Protein AF-A0A1Q4Z976-F1 (afdb_monomer_lite)

Structure (mmCIF, N/CA/C/O backbone):
data_AF-A0A1Q4Z976-F1
#
_entry.id   AF-A0A1Q4Z976-F1
#
loop_
_atom_site.group_PDB
_atom_site.id
_atom_site.type_symbol
_atom_site.label_atom_id
_atom_site.label_alt_id
_atom_site.label_comp_id
_atom_site.label_asym_id
_atom_site.label_entity_id
_atom_site.label_seq_id
_atom_site.pdbx_PDB_ins_code
_atom_site.Cartn_x
_atom_site.Cartn_y
_atom_site.Cartn_z
_atom_site.occupancy
_atom_site.B_iso_or_equiv
_atom_site.auth_seq_id
_atom_site.auth_comp_id
_atom_site.auth_asym_id
_atom_site.auth_atom_id
_atom_site.pdbx_PDB_model_num
ATOM 1 N N . MET A 1 1 ? -12.058 -6.658 12.120 1.00 87.38 1 MET A N 1
ATOM 2 C CA . MET A 1 1 ? -13.073 -7.045 13.124 1.00 87.38 1 MET A CA 1
ATOM 3 C C . MET A 1 1 ? -14.444 -7.074 12.450 1.00 87.38 1 MET A C 1
ATOM 5 O O . MET A 1 1 ? -14.849 -6.051 11.908 1.00 87.38 1 MET A O 1
ATOM 9 N N . LEU A 1 2 ? -15.094 -8.243 12.411 1.00 93.19 2 LEU A N 1
ATOM 10 C CA . LEU A 1 2 ? -16.314 -8.538 11.633 1.00 93.19 2 LEU A CA 1
ATOM 11 C C . LEU A 1 2 ? -17.518 -8.773 12.561 1.00 93.19 2 LEU A C 1
ATOM 13 O O . LEU A 1 2 ? -18.062 -9.871 12.604 1.00 93.19 2 LEU A O 1
ATOM 17 N N . LEU A 1 3 ? -17.854 -7.784 13.391 1.00 92.06 3 LEU A N 1
ATOM 18 C CA . LEU A 1 3 ? -19.020 -7.881 14.274 1.00 92.06 3 LEU A CA 1
ATOM 19 C C . LEU A 1 3 ? -20.307 -7.901 13.435 1.00 92.06 3 LEU A C 1
ATOM 21 O O . LEU A 1 3 ? -20.361 -7.262 12.380 1.00 92.06 3 LEU A O 1
ATOM 25 N N . ASP A 1 4 ? -21.331 -8.616 13.905 1.00 87.56 4 ASP A N 1
ATOM 26 C CA . ASP A 1 4 ? -22.667 -8.575 13.300 1.00 87.56 4 ASP A CA 1
ATOM 27 C C . ASP A 1 4 ? -23.144 -7.116 13.226 1.00 87.56 4 ASP A C 1
ATOM 29 O O . ASP A 1 4 ? -23.013 -6.379 14.199 1.00 87.56 4 ASP A O 1
ATOM 33 N N . GLY A 1 5 ? -23.675 -6.690 12.078 1.00 86.94 5 GLY A N 1
ATOM 34 C CA . GLY A 1 5 ? -24.149 -5.314 11.876 1.00 86.94 5 GLY A CA 1
ATOM 35 C C . GLY A 1 5 ? -23.058 -4.281 11.562 1.00 86.94 5 GLY A C 1
ATOM 36 O O . GLY A 1 5 ? -23.382 -3.199 11.082 1.00 86.94 5 GLY A O 1
ATOM 37 N N . ALA A 1 6 ? -21.768 -4.606 11.726 1.00 93.50 6 ALA A N 1
ATOM 38 C CA . ALA A 1 6 ? -20.693 -3.657 11.441 1.00 93.50 6 ALA A CA 1
ATOM 39 C C . ALA A 1 6 ? -20.633 -3.276 9.953 1.00 93.50 6 ALA A C 1
ATOM 41 O O . ALA A 1 6 ? -20.623 -4.135 9.058 1.00 93.50 6 ALA A O 1
ATOM 42 N N . ARG A 1 7 ? -20.505 -1.973 9.690 1.00 94.12 7 ARG A N 1
ATOM 43 C CA . ARG A 1 7 ? -20.502 -1.396 8.340 1.00 94.12 7 ARG A CA 1
ATOM 44 C C . ARG A 1 7 ? -19.127 -0.878 7.923 1.00 94.12 7 ARG A C 1
ATOM 46 O O . ARG A 1 7 ? -18.224 -0.669 8.743 1.00 94.12 7 ARG A O 1
ATOM 53 N N . MET A 1 8 ? -18.950 -0.722 6.616 1.00 96.00 8 MET A N 1
ATOM 54 C CA . MET A 1 8 ? -17.833 0.025 6.050 1.00 96.00 8 MET A CA 1
ATOM 55 C C . MET A 1 8 ? -17.995 1.513 6.370 1.00 96.00 8 MET A C 1
ATOM 57 O O . MET A 1 8 ? -19.082 2.049 6.244 1.00 96.00 8 MET A O 1
ATOM 61 N N . GLN A 1 9 ? -16.908 2.194 6.727 1.00 91.88 9 GLN A N 1
ATOM 62 C CA . GLN A 1 9 ? -16.902 3.649 6.977 1.00 91.88 9 GLN A CA 1
ATOM 63 C C . GLN A 1 9 ? -16.542 4.445 5.714 1.00 91.88 9 GLN A C 1
ATOM 65 O O . GLN A 1 9 ? -16.044 5.564 5.762 1.00 91.88 9 GLN A O 1
ATOM 70 N N . ILE A 1 10 ? -16.697 3.812 4.555 1.00 93.81 10 ILE A N 1
ATOM 71 C CA . ILE A 1 10 ? -16.271 4.329 3.266 1.00 93.81 10 ILE A CA 1
ATOM 72 C C . ILE A 1 10 ? -17.274 3.884 2.205 1.00 93.81 10 ILE A C 1
ATOM 74 O O . ILE A 1 10 ? -17.791 2.765 2.266 1.00 93.81 10 ILE A O 1
ATOM 78 N N . SER A 1 11 ? -17.549 4.767 1.245 1.00 95.88 11 SER A N 1
ATOM 79 C CA . SER A 1 11 ? -18.407 4.452 0.103 1.00 95.88 11 SER A CA 1
ATOM 80 C C . SER A 1 11 ? -17.861 3.255 -0.675 1.00 95.88 11 SER A C 1
ATOM 82 O O . SER A 1 11 ? -16.657 3.189 -0.932 1.00 95.88 11 SER A O 1
ATOM 84 N N . PHE A 1 12 ? -18.741 2.358 -1.127 1.00 96.62 12 PHE A N 1
ATOM 85 C CA . PHE A 1 12 ? -18.367 1.236 -1.993 1.00 96.62 12 PHE A CA 1
ATOM 86 C C . PHE A 1 12 ? -17.707 1.680 -3.309 1.00 96.62 12 PHE A C 1
ATOM 88 O O . PHE A 1 12 ? -17.027 0.883 -3.941 1.00 96.62 12 PHE A O 1
ATOM 95 N N . LEU A 1 13 ? -17.877 2.941 -3.730 1.00 96.12 13 LEU A N 1
ATOM 96 C CA . LEU A 1 13 ? -17.193 3.489 -4.907 1.00 96.12 13 LEU A CA 1
ATOM 97 C C . LEU A 1 13 ? -15.684 3.662 -4.682 1.00 96.12 13 LEU A C 1
ATOM 99 O O . LEU A 1 13 ? -14.921 3.651 -5.644 1.00 96.12 13 LEU A O 1
ATOM 103 N N . LYS A 1 14 ? -15.242 3.778 -3.423 1.00 96.12 14 LYS A N 1
ATOM 104 C CA . LYS A 1 14 ? -13.827 3.736 -3.024 1.00 96.12 14 LYS A CA 1
ATOM 105 C C . LYS A 1 14 ? -13.382 2.281 -2.788 1.00 96.12 14 LYS A C 1
ATOM 107 O O . LYS A 1 14 ? -12.773 1.960 -1.768 1.00 96.12 14 LYS A O 1
ATOM 112 N N . ASP A 1 15 ? -13.753 1.392 -3.709 1.00 97.50 15 ASP A N 1
ATOM 113 C CA . ASP A 1 15 ? -13.276 0.010 -3.733 1.00 97.50 15 ASP A CA 1
ATOM 114 C C . ASP A 1 15 ? -11.810 -0.069 -4.219 1.00 97.50 15 ASP A C 1
ATOM 116 O O . ASP A 1 15 ? -11.064 0.910 -4.207 1.00 97.50 15 ASP A O 1
ATOM 120 N N . LEU A 1 16 ? -11.367 -1.254 -4.642 1.00 97.69 16 LEU A N 1
ATOM 121 C CA . LEU A 1 16 ? -9.976 -1.487 -5.040 1.00 97.69 16 LEU A CA 1
ATOM 122 C C . LEU A 1 16 ? -9.595 -0.848 -6.384 1.00 97.69 16 LEU A C 1
ATOM 124 O O . LEU A 1 16 ? -8.412 -0.835 -6.722 1.00 97.69 16 LEU A O 1
ATOM 128 N N . VAL A 1 17 ? -10.555 -0.377 -7.190 1.00 97.56 17 VAL A N 1
ATOM 129 C CA . VAL A 1 17 ? -10.281 -0.021 -8.588 1.00 97.56 17 VAL A CA 1
ATOM 130 C C . VAL A 1 17 ? -11.184 1.049 -9.198 1.00 97.56 17 VAL A C 1
ATOM 132 O O . VAL A 1 17 ? -10.708 1.772 -10.069 1.00 97.56 17 VAL A O 1
ATOM 135 N N . THR A 1 18 ? -12.438 1.189 -8.768 1.00 97.38 18 THR A N 1
ATOM 136 C CA . THR A 1 18 ? -13.479 1.976 -9.446 1.00 97.38 18 THR A CA 1
ATOM 137 C C . THR A 1 18 ? -13.062 3.423 -9.684 1.00 97.38 18 THR A C 1
ATOM 139 O O . THR A 1 18 ? -13.185 3.902 -10.807 1.00 97.38 18 THR A O 1
ATOM 142 N N . LEU A 1 19 ? -12.487 4.107 -8.689 1.00 95.12 19 LEU A N 1
ATOM 143 C CA . LEU A 1 19 ? -12.044 5.498 -8.863 1.00 95.12 19 LEU A CA 1
ATOM 144 C C . LEU A 1 19 ? -10.867 5.675 -9.839 1.00 95.12 19 LEU A C 1
ATOM 146 O O . LEU A 1 19 ? -10.640 6.782 -10.316 1.00 95.12 19 LEU A O 1
ATOM 150 N N . ARG A 1 20 ? -10.132 4.604 -10.156 1.00 94.94 20 ARG A N 1
ATOM 151 C CA . ARG A 1 20 ? -9.082 4.606 -11.185 1.00 94.94 20 ARG A CA 1
ATOM 152 C C . ARG A 1 20 ? -9.612 4.136 -12.539 1.00 94.94 20 ARG A C 1
ATOM 154 O O . ARG A 1 20 ? -9.254 4.694 -13.568 1.00 94.94 20 ARG A O 1
ATOM 161 N N . ASN A 1 21 ? -10.409 3.072 -12.547 1.00 96.00 21 ASN A N 1
ATOM 162 C CA . ASN A 1 21 ? -10.978 2.473 -13.747 1.00 96.00 21 ASN A CA 1
ATOM 163 C C . ASN A 1 21 ? -12.372 1.893 -13.436 1.00 96.00 21 ASN A C 1
ATOM 165 O O . ASN A 1 21 ? -12.466 0.737 -13.007 1.00 96.00 21 ASN A O 1
ATOM 169 N N . PRO A 1 22 ? -13.454 2.653 -13.695 1.00 95.88 22 PRO A N 1
ATOM 170 C CA . PRO A 1 22 ? -14.826 2.192 -13.481 1.00 95.88 22 PRO A CA 1
ATOM 171 C C . PRO A 1 22 ? -15.220 0.982 -14.341 1.00 95.88 22 PRO A C 1
ATOM 173 O O . PRO A 1 22 ? -16.133 0.247 -13.980 1.00 95.88 22 PRO A O 1
ATOM 176 N N . GLY A 1 23 ? -14.537 0.761 -15.471 1.00 96.38 23 GLY A N 1
ATOM 177 C CA . GLY A 1 23 ? -14.757 -0.387 -16.356 1.00 96.38 23 GLY A CA 1
ATOM 178 C C . GLY A 1 23 ? -14.019 -1.657 -15.926 1.00 96.38 23 GLY A C 1
ATOM 179 O O . GLY A 1 23 ? -14.068 -2.662 -16.631 1.00 96.38 23 GLY A O 1
ATOM 180 N N . SER A 1 24 ? -13.303 -1.627 -14.799 1.00 97.56 24 SER A N 1
ATOM 181 C CA . SER A 1 24 ? -12.548 -2.778 -14.315 1.00 97.56 24 SER A CA 1
ATOM 182 C C . SER A 1 24 ? -13.469 -3.944 -13.928 1.00 97.56 24 SER A C 1
ATOM 184 O O . SER A 1 24 ? -14.457 -3.733 -13.210 1.00 97.56 24 SER A O 1
ATOM 186 N N . PRO A 1 25 ? -13.108 -5.193 -14.290 1.00 97.62 25 PRO A N 1
ATOM 187 C CA . PRO A 1 25 ? -13.850 -6.375 -13.862 1.00 97.62 25 PRO A CA 1
ATOM 188 C C . PRO A 1 25 ? -13.752 -6.615 -12.351 1.00 97.62 25 PRO A C 1
ATOM 190 O O . PRO A 1 25 ? -14.515 -7.410 -11.825 1.00 97.62 25 PRO A O 1
ATOM 193 N N . TYR A 1 26 ? -12.852 -5.927 -11.642 1.00 98.19 26 TYR A N 1
ATOM 194 C CA . TYR A 1 26 ? -12.641 -6.089 -10.201 1.00 98.19 26 TYR A CA 1
ATOM 195 C C . TYR A 1 26 ? -13.384 -5.058 -9.342 1.00 98.19 26 TYR A C 1
ATOM 197 O O . TYR A 1 26 ? -13.070 -4.932 -8.165 1.00 98.19 26 TYR A O 1
ATOM 205 N N . SER A 1 27 ? -14.320 -4.289 -9.903 1.00 98.38 27 SER A N 1
ATOM 206 C CA . SER A 1 27 ? -15.119 -3.327 -9.127 1.00 98.38 27 SER A CA 1
ATOM 207 C C . SER A 1 27 ? -16.124 -4.020 -8.197 1.00 98.38 27 SER A C 1
ATOM 209 O O . SER A 1 27 ? -16.569 -5.144 -8.450 1.00 98.38 27 SER A O 1
ATOM 211 N N . PHE A 1 28 ? -16.554 -3.326 -7.142 1.00 98.50 28 PHE A N 1
ATOM 212 C CA . PHE A 1 28 ? -17.597 -3.804 -6.231 1.00 98.50 28 PHE A CA 1
ATOM 213 C C . PHE A 1 28 ? -18.924 -4.047 -6.967 1.00 98.50 28 PHE A C 1
ATOM 215 O O . PHE A 1 28 ? -19.628 -5.017 -6.691 1.00 98.50 28 PHE A O 1
ATOM 222 N N . LEU A 1 29 ? -19.244 -3.221 -7.968 1.00 98.00 29 LEU A N 1
ATOM 223 C CA . LEU A 1 29 ? -20.429 -3.411 -8.809 1.00 98.00 29 LEU A CA 1
ATOM 224 C C . LEU A 1 29 ? -20.320 -4.661 -9.697 1.00 98.00 29 LEU A C 1
ATOM 226 O O . LEU A 1 29 ? -21.299 -5.402 -9.825 1.00 98.00 29 LEU A O 1
ATOM 230 N N . ALA A 1 30 ? -19.142 -4.933 -10.270 1.00 98.44 30 ALA A N 1
ATOM 231 C CA . ALA A 1 30 ? -18.898 -6.168 -11.018 1.00 98.44 30 ALA A CA 1
ATOM 232 C C . ALA A 1 30 ? -19.041 -7.404 -10.116 1.00 98.44 30 ALA A C 1
ATOM 234 O O . ALA A 1 30 ? -19.693 -8.376 -10.501 1.00 98.44 30 ALA A O 1
ATOM 235 N N . TYR A 1 31 ? -18.532 -7.335 -8.885 1.00 98.69 31 TYR A N 1
ATOM 236 C CA . TYR A 1 31 ? -18.734 -8.363 -7.864 1.00 98.69 31 TYR A CA 1
ATOM 237 C C . TYR A 1 31 ? -20.216 -8.599 -7.544 1.00 98.69 31 TYR A C 1
ATOM 239 O O . TYR A 1 31 ? -20.681 -9.740 -7.582 1.00 98.69 31 TYR A O 1
ATOM 247 N N . LEU A 1 32 ? -20.987 -7.540 -7.276 1.00 98.50 32 LEU A N 1
ATOM 248 C CA . LEU A 1 32 ? -22.420 -7.662 -6.995 1.00 98.50 32 LEU A CA 1
ATOM 249 C C . LEU A 1 32 ? -23.167 -8.308 -8.164 1.00 98.50 32 LEU A C 1
ATOM 251 O O . LEU A 1 32 ? -24.032 -9.164 -7.952 1.00 98.50 32 LEU A O 1
ATOM 255 N N . LYS A 1 33 ? -22.812 -7.938 -9.401 1.00 98.38 33 LYS A N 1
ATOM 256 C CA . LYS A 1 33 ? -23.368 -8.554 -10.608 1.00 98.38 33 LYS A CA 1
ATOM 257 C C . LYS A 1 33 ? -23.008 -10.037 -10.692 1.00 98.38 33 LYS A C 1
ATOM 259 O O . LYS A 1 33 ? -23.901 -10.849 -10.919 1.00 98.38 33 LYS A O 1
ATOM 264 N N . ALA A 1 34 ? -21.745 -10.392 -10.460 1.00 98.38 34 ALA A N 1
ATOM 265 C CA . ALA A 1 34 ? -21.263 -11.773 -10.481 1.00 98.38 34 ALA A CA 1
ATOM 266 C C . ALA A 1 34 ? -21.926 -12.652 -9.405 1.00 98.38 34 ALA A C 1
ATOM 268 O O . ALA A 1 34 ? -22.151 -13.838 -9.628 1.00 98.38 34 ALA A O 1
ATOM 269 N N . LYS A 1 35 ? -22.283 -12.074 -8.252 1.00 98.44 35 LYS A N 1
ATOM 270 C CA . LYS A 1 35 ? -23.005 -12.760 -7.168 1.00 98.44 35 LYS A CA 1
ATOM 271 C C . LYS A 1 35 ? -24.529 -12.761 -7.338 1.00 98.44 35 LYS A C 1
ATOM 273 O O . LYS A 1 35 ? -25.210 -13.309 -6.478 1.00 98.44 35 LYS A O 1
ATOM 278 N N . GLY A 1 36 ? -25.066 -12.138 -8.390 1.00 98.38 36 GLY A N 1
ATOM 279 C CA . GLY A 1 36 ? -26.511 -12.034 -8.618 1.00 98.38 36 GLY A CA 1
ATOM 280 C C . GLY A 1 36 ? -27.253 -11.123 -7.632 1.00 98.38 36 GLY A C 1
ATOM 281 O O . GLY A 1 36 ? -28.468 -11.216 -7.539 1.00 98.38 36 GLY A O 1
ATOM 282 N N . ARG A 1 37 ? -26.544 -10.242 -6.909 1.00 98.44 37 ARG A N 1
ATOM 283 C CA . ARG A 1 37 ? -27.100 -9.396 -5.831 1.00 98.44 37 ARG A CA 1
ATOM 284 C C . ARG A 1 37 ? -27.184 -7.908 -6.173 1.00 98.44 37 ARG A C 1
ATOM 286 O O . ARG A 1 37 ? -27.543 -7.104 -5.324 1.00 98.44 37 ARG A O 1
ATOM 293 N N . LEU A 1 38 ? -26.852 -7.514 -7.404 1.00 98.19 38 LEU A N 1
ATOM 294 C CA . LEU A 1 38 ? -26.793 -6.097 -7.790 1.00 98.19 38 LEU A CA 1
ATOM 295 C C . LEU A 1 38 ? -28.134 -5.365 -7.622 1.00 98.19 38 LEU A C 1
ATOM 297 O O . LEU A 1 38 ? -28.157 -4.266 -7.076 1.00 98.19 38 LEU A O 1
ATOM 301 N N . GLU A 1 39 ? -29.238 -5.961 -8.075 1.00 97.94 39 GLU A N 1
ATOM 302 C CA . GLU A 1 39 ? -30.568 -5.342 -7.968 1.00 97.94 39 GLU A CA 1
ATOM 303 C C . GLU A 1 39 ? -31.040 -5.262 -6.511 1.00 97.94 39 GLU A C 1
ATOM 305 O O . GLU A 1 39 ? -31.586 -4.246 -6.083 1.00 97.94 39 GLU A O 1
ATOM 310 N N . GLU A 1 40 ? -30.767 -6.302 -5.722 1.00 97.94 40 GLU A N 1
ATOM 311 C CA . GLU A 1 40 ? -31.076 -6.335 -4.290 1.00 97.94 40 GLU A CA 1
ATOM 312 C C . GLU A 1 40 ? -30.275 -5.280 -3.521 1.00 97.94 40 GLU A C 1
ATOM 314 O O . GLU A 1 40 ? -30.846 -4.531 -2.731 1.00 97.94 40 GLU A O 1
ATOM 319 N N . PHE A 1 41 ? -28.976 -5.154 -3.803 1.00 97.69 41 PHE A N 1
ATOM 320 C CA . PHE A 1 41 ? -28.123 -4.130 -3.205 1.00 97.69 41 PHE A CA 1
ATOM 321 C C . PHE A 1 41 ? -28.576 -2.716 -3.592 1.00 97.69 41 PHE A C 1
ATOM 323 O O . PHE A 1 41 ? -28.632 -1.830 -2.742 1.00 97.69 41 PHE A O 1
ATOM 330 N N . ALA A 1 42 ? -28.971 -2.495 -4.851 1.00 96.94 42 ALA A N 1
ATOM 331 C CA . ALA A 1 42 ? -29.507 -1.206 -5.292 1.00 96.94 42 ALA A CA 1
ATOM 332 C C . ALA A 1 42 ? -30.775 -0.803 -4.513 1.00 96.94 42 ALA A C 1
ATOM 334 O O . ALA A 1 42 ? -30.981 0.380 -4.229 1.00 96.94 42 ALA A O 1
ATOM 335 N N . ASN A 1 43 ? -31.594 -1.780 -4.110 1.00 97.81 43 ASN A N 1
ATOM 336 C CA . ASN A 1 43 ? -32.780 -1.538 -3.289 1.00 97.81 43 ASN A CA 1
ATOM 337 C C . ASN A 1 43 ? -32.458 -1.157 -1.837 1.00 97.81 43 ASN A C 1
ATOM 339 O O . ASN A 1 43 ? -33.302 -0.517 -1.208 1.00 97.81 43 ASN A O 1
ATOM 343 N N . LEU A 1 44 ? -31.264 -1.479 -1.319 1.00 96.38 44 LEU A N 1
ATOM 344 C CA . LEU A 1 44 ? -30.839 -1.036 0.015 1.00 96.38 44 LEU A CA 1
ATOM 345 C C . LEU A 1 44 ? -30.702 0.490 0.089 1.00 96.38 44 LEU A C 1
ATOM 347 O O . LEU A 1 44 ? -30.978 1.068 1.133 1.00 96.38 44 LEU A O 1
ATOM 351 N N . ARG A 1 45 ? -30.351 1.151 -1.028 1.00 95.00 45 ARG A N 1
ATOM 352 C CA . ARG A 1 45 ? -30.090 2.606 -1.107 1.00 95.00 45 ARG A CA 1
ATOM 353 C C . ARG A 1 45 ? -28.975 3.062 -0.160 1.00 95.00 45 ARG A C 1
ATOM 355 O O . ARG A 1 45 ? -29.038 4.142 0.422 1.00 95.00 45 ARG A O 1
ATOM 362 N N . GLU A 1 46 ? -27.941 2.239 -0.032 1.00 91.31 46 GLU A N 1
ATOM 363 C CA . GLU A 1 46 ? -26.835 2.449 0.897 1.00 91.31 46 GLU A CA 1
ATOM 364 C C . GLU A 1 46 ? -25.505 2.570 0.153 1.00 91.31 46 GLU A C 1
ATOM 366 O O . GLU A 1 46 ? -25.235 1.848 -0.806 1.00 91.31 46 GLU A O 1
ATOM 371 N N . PHE A 1 47 ? -24.638 3.464 0.630 1.00 95.12 47 PHE A N 1
ATOM 372 C CA . PHE A 1 47 ? -23.269 3.595 0.120 1.00 95.12 47 PHE A CA 1
ATOM 373 C C . PHE A 1 47 ? -22.249 2.777 0.921 1.00 95.12 47 PHE A C 1
ATOM 375 O O . PHE A 1 47 ? -21.134 2.561 0.452 1.00 95.12 47 PHE A O 1
ATOM 382 N N . TYR A 1 48 ? -22.631 2.306 2.107 1.00 95.81 48 TYR A N 1
ATOM 383 C CA . TYR A 1 48 ? -21.742 1.724 3.108 1.00 95.81 48 TYR A CA 1
ATOM 384 C C . TYR A 1 48 ? -22.085 0.244 3.324 1.00 95.81 48 TYR A C 1
ATOM 386 O O . TYR A 1 48 ? -22.877 -0.081 4.215 1.00 95.81 48 TYR A O 1
ATOM 394 N N . PRO A 1 49 ? -21.551 -0.685 2.513 1.00 96.94 49 PRO A N 1
ATOM 395 C CA . PRO A 1 49 ? -21.876 -2.102 2.642 1.00 96.94 49 PRO A CA 1
ATOM 396 C C . PRO A 1 49 ? -21.484 -2.642 4.023 1.00 96.94 49 PRO A C 1
ATOM 398 O O . PRO A 1 49 ? -20.672 -2.053 4.745 1.00 96.94 49 PRO A O 1
ATOM 401 N N . SER A 1 50 ? -22.047 -3.789 4.403 1.00 97.06 50 SER A N 1
ATOM 402 C CA . SER A 1 50 ? -21.591 -4.482 5.613 1.00 97.06 50 SER A CA 1
ATOM 403 C C . SER A 1 50 ? -20.119 -4.891 5.473 1.00 97.06 50 SER A C 1
ATOM 405 O O . SER A 1 50 ? -19.645 -5.200 4.375 1.00 97.06 50 SER A O 1
ATOM 407 N N . ARG A 1 51 ? -19.376 -4.955 6.585 1.00 97.19 51 ARG A N 1
ATOM 408 C CA . ARG A 1 51 ? -17.983 -5.443 6.549 1.00 97.19 51 ARG A CA 1
ATOM 409 C C . ARG A 1 51 ? -17.894 -6.897 6.095 1.00 97.19 51 ARG A C 1
ATOM 411 O O . ARG A 1 51 ? -16.896 -7.276 5.491 1.00 97.19 51 ARG A O 1
ATOM 418 N N . ILE A 1 52 ? -18.927 -7.696 6.365 1.00 97.00 52 ILE A N 1
ATOM 419 C CA . ILE A 1 52 ? -19.033 -9.085 5.900 1.00 97.00 52 ILE A CA 1
ATOM 420 C C . ILE A 1 52 ? -19.102 -9.122 4.368 1.00 97.00 52 ILE A C 1
ATOM 422 O O . ILE A 1 52 ? -18.348 -9.858 3.735 1.00 97.00 52 ILE A O 1
ATOM 426 N N . GLU A 1 53 ? -19.956 -8.298 3.760 1.00 97.88 53 GLU A N 1
ATOM 427 C CA . GLU A 1 53 ? -20.086 -8.239 2.303 1.00 97.88 53 GLU A CA 1
ATOM 428 C C . GLU A 1 53 ? -18.833 -7.681 1.630 1.00 97.88 53 GLU A C 1
ATOM 430 O O . GLU A 1 53 ? -18.401 -8.218 0.609 1.00 97.88 53 GLU A O 1
ATOM 435 N N . PHE A 1 54 ? -18.225 -6.641 2.208 1.00 98.25 54 PHE A N 1
ATOM 436 C CA . PHE A 1 54 ? -16.990 -6.083 1.667 1.00 98.25 54 PHE A CA 1
ATOM 437 C C . PHE A 1 54 ? -15.814 -7.061 1.814 1.00 98.25 54 PHE A C 1
ATOM 439 O O . PHE A 1 54 ? -14.987 -7.165 0.914 1.00 98.25 54 PHE A O 1
ATOM 446 N N . GLN A 1 55 ? -15.753 -7.846 2.895 1.00 97.94 55 GLN A N 1
ATOM 447 C CA . GLN A 1 55 ? -14.783 -8.937 3.019 1.00 97.94 55 GLN A CA 1
ATOM 448 C C . GLN A 1 55 ? -15.005 -10.016 1.947 1.00 97.94 55 GLN A C 1
ATOM 450 O O . GLN A 1 55 ? -14.027 -10.501 1.379 1.00 97.94 55 GLN A O 1
ATOM 455 N N . ASP A 1 56 ? -16.253 -10.402 1.654 1.00 98.56 56 ASP A N 1
ATOM 456 C CA . ASP A 1 56 ? -16.531 -11.361 0.575 1.00 98.56 56 ASP A CA 1
ATOM 457 C C . ASP A 1 56 ? -16.157 -10.797 -0.802 1.00 98.56 56 ASP A C 1
ATOM 459 O O . ASP A 1 56 ? -15.592 -11.521 -1.617 1.00 98.56 56 ASP A O 1
ATOM 463 N N . TYR A 1 57 ? -16.347 -9.493 -1.024 1.00 98.69 57 TYR A N 1
ATOM 464 C CA . TYR A 1 57 ? -15.818 -8.792 -2.196 1.00 98.69 57 TYR A CA 1
ATOM 465 C C . TYR A 1 57 ? -14.288 -8.893 -2.288 1.00 98.69 57 TYR A C 1
ATOM 467 O O . TYR A 1 57 ? -13.767 -9.318 -3.319 1.00 98.69 57 TYR A O 1
ATOM 475 N N . LEU A 1 58 ? -13.558 -8.576 -1.213 1.00 98.25 58 LEU A N 1
ATOM 476 C CA . LEU A 1 58 ? -12.094 -8.683 -1.194 1.00 98.25 58 LEU A CA 1
ATOM 477 C C . LEU A 1 58 ? -11.626 -10.125 -1.437 1.00 98.25 58 LEU A C 1
ATOM 479 O O . LEU A 1 58 ? -10.675 -10.340 -2.184 1.00 98.25 58 LEU A O 1
ATOM 483 N N . ARG A 1 59 ? -12.314 -11.115 -0.853 1.00 98.06 59 ARG A N 1
ATOM 484 C CA . ARG A 1 59 ? -12.050 -12.542 -1.090 1.00 98.06 59 ARG A CA 1
ATOM 485 C C . ARG A 1 59 ? -12.303 -12.917 -2.548 1.00 98.06 59 ARG A C 1
ATOM 487 O O . ARG A 1 59 ? -11.494 -13.622 -3.138 1.00 98.06 59 ARG A O 1
ATOM 494 N N . TRP A 1 60 ? -13.401 -12.441 -3.130 1.00 98.56 60 TRP A N 1
ATOM 495 C CA . TRP A 1 60 ? -13.736 -12.685 -4.528 1.00 98.56 60 TRP A CA 1
ATOM 496 C C . TRP A 1 60 ? -12.680 -12.099 -5.471 1.00 98.56 60 TRP A C 1
ATOM 498 O O . TRP A 1 60 ? -12.231 -12.802 -6.371 1.00 98.56 60 TRP A O 1
ATOM 508 N N . VAL A 1 61 ? -12.210 -10.869 -5.234 1.00 98.25 61 VAL A N 1
ATOM 509 C CA . VAL A 1 61 ? -11.102 -10.290 -6.014 1.00 98.25 61 VAL A CA 1
ATOM 510 C C . VAL A 1 61 ? -9.824 -11.109 -5.823 1.00 98.25 61 VAL A C 1
ATOM 512 O O . VAL A 1 61 ? -9.228 -11.519 -6.814 1.00 98.25 61 VAL A O 1
ATOM 515 N N . ALA A 1 62 ? -9.439 -11.416 -4.579 1.00 97.19 62 ALA A N 1
ATOM 516 C CA . ALA A 1 62 ? -8.244 -12.209 -4.277 1.00 97.19 62 ALA A CA 1
ATOM 517 C C . ALA A 1 62 ? -8.254 -13.594 -4.952 1.00 97.19 62 ALA A C 1
ATOM 519 O O . ALA A 1 62 ? -7.206 -14.048 -5.404 1.00 97.19 62 ALA A O 1
ATOM 520 N N . GLY A 1 63 ? -9.432 -14.210 -5.104 1.00 97.06 63 GLY A N 1
ATOM 521 C CA . GLY A 1 63 ? -9.632 -15.477 -5.815 1.00 97.06 63 GLY A CA 1
ATOM 522 C C . GLY A 1 63 ? -9.075 -15.495 -7.246 1.00 97.06 63 GLY A C 1
ATOM 523 O O . GLY A 1 63 ? -8.586 -16.517 -7.716 1.00 97.06 63 GLY A O 1
ATOM 524 N N . HIS A 1 64 ? -9.067 -14.350 -7.936 1.00 96.81 64 HIS A N 1
ATOM 525 C CA . HIS A 1 64 ? -8.528 -14.238 -9.299 1.00 96.81 64 HIS A CA 1
ATOM 526 C C . HIS A 1 64 ? -6.991 -14.301 -9.341 1.00 96.81 64 HIS A C 1
ATOM 528 O O . HIS A 1 64 ? -6.408 -14.548 -10.396 1.00 96.81 64 HIS A O 1
ATOM 534 N N . PHE A 1 65 ? -6.333 -14.109 -8.195 1.00 96.44 65 PHE A N 1
ATOM 535 C CA . PHE A 1 65 ? -4.879 -14.045 -8.051 1.00 96.44 65 PHE A CA 1
ATOM 536 C C . PHE A 1 65 ? -4.321 -15.176 -7.176 1.00 96.44 65 PHE A C 1
ATOM 538 O O . PHE A 1 65 ? -3.156 -15.127 -6.795 1.00 96.44 65 PHE A O 1
ATOM 545 N N . GLU A 1 66 ? -5.110 -16.214 -6.871 1.00 94.62 66 GLU A N 1
ATOM 546 C CA . GLU A 1 66 ? -4.669 -17.337 -6.023 1.00 94.62 66 GLU A CA 1
ATOM 547 C C . GLU A 1 66 ? -3.397 -18.014 -6.549 1.00 94.62 66 GLU A C 1
ATOM 549 O O . GLU A 1 66 ? -2.512 -18.351 -5.772 1.00 94.62 66 GLU A O 1
ATOM 554 N N . HIS A 1 67 ? -3.248 -18.126 -7.871 1.00 94.88 67 HIS A N 1
ATOM 555 C CA . HIS A 1 67 ? -2.052 -18.680 -8.516 1.00 94.88 67 HIS A CA 1
ATOM 556 C C . HIS A 1 67 ? -0.787 -17.809 -8.358 1.00 94.88 67 HIS A C 1
ATOM 558 O O . HIS A 1 67 ? 0.307 -18.263 -8.679 1.00 94.88 67 HIS A O 1
ATOM 564 N N . GLN A 1 68 ? -0.928 -16.569 -7.881 1.00 94.31 68 GLN A N 1
ATOM 565 C CA . GLN A 1 68 ? 0.163 -15.617 -7.638 1.00 94.31 68 GLN A CA 1
ATOM 566 C C . GLN A 1 68 ? 0.400 -15.370 -6.139 1.00 94.31 68 GLN A C 1
ATOM 568 O O . GLN A 1 68 ? 1.318 -14.635 -5.778 1.00 94.31 68 GLN A O 1
ATOM 573 N N . ALA A 1 69 ? -0.417 -15.960 -5.261 1.00 93.12 69 ALA A N 1
ATOM 574 C CA . ALA A 1 69 ? -0.375 -15.734 -3.822 1.00 93.12 69 ALA A CA 1
ATOM 575 C C . ALA A 1 69 ? 0.012 -17.012 -3.069 1.00 93.12 69 ALA A C 1
ATOM 577 O O . ALA A 1 69 ? -0.566 -18.077 -3.270 1.00 93.12 69 ALA A O 1
ATOM 578 N N . VAL A 1 70 ? 0.954 -16.891 -2.132 1.00 92.75 70 VAL A N 1
ATOM 579 C CA . VAL A 1 70 ? 1.330 -17.983 -1.224 1.00 92.75 70 VAL A CA 1
ATOM 580 C C . VAL A 1 70 ? 0.775 -17.679 0.164 1.00 92.75 70 VAL A C 1
ATOM 582 O O . VAL A 1 70 ? 1.331 -16.880 0.917 1.00 92.75 70 VAL A O 1
ATOM 585 N N . PHE A 1 71 ? -0.354 -18.303 0.501 1.00 93.69 71 PHE A N 1
ATOM 586 C CA . PHE A 1 71 ? -0.958 -18.193 1.830 1.00 93.69 71 PHE A CA 1
ATOM 587 C C . PHE A 1 71 ? -0.258 -19.094 2.849 1.00 93.69 71 PHE A C 1
ATOM 589 O O . PHE A 1 71 ? 0.405 -20.067 2.501 1.00 93.69 71 PHE A O 1
ATOM 596 N N . GLY A 1 72 ? -0.414 -18.768 4.136 1.00 94.50 72 GLY A N 1
ATOM 597 C CA . GLY A 1 72 ? 0.234 -19.519 5.211 1.00 94.50 72 GLY A CA 1
ATOM 598 C C . GLY A 1 72 ? 1.758 -19.381 5.219 1.00 94.50 72 GLY A C 1
ATOM 599 O O . GLY A 1 72 ? 2.419 -20.185 5.859 1.00 94.50 72 GLY A O 1
ATOM 600 N N . ALA A 1 73 ? 2.319 -18.384 4.531 1.00 96.19 73 ALA A N 1
ATOM 601 C CA . ALA A 1 73 ? 3.743 -18.078 4.537 1.00 96.19 73 ALA A CA 1
ATOM 602 C C . ALA A 1 73 ? 3.993 -16.774 5.307 1.00 96.19 73 ALA A C 1
ATOM 604 O O . ALA A 1 73 ? 3.531 -15.704 4.908 1.00 96.19 73 ALA A O 1
ATOM 605 N N . ARG A 1 74 ? 4.725 -16.850 6.421 1.00 96.38 74 ARG A N 1
ATOM 606 C CA . ARG A 1 74 ? 5.122 -15.684 7.217 1.00 96.38 74 ARG A CA 1
ATOM 607 C C . ARG A 1 74 ? 6.524 -15.253 6.810 1.00 96.38 74 ARG A C 1
ATOM 609 O O . ARG A 1 74 ? 7.481 -15.982 7.053 1.00 96.38 74 ARG A O 1
ATOM 616 N N . VAL A 1 75 ? 6.662 -14.070 6.214 1.00 97.38 75 VAL A N 1
ATOM 617 C CA . VAL A 1 75 ? 7.987 -13.512 5.900 1.00 97.38 75 VAL A CA 1
ATOM 618 C C . VAL A 1 75 ? 8.768 -13.326 7.200 1.00 97.38 75 VAL A C 1
ATOM 620 O O . VAL A 1 75 ? 8.266 -12.739 8.155 1.00 97.38 75 VAL A O 1
ATOM 623 N N . ALA A 1 76 ? 9.978 -13.875 7.240 1.00 96.94 76 ALA A N 1
ATOM 624 C CA . ALA A 1 76 ? 10.856 -13.864 8.402 1.00 96.94 76 ALA A CA 1
ATOM 625 C C . ALA A 1 76 ? 12.041 -12.912 8.220 1.00 96.94 76 ALA A C 1
ATOM 627 O O . ALA A 1 76 ? 12.503 -12.336 9.200 1.00 96.94 76 ALA A O 1
ATOM 628 N N . SER A 1 77 ? 12.545 -12.749 6.993 1.00 98.25 77 SER A N 1
ATOM 629 C CA . SER A 1 77 ? 13.620 -11.797 6.704 1.00 98.25 77 SER A CA 1
ATOM 630 C C . SER A 1 77 ? 13.624 -11.340 5.249 1.00 98.25 77 SER A C 1
ATOM 632 O O . SER A 1 77 ? 13.268 -12.103 4.347 1.00 98.25 77 SER A O 1
ATOM 634 N N . VAL A 1 78 ? 14.089 -10.112 5.035 1.00 98.56 78 VAL A N 1
ATOM 635 C CA . VAL A 1 78 ? 14.410 -9.523 3.734 1.00 98.56 78 VAL A CA 1
ATOM 636 C C . VAL A 1 78 ? 15.844 -9.008 3.809 1.00 98.56 78 VAL A C 1
ATOM 638 O O . VAL A 1 78 ? 16.144 -8.159 4.649 1.00 98.56 78 VAL A O 1
ATOM 641 N N . SER A 1 79 ? 16.717 -9.511 2.937 1.00 98.25 79 SER A N 1
ATOM 642 C CA . SER A 1 79 ? 18.143 -9.160 2.925 1.00 98.25 79 SER A CA 1
ATOM 643 C C . SER A 1 79 ? 18.585 -8.779 1.506 1.00 98.25 79 SER A C 1
ATOM 645 O O . SER A 1 79 ? 18.209 -9.478 0.565 1.00 98.25 79 SER A O 1
ATOM 647 N N . PRO A 1 80 ? 19.340 -7.681 1.314 1.00 97.81 80 PRO A N 1
ATOM 648 C CA . PRO A 1 80 ? 19.852 -7.289 -0.000 1.00 97.81 80 PRO A CA 1
ATOM 649 C C . PRO A 1 80 ? 20.954 -8.241 -0.488 1.00 97.81 80 PRO A C 1
ATOM 651 O O . PRO A 1 80 ? 21.833 -8.629 0.282 1.00 97.81 80 PRO A O 1
ATOM 654 N N . ASP A 1 81 ? 20.945 -8.570 -1.780 1.00 95.06 81 ASP A N 1
ATOM 655 C CA . ASP A 1 81 ? 21.951 -9.439 -2.400 1.00 95.06 81 ASP A CA 1
ATOM 656 C C . ASP A 1 81 ? 23.030 -8.609 -3.095 1.00 95.06 81 ASP A C 1
ATOM 658 O O . ASP A 1 81 ? 22.858 -8.153 -4.230 1.00 95.06 81 ASP A O 1
ATOM 662 N N . PHE A 1 82 ? 24.158 -8.408 -2.416 1.00 90.56 82 PHE A N 1
ATOM 663 C CA . PHE A 1 82 ? 25.286 -7.657 -2.962 1.00 90.56 82 PHE A CA 1
ATOM 664 C C . PHE A 1 82 ? 26.101 -8.488 -3.959 1.00 90.56 82 PHE A C 1
ATOM 666 O O . PHE A 1 82 ? 26.620 -9.557 -3.633 1.00 90.56 82 PHE A O 1
ATOM 673 N N . GLY A 1 83 ? 26.238 -7.964 -5.178 1.00 85.19 83 GLY A N 1
ATOM 674 C CA . GLY A 1 83 ? 27.135 -8.504 -6.193 1.00 85.19 83 GLY A CA 1
ATOM 675 C C . GLY A 1 83 ? 28.614 -8.254 -5.880 1.00 85.19 83 GLY A C 1
ATOM 676 O O . GLY A 1 83 ? 28.972 -7.536 -4.948 1.00 85.19 83 GLY A O 1
ATOM 677 N N . ILE A 1 84 ? 29.496 -8.815 -6.714 1.00 84.88 84 ILE A N 1
ATOM 678 C CA . ILE A 1 84 ? 30.959 -8.629 -6.607 1.00 84.88 84 ILE A CA 1
ATOM 679 C C . ILE A 1 84 ? 31.354 -7.150 -6.770 1.00 84.88 84 ILE A C 1
ATOM 681 O O . ILE A 1 84 ? 32.357 -6.707 -6.218 1.00 84.88 84 ILE A O 1
ATOM 685 N N . ASP A 1 85 ? 30.553 -6.380 -7.505 1.00 82.31 85 ASP A N 1
ATOM 686 C CA . ASP A 1 85 ? 30.711 -4.938 -7.705 1.00 82.31 85 ASP A CA 1
ATOM 687 C C . ASP A 1 85 ? 30.202 -4.091 -6.526 1.00 82.31 85 ASP A C 1
ATOM 689 O O . ASP A 1 85 ? 30.225 -2.864 -6.599 1.00 82.31 85 ASP A O 1
ATOM 693 N N . GLY A 1 86 ? 29.739 -4.730 -5.447 1.00 89.44 86 GLY A N 1
ATOM 694 C CA . GLY A 1 86 ? 29.193 -4.061 -4.270 1.00 89.44 86 GLY A CA 1
ATOM 695 C C . GLY A 1 86 ? 27.788 -3.498 -4.472 1.00 89.44 86 GLY A C 1
ATOM 696 O O . GLY A 1 86 ? 27.311 -2.786 -3.598 1.00 89.44 86 GLY A O 1
ATOM 697 N N . MET A 1 87 ? 27.114 -3.810 -5.583 1.00 90.50 87 MET A N 1
ATOM 698 C CA . MET A 1 87 ? 25.763 -3.325 -5.874 1.00 90.50 87 MET A CA 1
ATOM 699 C C . MET A 1 87 ? 24.719 -4.396 -5.547 1.00 90.50 87 MET A C 1
ATOM 701 O O . MET A 1 87 ? 24.806 -5.528 -6.030 1.00 90.50 87 MET A O 1
ATOM 705 N N . ALA A 1 88 ? 23.691 -4.030 -4.784 1.00 93.12 88 ALA A N 1
ATOM 706 C CA . ALA A 1 88 ? 22.529 -4.865 -4.514 1.00 93.12 88 ALA A CA 1
ATOM 707 C C . ALA A 1 88 ? 21.405 -4.593 -5.523 1.00 93.12 88 ALA A C 1
ATOM 709 O O . ALA A 1 88 ? 20.824 -3.502 -5.572 1.00 93.12 88 ALA A O 1
ATOM 710 N N . ARG A 1 89 ? 21.109 -5.604 -6.349 1.00 92.44 89 ARG A N 1
ATOM 711 C CA . ARG A 1 89 ? 20.101 -5.559 -7.434 1.00 92.44 89 ARG A CA 1
ATOM 712 C C . ARG A 1 89 ? 18.881 -6.444 -7.174 1.00 92.44 89 ARG A C 1
ATOM 714 O O . ARG A 1 89 ? 17.910 -6.388 -7.929 1.00 92.44 89 ARG A O 1
ATOM 721 N N . SER A 1 90 ? 18.924 -7.243 -6.116 1.00 96.25 90 SER A N 1
ATOM 722 C CA . SER A 1 90 ? 17.817 -8.068 -5.645 1.00 96.25 90 SER A CA 1
ATOM 723 C C . SER A 1 90 ? 17.819 -8.174 -4.125 1.00 96.25 90 SER A C 1
ATOM 725 O O . SER A 1 90 ? 18.751 -7.729 -3.450 1.00 96.25 90 SER A O 1
ATOM 727 N N . PHE A 1 91 ? 16.737 -8.747 -3.613 1.00 98.25 91 PHE A N 1
ATOM 728 C CA . PHE A 1 91 ? 16.578 -9.186 -2.244 1.00 98.25 91 PHE A CA 1
ATOM 729 C C . PHE A 1 91 ? 16.331 -10.688 -2.195 1.00 98.25 91 PHE A C 1
ATOM 731 O O . PHE A 1 91 ? 15.485 -11.217 -2.928 1.00 98.25 91 PHE A O 1
ATOM 738 N N . THR A 1 92 ? 16.953 -11.318 -1.208 1.00 98.44 92 THR A N 1
ATOM 739 C CA . THR A 1 92 ? 16.564 -12.616 -0.685 1.00 98.44 92 THR A CA 1
ATOM 740 C C . THR A 1 92 ? 15.440 -12.417 0.332 1.00 98.44 92 THR A C 1
ATOM 742 O O . THR A 1 92 ? 15.637 -11.806 1.385 1.00 98.44 92 THR A O 1
ATOM 745 N N . VAL A 1 93 ? 14.256 -12.963 0.047 1.00 98.38 93 VAL A N 1
ATOM 746 C CA . VAL A 1 93 ? 13.103 -12.968 0.960 1.00 98.38 93 VAL A CA 1
ATOM 747 C C . VAL A 1 93 ? 12.910 -14.376 1.505 1.00 98.38 93 VAL A C 1
ATOM 749 O O . VAL A 1 93 ? 12.617 -15.302 0.751 1.00 98.38 93 VAL A O 1
ATOM 752 N N . ARG A 1 94 ? 13.051 -14.548 2.820 1.00 98.06 94 ARG A N 1
ATOM 753 C CA . ARG A 1 94 ? 12.857 -15.839 3.490 1.00 98.06 94 ARG A CA 1
ATOM 754 C C . ARG A 1 94 ? 11.513 -15.858 4.204 1.00 98.06 94 ARG A C 1
ATOM 756 O O . ARG A 1 94 ? 11.237 -14.970 5.008 1.00 98.06 94 ARG A O 1
ATOM 763 N N . ALA A 1 95 ? 10.699 -16.877 3.951 1.00 97.69 95 ALA A N 1
ATOM 764 C CA . ALA A 1 95 ? 9.380 -17.041 4.556 1.00 97.69 95 ALA A CA 1
ATOM 765 C C . ALA A 1 95 ? 9.224 -18.421 5.201 1.00 97.69 95 ALA A C 1
ATOM 767 O O . ALA A 1 95 ? 9.682 -19.416 4.652 1.00 97.69 95 ALA A O 1
ATOM 768 N N . GLU A 1 96 ? 8.584 -18.471 6.364 1.00 97.75 96 GLU A N 1
ATOM 769 C CA . GLU A 1 96 ? 8.254 -19.691 7.105 1.00 97.75 96 GLU A CA 1
ATOM 770 C C . GLU A 1 96 ? 6.850 -20.176 6.723 1.00 97.75 96 GLU A C 1
ATOM 772 O O . GLU A 1 96 ? 5.885 -19.411 6.809 1.00 97.75 96 GLU A O 1
ATOM 777 N N . LEU A 1 97 ? 6.720 -21.439 6.317 1.00 96.50 97 LEU A N 1
ATOM 778 C CA . LEU A 1 97 ? 5.437 -22.063 6.001 1.00 96.50 97 LEU A CA 1
ATOM 779 C C . LEU A 1 97 ? 4.748 -22.542 7.280 1.00 96.50 97 LEU A C 1
ATOM 781 O O . LEU A 1 97 ? 5.236 -23.434 7.965 1.00 96.50 97 LEU A O 1
ATOM 785 N N . ALA A 1 98 ? 3.563 -22.016 7.569 1.00 94.12 98 ALA A N 1
ATOM 786 C CA . ALA A 1 98 ? 2.805 -22.307 8.783 1.00 94.12 98 ALA A CA 1
ATOM 787 C C . ALA A 1 98 ? 2.433 -23.792 8.942 1.00 94.12 98 ALA A C 1
ATOM 789 O O . ALA A 1 98 ? 2.248 -24.253 10.064 1.00 94.12 98 ALA A O 1
ATOM 790 N N . HIS A 1 99 ? 2.312 -24.548 7.844 1.00 92.50 99 HIS A N 1
ATOM 791 C CA . HIS A 1 99 ? 1.922 -25.960 7.898 1.00 92.50 99 HIS A CA 1
ATOM 792 C C . HIS A 1 99 ? 3.076 -26.914 8.251 1.00 92.50 99 HIS A C 1
ATOM 794 O O . HIS A 1 99 ? 2.815 -27.999 8.761 1.00 92.50 99 HIS A O 1
ATOM 800 N N . SER A 1 100 ? 4.332 -26.560 7.947 1.00 93.75 100 SER A N 1
ATOM 801 C CA . SER A 1 100 ? 5.505 -27.431 8.155 1.00 93.75 100 SER A CA 1
ATOM 802 C C . SER A 1 100 ? 6.565 -26.825 9.073 1.00 93.75 100 SER A C 1
ATOM 804 O O . SER A 1 100 ? 7.397 -27.560 9.594 1.00 93.75 100 SER A O 1
ATOM 806 N N . GLY A 1 101 ? 6.554 -25.504 9.272 1.00 93.88 101 GLY A N 1
ATOM 807 C CA . GLY A 1 101 ? 7.643 -24.757 9.904 1.00 93.88 101 GLY A CA 1
ATOM 808 C C . GLY A 1 101 ? 8.891 -24.630 9.021 1.00 93.88 101 GLY A C 1
ATOM 809 O O . GLY A 1 101 ? 9.912 -24.115 9.470 1.00 93.88 101 GLY A O 1
ATOM 810 N N . GLU A 1 102 ? 8.844 -25.110 7.773 1.00 95.69 102 GLU A N 1
ATOM 811 C CA . GLU A 1 102 ? 9.973 -25.026 6.847 1.00 95.69 102 GLU A CA 1
ATOM 812 C C . GLU A 1 102 ? 10.119 -23.621 6.267 1.00 95.69 102 GLU A C 1
ATOM 814 O O . GLU A 1 102 ? 9.145 -22.883 6.101 1.00 95.69 102 GLU A O 1
ATOM 819 N N . TYR A 1 103 ? 11.353 -23.269 5.910 1.00 96.31 103 TYR A N 1
ATOM 820 C CA . TYR A 1 103 ? 11.652 -22.007 5.253 1.00 96.31 103 TYR A CA 1
ATOM 821 C C . TYR A 1 103 ? 11.741 -22.172 3.739 1.00 96.31 103 TYR A C 1
ATOM 823 O O . TYR A 1 103 ? 12.421 -23.065 3.237 1.00 96.31 103 TYR A O 1
ATOM 831 N N . VAL A 1 104 ? 11.118 -21.240 3.023 1.00 96.31 104 VAL A N 1
ATOM 832 C CA . VAL A 1 104 ? 11.248 -21.063 1.575 1.00 96.31 104 VAL A CA 1
ATOM 833 C C . VAL A 1 104 ? 11.926 -19.730 1.298 1.00 96.31 104 VAL A C 1
ATOM 835 O O . VAL A 1 104 ? 11.748 -18.762 2.044 1.00 96.31 104 VAL A O 1
ATOM 838 N N . THR A 1 105 ? 12.684 -19.678 0.210 1.00 97.12 105 THR A N 1
ATOM 839 C CA . THR A 1 105 ? 13.425 -18.488 -0.200 1.00 97.12 105 THR A CA 1
ATOM 840 C C . THR A 1 105 ? 12.957 -18.021 -1.567 1.00 97.12 105 THR A C 1
ATOM 842 O O . THR A 1 105 ? 12.868 -18.816 -2.501 1.00 97.12 105 THR A O 1
ATOM 845 N N . TYR A 1 106 ? 12.719 -16.719 -1.687 1.00 96.50 106 TYR A N 1
ATOM 846 C CA . TYR A 1 106 ? 12.374 -16.038 -2.926 1.00 96.50 106 TYR A CA 1
ATOM 847 C C . TYR A 1 106 ? 13.438 -15.000 -3.270 1.00 96.50 106 TYR A C 1
ATOM 849 O O . TYR A 1 106 ? 14.079 -14.434 -2.386 1.00 96.50 106 TYR A O 1
ATOM 857 N N . GLN A 1 107 ? 13.597 -14.750 -4.565 1.00 97.00 107 GLN A N 1
ATOM 858 C CA . GLN A 1 107 ? 14.458 -13.707 -5.108 1.00 97.00 107 GLN A CA 1
ATOM 859 C C . GLN A 1 107 ? 13.583 -12.640 -5.753 1.00 97.00 107 GLN A C 1
ATOM 861 O O . GLN A 1 107 ? 12.727 -12.965 -6.577 1.00 97.00 107 GLN A O 1
ATOM 866 N N . ALA A 1 108 ? 13.786 -11.377 -5.388 1.00 96.00 108 ALA A N 1
ATOM 867 C CA . ALA A 1 108 ? 12.979 -10.281 -5.907 1.00 96.00 108 ALA A CA 1
ATOM 868 C C . ALA A 1 108 ? 13.822 -9.030 -6.163 1.00 96.00 108 ALA A C 1
ATOM 870 O O . ALA A 1 108 ? 14.560 -8.584 -5.294 1.00 96.00 108 ALA A O 1
ATOM 871 N N . ARG A 1 109 ? 13.679 -8.409 -7.341 1.00 96.00 109 ARG A N 1
ATOM 872 C CA . ARG A 1 109 ? 14.288 -7.088 -7.611 1.00 96.00 109 ARG A CA 1
ATOM 873 C C . ARG A 1 109 ? 13.612 -5.966 -6.827 1.00 96.00 109 ARG A C 1
ATOM 875 O O . ARG A 1 109 ? 14.231 -4.942 -6.558 1.00 96.00 109 ARG A O 1
ATOM 882 N N . ASN A 1 110 ? 12.337 -6.157 -6.495 1.00 97.44 110 ASN A N 1
ATOM 883 C CA . ASN A 1 110 ? 11.526 -5.191 -5.774 1.00 97.44 110 ASN A CA 1
ATOM 884 C C . ASN A 1 110 ? 10.713 -5.896 -4.686 1.00 97.44 110 ASN A C 1
ATOM 886 O O . ASN A 1 110 ? 10.152 -6.963 -4.932 1.00 97.44 110 ASN A O 1
ATOM 890 N N . VAL A 1 111 ? 10.618 -5.283 -3.510 1.00 98.06 111 VAL A N 1
ATOM 891 C CA . VAL A 1 111 ? 9.808 -5.749 -2.379 1.00 98.06 111 VAL A CA 1
ATOM 892 C C . VAL A 1 111 ? 8.794 -4.667 -2.027 1.00 98.06 111 VAL A C 1
ATOM 894 O O . VAL A 1 111 ? 9.165 -3.533 -1.740 1.00 98.06 111 VAL A O 1
ATOM 897 N N . VAL A 1 112 ? 7.506 -5.012 -2.021 1.00 98.00 112 VAL A N 1
ATOM 898 C CA . VAL A 1 112 ? 6.438 -4.135 -1.520 1.00 98.00 112 VAL A CA 1
ATOM 899 C C . VAL A 1 112 ? 6.022 -4.631 -0.140 1.00 98.00 112 VAL A C 1
ATOM 901 O O . VAL A 1 112 ? 5.523 -5.746 -0.003 1.00 98.00 112 VAL A O 1
ATOM 904 N N . TYR A 1 113 ? 6.227 -3.812 0.888 1.00 97.31 113 TYR A N 1
ATOM 905 C CA . TYR A 1 113 ? 5.882 -4.138 2.267 1.00 97.31 113 TYR A CA 1
ATOM 906 C C . TYR A 1 113 ? 4.551 -3.485 2.661 1.00 97.31 113 TYR A C 1
ATOM 908 O O . TYR A 1 113 ? 4.437 -2.260 2.736 1.00 97.31 113 TYR A O 1
ATOM 916 N N . ALA A 1 114 ? 3.540 -4.326 2.899 1.00 96.44 114 ALA A N 1
ATOM 917 C CA . ALA A 1 114 ? 2.164 -3.933 3.206 1.00 96.44 114 ALA A CA 1
ATOM 918 C C . ALA A 1 114 ? 1.591 -4.756 4.387 1.00 96.44 114 ALA A C 1
ATOM 920 O O . ALA A 1 114 ? 0.637 -5.513 4.207 1.00 96.44 114 ALA A O 1
ATOM 921 N N . PRO A 1 115 ? 2.169 -4.663 5.601 1.00 93.62 115 PRO A N 1
ATOM 922 C CA . PRO A 1 115 ? 1.846 -5.562 6.720 1.00 93.62 115 PRO A CA 1
ATOM 923 C C . PRO A 1 115 ? 0.492 -5.274 7.391 1.00 93.62 115 PRO A C 1
ATOM 925 O O . PRO A 1 115 ? 0.061 -6.023 8.266 1.00 93.62 115 PRO A O 1
ATOM 928 N N . GLY A 1 116 ? -0.162 -4.162 7.047 1.00 92.75 116 GLY A N 1
ATOM 929 C CA . GLY A 1 116 ? -1.253 -3.618 7.848 1.00 92.75 116 GLY A CA 1
ATOM 930 C C . GLY A 1 116 ? -0.722 -2.980 9.133 1.00 92.75 116 GLY A C 1
ATOM 931 O O . GLY A 1 116 ? 0.255 -2.238 9.097 1.00 92.75 116 GLY A O 1
ATOM 932 N N . GLY A 1 117 ? -1.385 -3.224 10.264 1.00 92.19 117 GLY A N 1
ATOM 933 C CA . GLY A 1 117 ? -0.975 -2.687 11.562 1.00 92.19 117 GLY A CA 1
ATOM 934 C C . GLY A 1 117 ? -0.841 -3.775 12.620 1.00 92.19 117 GLY A C 1
ATOM 935 O O . GLY A 1 117 ? -1.599 -4.745 12.626 1.00 92.19 117 GLY A O 1
ATOM 936 N N . THR A 1 118 ? 0.090 -3.591 13.550 1.00 92.38 118 THR A N 1
ATOM 937 C CA . THR A 1 118 ? 0.272 -4.465 14.711 1.00 92.38 118 THR A CA 1
ATOM 938 C C . THR A 1 118 ? -0.533 -3.933 15.903 1.00 92.38 118 THR A C 1
ATOM 940 O O . THR A 1 118 ? -0.571 -2.722 16.121 1.00 92.38 118 THR A O 1
ATOM 943 N N . PRO A 1 119 ? -1.227 -4.788 16.677 1.00 93.25 119 PRO A N 1
ATOM 944 C CA . PRO A 1 119 ? -1.977 -4.368 17.863 1.00 93.25 119 PRO A CA 1
ATOM 945 C C . PRO A 1 119 ? -1.172 -3.479 18.820 1.00 93.25 119 PRO A C 1
ATOM 947 O O . PRO A 1 119 ? -0.097 -3.875 19.272 1.00 93.25 119 PRO A O 1
ATOM 950 N N . ASN A 1 120 ? -1.709 -2.309 19.181 1.00 91.38 120 ASN A N 1
ATOM 951 C CA . ASN A 1 120 ? -1.086 -1.433 20.173 1.00 91.38 120 ASN A CA 1
ATOM 952 C C . ASN A 1 120 ? -1.330 -1.977 21.583 1.00 91.38 120 ASN A C 1
ATOM 954 O O . ASN A 1 120 ? -2.423 -1.840 22.139 1.00 91.38 120 ASN A O 1
ATOM 958 N N . ARG A 1 121 ? -0.306 -2.603 22.164 1.00 84.50 121 ARG A N 1
ATOM 959 C CA . ARG A 1 121 ? -0.346 -3.125 23.533 1.00 84.50 121 ARG A CA 1
ATOM 960 C C . ARG A 1 121 ? 0.159 -2.061 24.509 1.00 84.50 121 ARG A C 1
ATOM 962 O O . ARG A 1 121 ? 1.187 -1.433 24.286 1.00 84.50 121 ARG A O 1
ATOM 969 N N . VAL A 1 122 ? -0.559 -1.881 25.615 1.00 84.12 122 VAL A N 1
ATOM 970 C CA . VAL A 1 122 ? -0.217 -0.896 26.652 1.00 84.12 122 VAL A CA 1
ATOM 971 C C . VAL A 1 122 ? 0.866 -1.469 27.568 1.00 84.12 122 VAL A C 1
ATOM 973 O O . VAL A 1 122 ? 0.729 -2.585 28.071 1.00 84.12 122 VAL A O 1
ATOM 976 N N . ALA A 1 123 ? 1.942 -0.714 27.793 1.00 82.44 123 ALA A N 1
ATOM 977 C CA . ALA A 1 123 ? 2.980 -1.089 28.753 1.00 82.44 123 ALA A CA 1
ATOM 978 C C . ALA A 1 123 ? 2.385 -1.245 30.166 1.00 82.44 123 ALA A C 1
ATOM 980 O O . ALA A 1 123 ? 1.535 -0.456 30.565 1.00 82.44 123 ALA A O 1
ATOM 981 N N . GLY A 1 124 ? 2.822 -2.258 30.921 1.00 77.12 124 GLY A N 1
ATOM 982 C CA . GLY A 1 124 ? 2.284 -2.538 32.263 1.00 77.12 124 GLY A CA 1
ATOM 983 C C . GLY A 1 124 ? 0.969 -3.330 32.285 1.00 77.12 124 GLY A C 1
ATOM 984 O O . GLY A 1 124 ? 0.382 -3.511 33.346 1.00 77.12 124 GLY A O 1
ATOM 985 N N . VAL A 1 125 ? 0.501 -3.825 31.137 1.00 82.81 125 VAL A N 1
ATOM 986 C CA . VAL A 1 125 ? -0.626 -4.763 31.046 1.00 82.81 125 VAL A CA 1
ATOM 987 C C . VAL A 1 125 ? -0.087 -6.155 30.767 1.00 82.81 125 VAL A C 1
ATOM 989 O O . VAL A 1 125 ? 0.601 -6.338 29.764 1.00 82.81 125 VAL A O 1
ATOM 992 N N . ALA A 1 126 ? -0.409 -7.138 31.612 1.00 68.50 126 ALA A N 1
ATOM 993 C CA . ALA A 1 126 ? 0.006 -8.526 31.413 1.00 68.50 126 ALA A CA 1
ATOM 994 C C . ALA A 1 126 ? -0.625 -9.097 30.121 1.00 68.50 126 ALA A C 1
ATOM 996 O O . ALA A 1 126 ? -1.809 -9.432 30.105 1.00 68.50 126 ALA A O 1
ATOM 997 N N . PRO A 1 127 ? 0.130 -9.259 29.015 1.00 62.06 127 PRO A N 1
ATOM 998 C CA . PRO A 1 127 ? -0.459 -9.531 27.703 1.00 62.06 127 PRO A CA 1
ATOM 999 C C . PRO A 1 127 ? -0.884 -10.997 27.512 1.00 62.06 127 PRO A C 1
ATOM 1001 O O . PRO A 1 127 ? -1.328 -11.358 26.424 1.00 62.06 127 PRO A O 1
ATOM 1004 N N . ARG A 1 128 ? -0.699 -11.846 28.532 1.00 70.50 128 ARG A N 1
ATOM 1005 C CA . ARG A 1 128 ? -0.840 -13.308 28.451 1.00 70.50 128 ARG A CA 1
ATOM 1006 C C . ARG A 1 128 ? -2.084 -13.868 29.142 1.00 70.50 128 ARG A C 1
ATOM 1008 O O . ARG A 1 128 ? -2.321 -15.061 29.010 1.00 70.50 128 ARG A O 1
ATOM 1015 N N . ASP A 1 129 ? -2.855 -13.055 29.864 1.00 87.62 129 ASP A N 1
ATOM 1016 C CA . ASP A 1 129 ? -4.094 -13.542 30.478 1.00 87.62 129 ASP A CA 1
ATOM 1017 C C . ASP A 1 129 ? -5.216 -13.654 29.431 1.00 87.62 129 ASP A C 1
ATOM 1019 O O . ASP A 1 129 ? -5.376 -12.793 28.558 1.00 87.62 129 ASP A O 1
ATOM 1023 N N . GLU A 1 130 ? -6.005 -14.727 29.507 1.00 89.12 130 GLU A N 1
ATOM 1024 C CA . GLU A 1 130 ? -7.085 -15.009 28.558 1.00 89.12 130 GLU A CA 1
ATOM 1025 C C . GLU A 1 130 ? -8.212 -13.969 28.591 1.00 89.12 130 GLU A C 1
ATOM 1027 O O . GLU A 1 130 ? -8.918 -13.804 27.592 1.00 89.12 130 GLU A O 1
ATOM 1032 N N . ARG A 1 131 ? -8.341 -13.242 29.705 1.00 93.12 131 ARG A N 1
ATOM 1033 C CA . ARG A 1 131 ? -9.351 -12.208 29.958 1.00 93.12 131 ARG A CA 1
ATOM 1034 C C . ARG A 1 131 ? -8.901 -10.807 29.526 1.00 93.12 131 ARG A C 1
ATOM 1036 O O . ARG A 1 131 ? -9.717 -9.886 29.528 1.00 93.12 131 ARG A O 1
ATOM 1043 N N . VAL A 1 132 ? -7.632 -10.637 29.135 1.00 94.12 132 VAL A N 1
ATOM 1044 C CA . VAL A 1 132 ? -7.099 -9.401 28.536 1.00 94.12 132 VAL A CA 1
ATOM 1045 C C . VAL A 1 132 ? -7.005 -9.574 27.020 1.00 94.12 132 VAL A C 1
ATOM 1047 O O . VAL A 1 132 ? -6.183 -10.338 26.509 1.00 94.12 132 VAL A O 1
ATOM 1050 N N . ILE A 1 133 ? -7.859 -8.865 26.280 1.00 94.44 133 ILE A N 1
ATOM 1051 C CA . ILE A 1 133 ? -8.094 -9.124 24.854 1.00 94.44 133 ILE A CA 1
ATOM 1052 C C . ILE A 1 133 ? -7.942 -7.831 24.052 1.00 94.44 133 ILE A C 1
ATOM 1054 O O . ILE A 1 133 ? -8.618 -6.844 24.317 1.00 94.44 133 ILE A O 1
ATOM 1058 N N . HIS A 1 134 ? -7.078 -7.817 23.037 1.00 95.38 134 HIS A N 1
ATOM 1059 C CA . HIS A 1 134 ? -7.047 -6.713 22.072 1.00 95.38 134 HIS A CA 1
ATOM 1060 C C . HIS A 1 134 ? -8.137 -6.902 21.009 1.00 95.38 134 HIS A C 1
ATOM 1062 O O . HIS A 1 134 ? -8.470 -8.032 20.653 1.00 95.38 134 HIS A O 1
ATOM 1068 N N . THR A 1 135 ? -8.662 -5.815 20.440 1.00 95.75 135 THR A N 1
ATOM 1069 C CA . THR A 1 135 ? -9.761 -5.875 19.449 1.00 95.75 135 THR A CA 1
ATOM 1070 C C . THR A 1 135 ? -9.460 -6.725 18.218 1.00 95.75 135 THR A C 1
ATOM 1072 O O . THR A 1 135 ? -10.366 -7.316 17.633 1.00 95.75 135 THR A O 1
ATOM 1075 N N . ALA A 1 136 ? -8.181 -6.834 17.858 1.00 93.75 136 ALA A N 1
ATOM 1076 C CA . ALA A 1 136 ? -7.682 -7.699 16.788 1.00 93.75 136 ALA A CA 1
ATOM 1077 C C . ALA A 1 136 ? -8.072 -9.180 16.967 1.00 93.75 136 ALA A C 1
ATOM 1079 O O . ALA A 1 136 ? -8.291 -9.871 15.979 1.00 93.75 136 ALA A O 1
ATOM 1080 N N . GLU A 1 137 ? -8.208 -9.642 18.211 1.00 93.31 137 GLU A N 1
ATOM 1081 C CA . GLU A 1 137 ? -8.482 -11.041 18.574 1.00 93.31 137 GLU A CA 1
ATOM 1082 C C . GLU A 1 137 ? -9.883 -11.206 19.204 1.00 93.31 137 GLU A C 1
ATOM 1084 O O . GLU A 1 137 ? -10.236 -12.281 19.692 1.00 93.31 137 GLU A O 1
ATOM 1089 N N . PHE A 1 138 ? -10.697 -10.141 19.225 1.00 95.44 138 PHE A N 1
ATOM 1090 C CA . PHE A 1 138 ? -11.915 -10.065 20.039 1.00 95.44 138 PHE A CA 1
ATOM 1091 C C . PHE A 1 138 ? -12.925 -11.174 19.736 1.00 95.44 138 PHE A C 1
ATOM 1093 O O . PHE A 1 138 ? -13.310 -11.912 20.637 1.00 95.44 138 PHE A O 1
ATOM 1100 N N . LEU A 1 139 ? -13.328 -11.323 18.472 1.00 93.44 139 LEU A N 1
ATOM 1101 C CA . LEU A 1 139 ? -14.334 -12.316 18.070 1.00 93.44 139 LEU A CA 1
ATOM 1102 C C . LEU A 1 139 ? -13.874 -13.759 18.296 1.00 93.44 139 LEU A C 1
ATOM 1104 O O . LEU A 1 139 ? -14.702 -14.637 18.524 1.00 93.44 139 LEU A O 1
ATOM 1108 N N . GLU A 1 140 ? -12.566 -14.003 18.235 1.00 92.19 140 GLU A N 1
ATOM 1109 C CA . GLU A 1 140 ? -12.007 -15.335 18.427 1.00 92.19 140 GLU A CA 1
ATOM 1110 C C . GLU A 1 140 ? -11.897 -15.702 19.909 1.00 92.19 140 GLU A C 1
ATOM 1112 O O . GLU A 1 140 ? -12.176 -16.844 20.278 1.00 92.19 140 GLU A O 1
ATOM 1117 N N . ARG A 1 141 ? -11.471 -14.752 20.750 1.00 94.00 141 ARG A N 1
ATOM 1118 C CA . ARG A 1 141 ? -11.137 -15.006 22.156 1.00 94.00 141 ARG A CA 1
ATOM 1119 C C . ARG A 1 141 ? -12.272 -14.664 23.113 1.00 94.00 141 ARG A C 1
ATOM 1121 O O . ARG A 1 141 ? -12.581 -15.473 23.977 1.00 94.00 141 ARG A O 1
ATOM 1128 N N . PHE A 1 142 ? -12.930 -13.516 22.956 1.00 95.62 142 PHE A N 1
ATOM 1129 C CA . PHE A 1 142 ? -13.866 -12.996 23.961 1.00 95.62 142 PHE A CA 1
ATOM 1130 C C . PHE A 1 142 ? -15.042 -13.946 24.245 1.00 95.62 142 PHE A C 1
ATOM 1132 O O . PHE A 1 142 ? -15.260 -14.266 25.412 1.00 95.62 142 PHE A O 1
ATOM 1139 N N . PRO A 1 143 ? -15.751 -14.500 23.237 1.00 94.25 143 PRO A N 1
ATOM 1140 C CA . PRO A 1 143 ? -16.834 -15.449 23.501 1.00 94.25 143 PRO A CA 1
ATOM 1141 C C . PRO A 1 143 ? -16.363 -16.774 24.118 1.00 94.25 143 PRO A C 1
ATOM 1143 O O . PRO A 1 143 ? -17.161 -17.456 24.753 1.00 94.25 143 PRO A O 1
ATOM 1146 N N . LYS A 1 144 ? -15.090 -17.154 23.921 1.00 94.88 144 LYS A N 1
ATOM 1147 C CA . LYS A 1 144 ? -14.498 -18.359 24.524 1.00 94.88 144 LYS A CA 1
ATOM 1148 C C . LYS A 1 144 ? -14.117 -18.117 25.983 1.00 94.88 144 LYS A C 1
ATOM 1150 O O . LYS A 1 144 ? -14.383 -18.976 26.814 1.00 94.88 144 LYS A O 1
ATOM 1155 N N . SER A 1 145 ? -13.542 -16.950 26.286 1.00 94.00 145 SER A N 1
ATOM 1156 C CA . SER A 1 145 ? -13.188 -16.546 27.653 1.00 94.00 145 SER A CA 1
ATOM 1157 C C . SER A 1 145 ? -14.427 -16.290 28.519 1.00 94.00 145 SER A C 1
ATOM 1159 O O . SER A 1 145 ? -14.395 -16.529 29.721 1.00 94.00 145 SER A O 1
ATOM 1161 N N . PHE A 1 146 ? -15.531 -15.837 27.911 1.00 95.75 146 PHE A N 1
ATOM 1162 C CA . PHE A 1 146 ? -16.787 -15.516 28.599 1.00 95.75 146 PHE A CA 1
ATOM 1163 C C . PHE A 1 146 ? -17.982 -16.219 27.928 1.00 95.75 146 PHE A C 1
ATOM 1165 O O . PHE A 1 146 ? -18.781 -15.567 27.248 1.00 95.75 146 PHE A O 1
ATOM 1172 N N . PRO A 1 147 ? -18.115 -17.552 28.068 1.00 96.12 147 PRO A N 1
ATOM 1173 C CA . PRO A 1 147 ? -19.131 -18.323 27.349 1.00 96.12 147 PRO A CA 1
ATOM 1174 C C . PRO A 1 147 ? -20.547 -18.134 27.910 1.00 96.12 147 PRO A C 1
ATOM 1176 O O . PRO A 1 147 ? -21.521 -18.208 27.157 1.00 96.12 147 PRO A O 1
ATOM 1179 N N . ASP A 1 148 ? -20.677 -17.870 29.214 1.00 96.75 148 ASP A N 1
ATOM 1180 C CA . ASP A 1 148 ? -21.968 -17.609 29.849 1.00 96.75 148 ASP A CA 1
ATOM 1181 C C . ASP A 1 148 ? -22.408 -16.160 29.616 1.00 96.75 148 ASP A C 1
ATOM 1183 O O . ASP A 1 148 ? -21.986 -15.224 30.294 1.00 96.75 148 ASP A O 1
ATOM 1187 N N . ARG A 1 149 ? -23.297 -15.986 28.639 1.00 96.00 149 ARG A N 1
ATOM 1188 C CA . ARG A 1 149 ? -23.884 -14.686 28.289 1.00 96.00 149 ARG A CA 1
ATOM 1189 C C . ARG A 1 149 ? -24.899 -14.173 29.308 1.00 96.00 149 ARG A C 1
ATOM 1191 O O . ARG A 1 149 ? -25.273 -13.005 29.252 1.00 96.00 149 ARG A O 1
ATOM 1198 N N . SER A 1 150 ? -25.369 -15.038 30.205 1.00 96.12 150 SER A N 1
ATOM 1199 C CA . SER A 1 150 ? -26.345 -14.695 31.237 1.00 96.12 150 SER A CA 1
ATOM 1200 C C . SER A 1 150 ? -25.709 -14.287 32.565 1.00 96.12 150 SER A C 1
ATOM 1202 O O . SER A 1 150 ? -26.431 -13.881 33.468 1.00 96.12 150 SER A O 1
ATOM 1204 N N . ALA A 1 151 ? -24.382 -14.346 32.688 1.00 95.44 151 ALA A N 1
ATOM 1205 C CA . ALA A 1 151 ? -23.678 -13.941 33.897 1.00 95.44 151 ALA A CA 1
ATOM 1206 C C . ALA A 1 151 ? -23.657 -12.406 34.096 1.00 95.44 151 ALA A C 1
ATOM 1208 O O . ALA A 1 151 ? -23.529 -11.624 33.145 1.00 95.44 151 ALA A O 1
ATOM 1209 N N . ASP A 1 152 ? -23.749 -11.968 35.357 1.00 95.19 152 ASP A N 1
ATOM 1210 C CA . ASP A 1 152 ? -23.527 -10.572 35.778 1.00 95.19 152 ASP A CA 1
ATOM 1211 C C . ASP A 1 152 ? -22.019 -10.307 35.876 1.00 95.19 152 ASP A C 1
ATOM 1213 O O . ASP A 1 152 ? -21.420 -10.389 36.947 1.00 95.19 152 ASP A O 1
ATOM 1217 N N . LEU A 1 153 ? -21.403 -10.079 34.714 1.00 96.75 153 LEU A N 1
ATOM 1218 C CA . LEU A 1 153 ? -19.979 -9.790 34.564 1.00 96.75 153 LEU A CA 1
ATOM 1219 C C . LEU A 1 153 ? -19.723 -8.285 34.435 1.00 96.75 153 LEU A C 1
ATOM 1221 O O . LEU A 1 153 ? -20.566 -7.504 33.986 1.00 96.75 153 LEU A O 1
ATOM 1225 N N . SER A 1 154 ? -18.510 -7.883 34.776 1.00 97.12 154 SER A N 1
ATOM 1226 C CA . SER A 1 154 ? -18.011 -6.519 34.697 1.00 97.12 154 SER A CA 1
ATOM 1227 C C . SER A 1 154 ? -16.808 -6.442 33.759 1.00 97.12 154 SER A C 1
ATOM 1229 O O . SER A 1 154 ? -15.798 -7.120 33.933 1.00 97.12 154 SER A O 1
ATOM 1231 N N . PHE A 1 155 ? -16.899 -5.598 32.737 1.00 98.12 155 PHE A N 1
ATOM 1232 C CA . PHE A 1 155 ? -15.858 -5.448 31.724 1.00 98.12 155 PHE A CA 1
ATOM 1233 C C . PHE A 1 155 ? -15.307 -4.027 31.704 1.00 98.12 155 PHE A C 1
ATOM 1235 O O . PHE A 1 155 ? -16.036 -3.072 31.963 1.00 98.12 155 PHE A O 1
ATOM 1242 N N . ALA A 1 156 ? -14.046 -3.861 31.312 1.00 97.75 156 ALA A N 1
ATOM 1243 C CA . ALA A 1 156 ? -13.523 -2.574 30.857 1.00 97.75 156 ALA A CA 1
ATOM 1244 C C . ALA A 1 156 ? -13.215 -2.611 29.363 1.00 97.75 156 ALA A C 1
ATOM 1246 O O . ALA A 1 156 ? -12.652 -3.582 28.863 1.00 97.75 156 ALA A O 1
ATOM 1247 N N . VAL A 1 157 ? -13.523 -1.519 28.666 1.00 98.12 157 VAL A N 1
ATOM 1248 C CA . VAL A 1 157 ? -13.115 -1.296 27.275 1.00 98.12 157 VAL A CA 1
ATOM 1249 C C . VAL A 1 157 ? -12.285 -0.020 27.226 1.00 98.12 157 VAL A C 1
ATOM 1251 O O . VAL A 1 157 ? -12.757 1.051 27.604 1.00 98.12 157 VAL A O 1
ATOM 1254 N N . VAL A 1 158 ? -11.032 -0.132 26.789 1.00 97.06 158 VAL A N 1
ATOM 1255 C CA . VAL A 1 158 ? -10.070 0.978 26.764 1.00 97.06 158 VAL A CA 1
ATOM 1256 C C . VAL A 1 158 ? -9.962 1.534 25.356 1.00 97.06 158 VAL A C 1
ATOM 1258 O O . VAL A 1 158 ? -9.488 0.840 24.462 1.00 97.06 158 VAL A O 1
ATOM 1261 N N . GLY A 1 159 ? -10.340 2.797 25.171 1.00 95.88 159 GLY A N 1
ATOM 1262 C CA . GLY A 1 159 ? -10.273 3.486 23.884 1.00 95.88 159 GLY A CA 1
ATOM 1263 C C . GLY A 1 159 ? -11.555 4.248 23.562 1.00 95.88 159 GLY A C 1
ATOM 1264 O O . GLY A 1 159 ? -12.630 3.903 24.034 1.00 95.88 159 GLY A O 1
ATOM 1265 N N . GLY A 1 160 ? -11.430 5.301 22.752 1.00 95.00 160 GLY A N 1
ATOM 1266 C CA . GLY A 1 160 ? -12.543 6.182 22.369 1.00 95.00 160 GLY A CA 1
ATOM 1267 C C . GLY A 1 160 ? -12.841 6.236 20.874 1.00 95.00 160 GLY A C 1
ATOM 1268 O O . GLY A 1 160 ? -13.463 7.192 20.431 1.00 95.00 160 GLY A O 1
ATOM 1269 N N . GLY A 1 161 ? -12.333 5.275 20.100 1.00 96.19 161 GLY A N 1
ATOM 1270 C CA . GLY A 1 161 ? -12.583 5.181 18.659 1.00 96.19 161 GLY A CA 1
ATOM 1271 C C . GLY A 1 161 ? -13.616 4.113 18.304 1.00 96.19 161 GLY A C 1
ATOM 1272 O O . GLY A 1 161 ? -14.070 3.376 19.180 1.00 96.19 161 GLY A O 1
ATOM 1273 N N . GLN A 1 162 ? -13.922 3.993 17.010 1.00 96.56 162 GLN A N 1
ATOM 1274 C CA . GLN A 1 162 ? -14.931 3.083 16.457 1.00 96.56 162 GLN A CA 1
ATOM 1275 C C . GLN A 1 162 ? -14.901 1.677 17.069 1.00 96.56 162 GLN A C 1
ATOM 1277 O O . GLN A 1 162 ? -15.916 1.190 17.551 1.00 96.56 162 GLN A O 1
ATOM 1282 N N . SER A 1 163 ? -13.731 1.026 17.115 1.00 96.94 163 SER A N 1
ATOM 1283 C CA . SER A 1 163 ? -13.637 -0.345 17.636 1.00 96.94 163 SER A CA 1
ATOM 1284 C C . SER A 1 163 ? -14.032 -0.469 19.109 1.00 96.94 163 SER A C 1
ATOM 1286 O O . SER A 1 163 ? -14.523 -1.518 19.508 1.00 96.94 163 SER A O 1
ATOM 1288 N N . ALA A 1 164 ? -13.812 0.570 19.920 1.00 97.44 164 ALA A N 1
ATOM 1289 C CA . ALA A 1 164 ? -14.236 0.565 21.316 1.00 97.44 164 ALA A CA 1
ATOM 1290 C C . ALA A 1 164 ? -15.764 0.632 21.413 1.00 97.44 164 ALA A C 1
ATOM 1292 O O . ALA A 1 164 ? -16.361 -0.150 22.146 1.00 97.44 164 ALA A O 1
ATOM 1293 N N . ALA A 1 165 ? -16.384 1.528 20.641 1.00 97.62 165 ALA A N 1
ATOM 1294 C CA . ALA A 1 165 ? -17.831 1.696 20.603 1.00 97.62 165 ALA A CA 1
ATOM 1295 C C . ALA A 1 165 ? -18.549 0.425 20.117 1.00 97.62 165 ALA A C 1
ATOM 1297 O O . ALA A 1 165 ? -19.447 -0.051 20.804 1.00 97.62 165 ALA A O 1
ATOM 1298 N N . GLU A 1 166 ? -18.090 -0.186 19.019 1.00 97.75 166 GLU A N 1
ATOM 1299 C CA . GLU A 1 166 ? -18.682 -1.424 18.477 1.00 97.75 166 GLU A CA 1
ATOM 1300 C C . GLU A 1 166 ? -18.583 -2.597 19.467 1.00 97.75 166 GLU A C 1
ATOM 1302 O O . GLU A 1 166 ? -19.476 -3.433 19.567 1.00 97.75 166 GLU A O 1
ATOM 1307 N N . ILE A 1 167 ? -17.494 -2.672 20.236 1.00 97.88 167 ILE A N 1
ATOM 1308 C CA . ILE A 1 167 ? -17.329 -3.710 21.260 1.00 97.88 167 ILE A CA 1
ATOM 1309 C C . ILE A 1 167 ? -18.229 -3.458 22.463 1.00 97.88 167 ILE A C 1
ATOM 1311 O O . ILE A 1 167 ? -18.788 -4.407 23.009 1.00 97.88 167 ILE A O 1
ATOM 1315 N N . ILE A 1 168 ? -18.369 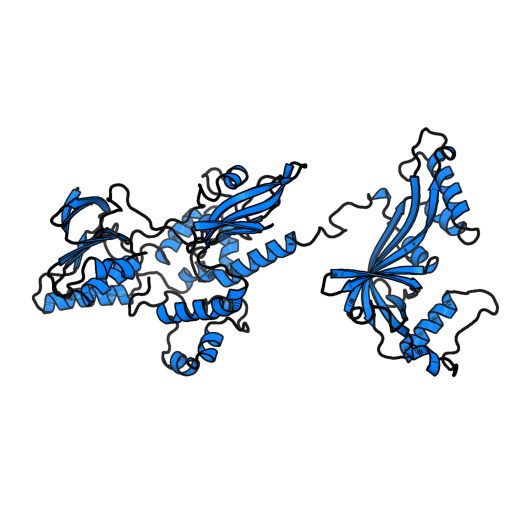-2.201 22.887 1.00 97.88 168 ILE A N 1
ATOM 1316 C CA . ILE A 1 168 ? -19.294 -1.838 23.962 1.00 97.88 168 ILE A CA 1
ATOM 1317 C C . ILE A 1 168 ? -20.716 -2.217 23.553 1.00 97.88 168 ILE A C 1
ATOM 1319 O O . ILE A 1 168 ? -21.392 -2.904 24.313 1.00 97.88 168 ILE A O 1
ATOM 1323 N N . GLU A 1 169 ? -21.139 -1.838 22.348 1.00 97.25 169 GLU A N 1
ATOM 1324 C CA . GLU A 1 169 ? -22.442 -2.202 21.790 1.00 97.25 169 GLU A CA 1
ATOM 1325 C C . GLU A 1 169 ? -22.621 -3.726 21.764 1.00 97.25 169 GLU A C 1
ATOM 1327 O O . GLU A 1 169 ? -23.599 -4.243 22.304 1.00 97.25 169 GLU A O 1
ATOM 1332 N N . TYR A 1 170 ? -21.637 -4.466 21.239 1.00 97.00 170 TYR A N 1
ATOM 1333 C CA . TYR A 1 170 ? -21.661 -5.928 21.211 1.00 97.00 170 TYR A CA 1
ATOM 1334 C C . TYR A 1 170 ? -21.840 -6.535 22.607 1.00 97.00 170 TYR A C 1
ATOM 1336 O O . TYR A 1 170 ? -22.684 -7.416 22.791 1.00 97.00 170 TYR A O 1
ATOM 1344 N N . ILE A 1 171 ? -21.060 -6.089 23.598 1.00 96.81 171 ILE A N 1
ATOM 1345 C CA . ILE A 1 171 ? -21.156 -6.605 24.968 1.00 96.81 171 ILE A CA 1
ATOM 1346 C C . ILE A 1 171 ? -22.538 -6.281 25.536 1.00 96.81 171 ILE A C 1
ATOM 1348 O O . ILE A 1 171 ? -23.203 -7.172 26.059 1.00 96.81 171 ILE A O 1
ATOM 1352 N N . LEU A 1 172 ? -23.014 -5.044 25.377 1.00 95.12 172 LEU A N 1
ATOM 1353 C CA . LEU A 1 172 ? -24.324 -4.645 25.881 1.00 95.12 172 LEU A CA 1
ATOM 1354 C C . LEU A 1 172 ? -25.479 -5.389 25.180 1.00 95.12 172 LEU A C 1
ATOM 1356 O O . LEU A 1 172 ? -26.504 -5.671 25.800 1.00 95.12 172 LEU A O 1
ATOM 1360 N N . ALA A 1 173 ? -25.337 -5.752 23.910 1.00 94.06 173 ALA A N 1
ATOM 1361 C CA . ALA A 1 173 ? -26.357 -6.501 23.186 1.00 94.06 173 ALA A CA 1
ATOM 1362 C C . ALA A 1 173 ? -26.339 -8.002 23.530 1.00 94.06 173 ALA A C 1
ATOM 1364 O O . ALA A 1 173 ? -27.394 -8.619 23.679 1.00 94.06 173 ALA A O 1
ATOM 1365 N N . LYS A 1 174 ? -25.152 -8.614 23.641 1.00 95.44 174 LYS A N 1
ATOM 1366 C CA . LYS A 1 174 ? -25.002 -10.074 23.790 1.00 95.44 174 LYS A CA 1
ATOM 1367 C C . LYS A 1 174 ? -24.905 -10.544 25.245 1.00 95.44 174 LYS A C 1
ATOM 1369 O O . LYS A 1 174 ? -25.180 -11.716 25.484 1.00 95.44 174 LYS A O 1
ATOM 1374 N N . TYR A 1 175 ? -24.542 -9.666 26.181 1.00 95.88 175 TYR A N 1
ATOM 1375 C CA . TYR A 1 175 ? -24.413 -9.935 27.618 1.00 95.88 175 TYR A CA 1
ATOM 1376 C C . TYR A 1 175 ? -25.344 -8.989 28.404 1.00 95.88 175 TYR A C 1
ATOM 1378 O O . TYR A 1 175 ? -24.908 -7.967 28.947 1.00 95.88 175 TYR A O 1
ATOM 1386 N N . PRO A 1 176 ? -26.661 -9.273 28.435 1.00 92.38 176 PRO A N 1
ATOM 1387 C CA . PRO A 1 176 ? -27.679 -8.323 28.889 1.00 92.38 176 PRO A CA 1
ATOM 1388 C C . PRO A 1 176 ? -27.603 -7.972 30.381 1.00 92.38 176 PRO A C 1
ATOM 1390 O O . PRO A 1 176 ? -28.084 -6.909 30.762 1.00 92.38 176 PRO A O 1
ATOM 1393 N N . LEU A 1 177 ? -27.009 -8.832 31.218 1.00 93.06 177 LEU A N 1
ATOM 1394 C CA . LEU A 1 177 ? -26.819 -8.555 32.649 1.00 93.06 177 LEU A CA 1
ATOM 1395 C C . LEU A 1 177 ? -25.469 -7.902 32.963 1.00 93.06 177 LEU A C 1
ATOM 1397 O O . LEU A 1 177 ? -25.283 -7.391 34.061 1.00 93.06 177 LEU A O 1
ATOM 1401 N N . SER A 1 178 ? -24.531 -7.901 32.013 1.00 95.62 178 SER A N 1
ATOM 1402 C CA . SER A 1 178 ? -23.180 -7.402 32.250 1.00 95.62 178 SER A CA 1
ATOM 1403 C C . SER A 1 178 ? -23.082 -5.877 32.175 1.00 95.62 178 SER A C 1
ATOM 1405 O O . SER A 1 178 ? -23.900 -5.193 31.543 1.00 95.62 178 SER A O 1
ATOM 1407 N N . ARG A 1 179 ? -22.026 -5.358 32.806 1.00 96.06 179 ARG A N 1
ATOM 1408 C CA . ARG A 1 179 ? -21.683 -3.935 32.900 1.00 96.06 179 ARG A CA 1
ATOM 1409 C C . ARG A 1 179 ? -20.360 -3.657 32.198 1.00 96.06 179 ARG A C 1
ATOM 1411 O O . ARG A 1 179 ? -19.463 -4.496 32.180 1.00 96.06 179 ARG A O 1
ATOM 1418 N N . VAL A 1 180 ? -20.227 -2.460 31.643 1.00 98.00 180 VAL A N 1
ATOM 1419 C CA . VAL A 1 180 ? -19.068 -2.022 30.871 1.00 98.00 180 VAL A CA 1
ATOM 1420 C C . VAL A 1 180 ? -18.570 -0.668 31.369 1.00 98.00 180 VAL A C 1
ATOM 1422 O O . VAL A 1 180 ? -19.297 0.325 31.394 1.00 98.00 180 VAL A O 1
ATOM 1425 N N . HIS A 1 181 ? -17.290 -0.622 31.720 1.00 97.50 181 HIS A N 1
ATOM 1426 C CA . HIS A 1 181 ? -16.537 0.580 32.042 1.00 97.50 181 HIS A CA 1
ATOM 1427 C C . HIS A 1 181 ? -15.760 1.036 30.800 1.00 97.50 181 HIS A C 1
ATOM 1429 O O . HIS A 1 181 ? -14.711 0.484 30.466 1.00 97.50 181 HIS A O 1
ATOM 1435 N N . ALA A 1 182 ? -16.259 2.056 30.105 1.00 97.62 182 ALA A N 1
ATOM 1436 C CA . ALA A 1 182 ? -15.569 2.665 28.973 1.00 97.62 182 ALA A CA 1
ATOM 1437 C C . ALA A 1 182 ? -14.480 3.625 29.479 1.00 97.62 182 ALA A C 1
ATOM 1439 O O . ALA A 1 182 ? -14.786 4.680 30.038 1.00 97.62 182 ALA A O 1
ATOM 1440 N N . ILE A 1 183 ? -13.208 3.266 29.301 1.00 97.19 183 ILE A N 1
ATOM 1441 C CA . ILE A 1 183 ? -12.056 4.084 29.695 1.00 97.19 183 ILE A CA 1
ATOM 1442 C C . ILE A 1 183 ? -11.628 4.933 28.500 1.00 97.19 183 ILE A C 1
ATOM 1444 O O . ILE A 1 183 ? -11.052 4.430 27.532 1.00 97.19 183 ILE A O 1
ATOM 1448 N N . LEU A 1 184 ? -11.926 6.231 28.577 1.00 95.56 184 LEU A N 1
ATOM 1449 C CA . LEU A 1 184 ? -11.742 7.181 27.487 1.00 95.56 184 LEU A CA 1
ATOM 1450 C C . LEU A 1 184 ? -10.663 8.212 27.833 1.00 95.56 184 LEU A C 1
ATOM 1452 O O . LEU A 1 184 ? -10.789 8.884 28.857 1.00 95.56 184 LEU A O 1
ATOM 1456 N N . PRO A 1 185 ? -9.669 8.448 26.955 1.00 91.94 185 PRO A N 1
ATOM 1457 C CA . PRO A 1 185 ? -8.692 9.516 27.168 1.00 91.94 185 PRO A CA 1
ATOM 1458 C C . PRO A 1 185 ? -9.314 10.916 27.075 1.00 91.94 185 PRO A C 1
ATOM 1460 O O . PRO A 1 185 ? -8.768 11.860 27.636 1.00 91.94 185 PRO A O 1
ATOM 1463 N N . GLY A 1 186 ? -10.429 11.057 26.353 1.00 91.31 186 GLY A N 1
ATOM 1464 C CA . GLY A 1 186 ? -11.199 12.293 26.241 1.00 91.31 186 GLY A CA 1
ATOM 1465 C C . GLY A 1 186 ? -12.436 12.297 27.136 1.00 91.31 186 GLY A C 1
ATOM 1466 O O . GLY A 1 186 ? -12.685 11.363 27.900 1.00 91.31 186 GLY A O 1
ATOM 1467 N N . TYR A 1 187 ? -13.239 13.354 27.017 1.00 91.44 187 TYR A N 1
ATOM 1468 C CA . TYR A 1 187 ? -14.450 13.485 27.822 1.00 91.44 187 TYR A CA 1
ATOM 1469 C C . TYR A 1 187 ? -15.598 12.604 27.317 1.00 91.44 187 TYR A C 1
ATOM 1471 O O . TYR A 1 187 ? -16.338 12.068 28.131 1.00 91.44 187 TYR A O 1
ATOM 1479 N N . SER A 1 188 ? -15.757 12.424 26.007 1.00 93.69 188 SER A N 1
ATOM 1480 C CA . SER A 1 188 ? -16.845 11.653 25.388 1.00 93.69 188 SER A CA 1
ATOM 1481 C C . SER A 1 188 ? -16.364 10.937 24.127 1.00 93.69 188 SER A C 1
ATOM 1483 O O . SER A 1 188 ? -15.262 11.208 23.639 1.00 93.69 188 SER A O 1
ATOM 1485 N N . PHE A 1 189 ? -17.205 10.061 23.568 1.00 96.12 189 PHE A N 1
ATOM 1486 C CA . PHE A 1 189 ? -17.088 9.725 22.151 1.00 96.12 189 PHE A CA 1
ATOM 1487 C C . PHE A 1 189 ? -17.257 10.990 21.310 1.00 96.12 189 PHE A C 1
ATOM 1489 O O . PHE A 1 189 ? -17.977 11.918 21.695 1.00 96.12 189 PHE A O 1
ATOM 1496 N N . ARG A 1 190 ? -16.531 11.041 20.197 1.00 95.75 190 ARG A N 1
ATOM 1497 C CA . ARG A 1 190 ? -16.578 12.142 19.238 1.00 95.75 190 ARG A CA 1
ATOM 1498 C C . ARG A 1 190 ? -17.017 11.575 17.896 1.00 95.75 190 ARG A C 1
ATOM 1500 O O . ARG A 1 190 ? -16.465 10.534 17.528 1.00 95.75 190 ARG A O 1
ATOM 1507 N N . PRO A 1 191 ? -17.969 12.218 17.204 1.00 97.12 191 PRO A N 1
ATOM 1508 C CA . PRO A 1 191 ? -18.355 11.781 15.876 1.00 97.12 191 PRO A CA 1
ATOM 1509 C C . PRO A 1 191 ? -17.151 11.869 14.936 1.00 97.12 191 PRO A C 1
ATOM 1511 O O . PRO A 1 191 ? -16.306 12.759 15.088 1.00 97.12 191 PRO A O 1
ATOM 1514 N N . ALA A 1 192 ? -17.057 10.928 14.004 1.00 96.25 192 ALA A N 1
ATOM 1515 C CA . ALA A 1 192 ? -16.161 11.054 12.869 1.00 96.25 192 ALA A CA 1
ATOM 1516 C C . ALA A 1 192 ? -16.632 12.226 12.003 1.00 96.25 192 ALA A C 1
ATOM 1518 O O . ALA A 1 192 ? -17.828 12.382 11.774 1.00 96.25 192 ALA A O 1
ATOM 1519 N N . ASP A 1 193 ? -15.699 13.065 11.561 1.00 95.88 193 ASP A N 1
ATOM 1520 C CA . ASP A 1 193 ? -16.005 14.110 10.588 1.00 95.88 193 ASP A CA 1
ATOM 1521 C C . ASP A 1 193 ? -15.972 13.505 9.183 1.00 95.88 193 ASP A C 1
ATOM 1523 O O . ASP A 1 193 ? -14.904 13.286 8.610 1.00 95.88 193 ASP A O 1
ATOM 1527 N N . ASP A 1 194 ? -17.151 13.195 8.657 1.00 92.50 194 ASP A N 1
ATOM 1528 C CA . ASP A 1 194 ? -17.371 12.682 7.308 1.00 92.50 194 ASP A CA 1
ATOM 1529 C C . ASP A 1 194 ? -17.923 13.758 6.357 1.00 92.50 194 ASP A C 1
ATOM 1531 O O . ASP A 1 194 ? -18.357 13.449 5.240 1.00 92.50 194 ASP A O 1
ATOM 1535 N N . SER A 1 195 ? -17.879 15.031 6.774 1.00 95.56 195 SER A N 1
ATOM 1536 C CA . SER A 1 195 ? -18.383 16.135 5.967 1.00 95.56 195 SER A CA 1
ATOM 1537 C C . SER A 1 195 ? -17.619 16.236 4.636 1.00 95.56 195 SER A C 1
ATOM 1539 O O . SER A 1 195 ? -16.412 15.976 4.592 1.00 95.56 195 SER A O 1
ATOM 1541 N N . PRO A 1 196 ? -18.282 16.614 3.523 1.00 95.38 196 PRO A N 1
ATOM 1542 C CA . PRO A 1 196 ? -17.680 16.524 2.193 1.00 95.38 196 PRO A CA 1
ATOM 1543 C C . PRO A 1 196 ? -16.321 17.220 2.053 1.00 95.38 196 PRO A C 1
ATOM 1545 O O . PRO A 1 196 ? -15.413 16.619 1.490 1.00 95.38 196 PRO A O 1
ATOM 1548 N N . TYR A 1 197 ? -16.164 18.429 2.610 1.00 95.06 197 TYR A N 1
ATOM 1549 C CA . TYR A 1 197 ? -14.903 19.178 2.561 1.00 95.06 197 TYR A CA 1
ATOM 1550 C C . TYR A 1 197 ? -13.806 18.545 3.420 1.00 95.06 197 TYR A C 1
ATOM 1552 O O . TYR A 1 197 ? -12.684 18.379 2.950 1.00 95.06 197 TYR A O 1
ATOM 1560 N N . SER A 1 198 ? -14.123 18.123 4.648 1.00 93.94 198 SER A N 1
ATOM 1561 C CA . SER A 1 198 ? -13.157 17.410 5.492 1.00 93.94 198 SER A CA 1
ATOM 1562 C C . SER A 1 198 ? -12.706 16.097 4.845 1.00 93.94 198 SER A C 1
ATOM 1564 O O . SER A 1 198 ? -11.564 15.685 5.016 1.00 93.94 198 SER A O 1
ATOM 1566 N N . ASN A 1 199 ? -13.570 15.451 4.059 1.00 93.88 199 ASN A N 1
ATOM 1567 C CA . ASN A 1 199 ? -13.293 14.180 3.392 1.00 93.88 199 ASN A CA 1
ATOM 1568 C C . ASN A 1 199 ? -12.439 14.328 2.108 1.00 93.88 199 ASN A C 1
ATOM 1570 O O . ASN A 1 199 ? -11.972 13.316 1.571 1.00 93.88 199 ASN A O 1
ATOM 1574 N N . GLU A 1 200 ? -12.199 15.552 1.614 1.00 94.62 200 GLU A N 1
ATOM 1575 C CA . GLU A 1 200 ? -11.295 15.805 0.476 1.00 94.62 200 GLU A CA 1
ATOM 1576 C C . GLU A 1 200 ? -9.842 15.449 0.812 1.00 94.62 200 GLU A C 1
ATOM 1578 O O . GLU A 1 200 ? -9.094 15.064 -0.082 1.00 94.62 200 GLU A O 1
ATOM 1583 N N . VAL A 1 201 ? -9.465 15.410 2.100 1.00 93.38 201 VAL A N 1
ATOM 1584 C CA . VAL A 1 201 ? -8.140 14.938 2.565 1.00 93.38 201 VAL A CA 1
ATOM 1585 C C . VAL A 1 201 ? -7.801 13.507 2.118 1.00 93.38 201 VAL A C 1
ATOM 1587 O O . VAL A 1 201 ? -6.654 13.073 2.224 1.00 93.38 201 VAL A O 1
ATOM 1590 N N . PHE A 1 202 ? -8.792 12.749 1.637 1.00 94.25 202 PHE A N 1
ATOM 1591 C CA . PHE A 1 202 ? -8.635 11.403 1.086 1.00 94.25 202 PHE A CA 1
ATOM 1592 C C . PHE A 1 202 ? -8.641 11.350 -0.447 1.00 94.25 202 PHE A C 1
ATOM 1594 O O . PHE A 1 202 ? -8.701 10.253 -1.011 1.00 94.25 202 PHE A O 1
ATOM 1601 N N . PHE A 1 203 ? -8.643 12.489 -1.138 1.00 93.88 203 PHE A N 1
ATOM 1602 C CA . PHE A 1 203 ? -8.498 12.535 -2.589 1.00 93.88 203 PHE A CA 1
ATOM 1603 C C . PHE A 1 203 ? -7.071 12.187 -2.996 1.00 93.88 203 PHE A C 1
ATOM 1605 O O . PHE A 1 203 ? -6.104 12.543 -2.328 1.00 93.88 203 PHE A O 1
ATOM 1612 N N . SER A 1 204 ? -6.933 11.525 -4.144 1.00 90.50 204 SER A N 1
ATOM 1613 C CA . SER A 1 204 ? -5.617 11.241 -4.718 1.00 90.50 204 SER A CA 1
ATOM 1614 C C . SER A 1 204 ? -4.846 12.519 -5.053 1.00 90.50 204 SER A C 1
ATOM 1616 O O . SER A 1 204 ? -3.634 12.551 -4.879 1.00 90.50 204 SER A O 1
ATOM 1618 N N . ALA A 1 205 ? -5.540 13.580 -5.479 1.00 89.00 205 ALA A N 1
ATOM 1619 C CA . ALA A 1 205 ? -4.932 14.872 -5.798 1.00 89.00 205 ALA A CA 1
ATOM 1620 C C . ALA A 1 205 ? -4.314 15.570 -4.569 1.00 89.00 205 ALA A C 1
ATOM 1622 O O . ALA A 1 205 ? -3.294 16.243 -4.694 1.00 89.00 205 ALA A O 1
ATOM 1623 N N . GLU A 1 206 ? -4.876 15.359 -3.374 1.00 91.50 206 GLU A N 1
ATOM 1624 C CA . GLU A 1 206 ? -4.358 15.960 -2.137 1.00 91.50 206 GLU A CA 1
ATOM 1625 C C . GLU A 1 206 ? -3.050 15.310 -1.664 1.00 91.50 206 GLU A C 1
ATOM 1627 O O . GLU A 1 206 ? -2.285 15.919 -0.911 1.00 91.50 206 GLU A O 1
ATOM 1632 N N . VAL A 1 207 ? -2.737 14.100 -2.144 1.00 92.75 207 VAL A N 1
ATOM 1633 C CA . VAL A 1 207 ? -1.482 13.413 -1.810 1.00 92.75 207 VAL A CA 1
ATOM 1634 C C . VAL A 1 207 ? -0.278 14.224 -2.286 1.00 92.75 207 VAL A C 1
ATOM 1636 O O . VAL A 1 207 ? 0.690 14.348 -1.541 1.00 92.75 207 VAL A O 1
ATOM 1639 N N . ASP A 1 208 ? -0.340 14.833 -3.475 1.00 89.81 208 ASP A N 1
ATOM 1640 C CA . ASP A 1 208 ? 0.752 15.660 -4.009 1.00 89.81 208 ASP A CA 1
ATOM 1641 C C . ASP A 1 208 ? 0.979 16.901 -3.140 1.00 89.81 208 ASP A C 1
ATOM 1643 O O . ASP A 1 208 ? 2.102 17.176 -2.707 1.00 89.81 208 ASP A O 1
ATOM 1647 N N . GLY A 1 209 ? -0.108 17.612 -2.824 1.00 90.06 209 GLY A N 1
ATOM 1648 C CA . GLY A 1 209 ? -0.078 18.811 -1.993 1.00 90.06 209 GLY A CA 1
ATOM 1649 C C . GLY A 1 209 ? 0.408 18.538 -0.570 1.00 90.06 209 GLY A C 1
ATOM 1650 O O . GLY A 1 209 ? 1.107 19.373 0.010 1.00 90.06 209 GLY A O 1
ATOM 1651 N N . HIS A 1 210 ? 0.078 17.376 0.002 1.00 94.50 210 HIS A N 1
ATOM 1652 C CA . HIS A 1 210 ? 0.603 16.931 1.295 1.00 94.50 210 HIS A CA 1
ATOM 1653 C C . HIS A 1 210 ? 2.076 16.516 1.199 1.00 94.50 210 HIS A C 1
ATOM 1655 O O . HIS A 1 210 ? 2.896 16.929 2.024 1.00 94.50 210 HIS A O 1
ATOM 1661 N N . PHE A 1 211 ? 2.448 15.766 0.160 1.00 93.94 211 PHE A N 1
ATOM 1662 C CA . PHE A 1 211 ? 3.808 15.267 -0.039 1.00 93.94 211 PHE A CA 1
ATOM 1663 C C . PHE A 1 211 ? 4.838 16.386 -0.188 1.00 93.94 211 PHE A C 1
ATOM 1665 O O . PHE A 1 211 ? 5.961 16.238 0.288 1.00 93.94 211 PHE A O 1
ATOM 1672 N N . THR A 1 212 ? 4.484 17.536 -0.764 1.00 91.88 212 THR A N 1
ATOM 1673 C CA . THR A 1 212 ? 5.400 18.686 -0.880 1.00 91.88 212 THR A CA 1
ATOM 1674 C C . THR A 1 212 ? 5.315 19.669 0.287 1.00 91.88 212 THR A C 1
ATOM 1676 O O . THR A 1 212 ? 6.170 20.541 0.410 1.00 91.88 212 THR A O 1
ATOM 1679 N N . ALA A 1 213 ? 4.325 19.538 1.172 1.00 92.44 213 ALA A N 1
ATOM 1680 C CA . ALA A 1 213 ? 4.103 20.480 2.265 1.00 92.44 213 ALA A CA 1
ATOM 1681 C C . ALA A 1 213 ? 5.246 20.496 3.295 1.00 92.44 213 ALA A C 1
ATOM 1683 O O . ALA A 1 213 ? 5.877 19.469 3.559 1.00 92.44 213 ALA A O 1
ATOM 1684 N N . HIS A 1 214 ? 5.477 21.652 3.921 1.00 91.12 214 HIS A N 1
ATOM 1685 C CA . HIS A 1 214 ? 6.403 21.793 5.054 1.00 91.12 214 HIS A CA 1
ATOM 1686 C C . HIS A 1 214 ? 5.713 21.556 6.409 1.00 91.12 214 HIS A C 1
ATOM 1688 O O . HIS A 1 214 ? 6.367 21.226 7.392 1.00 91.12 214 HIS A O 1
ATOM 1694 N N . ASP A 1 215 ? 4.386 21.678 6.457 1.00 91.94 215 ASP A N 1
ATOM 1695 C CA . ASP A 1 215 ? 3.534 21.624 7.648 1.00 91.94 215 ASP A CA 1
ATOM 1696 C C . ASP A 1 215 ? 2.738 20.307 7.768 1.00 91.94 215 ASP A C 1
ATOM 1698 O O . ASP A 1 215 ? 1.691 20.257 8.412 1.00 91.94 215 ASP A O 1
ATOM 1702 N N . ARG A 1 216 ? 3.242 19.207 7.186 1.00 93.94 216 ARG A N 1
ATOM 1703 C CA . ARG A 1 216 ? 2.559 17.892 7.117 1.00 93.94 216 ARG A CA 1
ATOM 1704 C C . ARG A 1 216 ? 1.988 17.415 8.453 1.00 93.94 216 ARG A C 1
ATOM 1706 O O . ARG A 1 216 ? 0.873 16.906 8.503 1.00 93.94 216 ARG A O 1
ATOM 1713 N N . ALA A 1 217 ? 2.738 17.590 9.541 1.00 92.31 217 ALA A N 1
ATOM 1714 C CA . ALA A 1 217 ? 2.303 17.183 10.876 1.00 92.31 217 ALA A CA 1
ATOM 1715 C C . ALA A 1 217 ? 1.077 17.975 11.368 1.00 92.31 217 ALA A C 1
ATOM 1717 O O . ALA A 1 217 ? 0.206 17.402 12.020 1.00 92.31 217 ALA A O 1
ATOM 1718 N N . ALA A 1 218 ? 0.988 19.268 11.038 1.00 94.00 218 ALA A N 1
ATOM 1719 C CA . ALA A 1 218 ? -0.160 20.101 11.385 1.00 94.00 218 ALA A CA 1
ATOM 1720 C C . ALA A 1 218 ? -1.402 19.684 10.585 1.00 94.00 218 ALA A C 1
ATOM 1722 O O . ALA A 1 218 ? -2.460 19.482 11.177 1.00 94.00 218 ALA A O 1
ATOM 1723 N N . ARG A 1 219 ? -1.249 19.432 9.278 1.00 94.06 219 ARG A N 1
ATOM 1724 C CA . ARG A 1 219 ? -2.339 18.932 8.420 1.00 94.06 219 ARG A CA 1
ATOM 1725 C C . ARG A 1 219 ? -2.894 17.591 8.899 1.00 94.06 219 ARG A C 1
ATOM 1727 O O . ARG A 1 219 ? -4.104 17.412 8.977 1.00 94.06 219 ARG A O 1
ATOM 1734 N N . LEU A 1 220 ? -2.022 16.659 9.295 1.00 94.38 220 LEU A N 1
ATOM 1735 C CA . LEU A 1 220 ? -2.454 15.389 9.893 1.00 94.38 220 LEU A CA 1
ATOM 1736 C C . LEU A 1 220 ? -3.178 15.581 11.227 1.00 94.38 220 LEU A C 1
ATOM 1738 O O . LEU A 1 220 ? -4.124 14.853 11.524 1.00 94.38 220 LEU A O 1
ATOM 1742 N N . ALA A 1 221 ? -2.732 16.535 12.048 1.00 94.44 221 ALA A N 1
ATOM 1743 C CA . ALA A 1 221 ? -3.386 16.834 13.315 1.00 94.44 221 ALA A CA 1
ATOM 1744 C C . ALA A 1 221 ? -4.808 17.381 13.108 1.00 94.44 221 ALA A C 1
ATOM 1746 O O . ALA A 1 221 ? -5.706 16.988 13.852 1.00 94.44 221 ALA A O 1
ATOM 1747 N N . GLU A 1 222 ? -5.011 18.222 12.091 1.00 92.94 222 GLU A N 1
ATOM 1748 C CA . GLU A 1 222 ? -6.320 18.753 11.694 1.00 92.94 222 GLU A CA 1
ATOM 1749 C C . GLU A 1 222 ? -7.230 17.659 11.125 1.00 92.94 222 GLU A C 1
ATOM 1751 O O . GLU A 1 222 ? -8.349 17.479 11.598 1.00 92.94 222 GLU A O 1
ATOM 1756 N N . ALA A 1 223 ? -6.720 16.837 10.204 1.00 94.62 223 ALA A N 1
ATOM 1757 C CA . ALA A 1 223 ? -7.487 15.752 9.596 1.00 94.62 223 ALA A CA 1
ATOM 1758 C C . ALA A 1 223 ? -7.808 14.602 10.570 1.00 94.62 223 ALA A C 1
ATOM 1760 O O . ALA A 1 223 ? -8.596 13.714 10.249 1.00 94.62 223 ALA A O 1
ATOM 1761 N N . ARG A 1 224 ? -7.214 14.576 11.771 1.00 94.88 224 ARG A N 1
ATOM 1762 C CA . ARG A 1 224 ? -7.298 13.449 12.713 1.00 94.88 224 ARG A CA 1
ATOM 1763 C C . ARG A 1 224 ? -8.734 13.043 13.064 1.00 94.88 224 ARG A C 1
ATOM 1765 O O . ARG A 1 224 ? -8.980 11.851 13.255 1.00 94.88 224 ARG A O 1
ATOM 1772 N N . SER A 1 225 ? -9.667 13.996 13.144 1.00 94.44 225 SER A N 1
ATOM 1773 C CA . SER A 1 225 ? -11.090 13.756 13.452 1.00 94.44 225 SER A CA 1
ATOM 1774 C C . SER A 1 225 ? -11.850 12.994 12.366 1.00 94.44 225 SER A C 1
ATOM 1776 O O . SER A 1 225 ? -12.949 12.519 12.625 1.00 94.44 225 SER A O 1
ATOM 1778 N N . THR A 1 226 ? -11.277 12.830 11.177 1.00 94.31 226 THR A N 1
ATOM 1779 C CA . THR A 1 226 ? -11.893 12.047 10.095 1.00 94.31 226 THR A CA 1
ATOM 1780 C C . THR A 1 226 ? -11.697 10.535 10.270 1.00 94.31 226 THR A C 1
ATOM 1782 O O . THR A 1 226 ? -12.425 9.749 9.674 1.00 94.31 226 THR A O 1
ATOM 1785 N N . ASN A 1 227 ? -10.723 10.097 11.087 1.00 93.94 227 ASN A N 1
ATOM 1786 C CA . ASN A 1 227 ? -10.321 8.682 11.148 1.00 93.94 227 ASN A CA 1
ATOM 1787 C C . ASN A 1 227 ? -9.912 8.177 12.547 1.00 93.94 227 ASN A C 1
ATOM 1789 O O . ASN A 1 227 ? -10.224 7.048 12.925 1.00 93.94 227 ASN A O 1
ATOM 1793 N N . TYR A 1 228 ? -9.203 8.976 13.354 1.00 93.06 228 TYR A N 1
ATOM 1794 C CA . TYR A 1 228 ? -8.572 8.492 14.588 1.00 93.06 228 TYR A CA 1
ATOM 1795 C C . TYR A 1 228 ? -9.255 8.981 15.864 1.00 93.06 228 TYR A C 1
ATOM 1797 O O . TYR A 1 228 ? -9.308 10.175 16.156 1.00 93.06 228 TYR A O 1
ATOM 1805 N N . GLY A 1 229 ? -9.644 8.034 16.726 1.00 92.69 229 GLY A N 1
ATOM 1806 C CA . GLY A 1 229 ? -10.222 8.352 18.039 1.00 92.69 229 GLY A CA 1
ATOM 1807 C C . GLY A 1 229 ? -11.596 9.017 17.941 1.00 92.69 229 GLY A C 1
ATOM 1808 O O . GLY A 1 229 ? -11.929 9.863 18.776 1.00 92.69 229 GLY A O 1
ATOM 1809 N N . VAL A 1 230 ? -12.330 8.635 16.900 1.00 96.44 230 VAL A N 1
ATOM 1810 C CA . VAL A 1 230 ? -13.692 9.046 16.573 1.00 96.44 230 VAL A CA 1
ATOM 1811 C C . VAL A 1 230 ? -14.558 7.815 16.308 1.00 96.44 230 VAL A C 1
ATOM 1813 O O . VAL A 1 230 ? -14.034 6.713 16.110 1.00 96.44 230 VAL A O 1
ATOM 1816 N N . VAL A 1 231 ? -15.871 8.001 16.363 1.00 97.25 231 VAL A N 1
ATOM 1817 C CA . VAL A 1 231 ? -16.898 6.966 16.229 1.00 97.25 231 VAL A CA 1
ATOM 1818 C C . VAL A 1 231 ? -17.946 7.459 15.238 1.00 97.25 231 VAL A C 1
ATOM 1820 O O . VAL A 1 231 ? -18.222 8.652 15.186 1.00 97.25 231 VAL A O 1
ATOM 1823 N N . ASP A 1 232 ? -18.519 6.556 14.460 1.00 96.06 232 ASP A N 1
ATOM 1824 C CA . ASP A 1 232 ? -19.684 6.834 13.628 1.00 96.06 232 ASP A CA 1
ATOM 1825 C C . ASP A 1 232 ? -20.837 7.435 14.457 1.00 96.06 232 ASP A C 1
ATOM 1827 O O . ASP A 1 232 ? -21.080 7.002 15.589 1.00 96.06 232 ASP A O 1
ATOM 1831 N N . LEU A 1 233 ? -21.505 8.468 13.934 1.00 96.00 233 LEU A N 1
ATOM 1832 C CA . LEU A 1 233 ? -22.520 9.199 14.693 1.00 96.00 233 LEU A CA 1
ATOM 1833 C C . LEU A 1 233 ? -23.714 8.308 15.054 1.00 96.00 233 LEU A C 1
ATOM 1835 O O . LEU A 1 233 ? -24.148 8.348 16.206 1.00 96.00 233 LEU A O 1
ATOM 1839 N N . ASP A 1 234 ? -24.176 7.462 14.133 1.00 94.81 234 ASP A N 1
ATOM 1840 C CA . ASP A 1 234 ? -25.329 6.589 14.369 1.00 94.81 234 ASP A CA 1
ATOM 1841 C C . ASP A 1 234 ? -25.030 5.620 15.524 1.00 94.81 234 ASP A C 1
ATOM 1843 O O . ASP A 1 234 ? -25.837 5.450 16.437 1.00 94.81 234 ASP A O 1
ATOM 1847 N N . LEU A 1 235 ? -23.806 5.080 15.579 1.00 96.31 235 LEU A N 1
ATOM 1848 C CA . LEU A 1 235 ? -23.376 4.214 16.681 1.00 96.31 235 LEU A CA 1
ATOM 1849 C C . LEU A 1 235 ? -23.287 4.956 18.027 1.00 96.31 235 LEU A C 1
ATOM 1851 O O . LEU A 1 235 ? -23.564 4.377 19.081 1.00 96.31 235 LEU A O 1
ATOM 1855 N N . ILE A 1 236 ? -22.896 6.237 18.030 1.00 97.44 236 ILE A N 1
ATOM 1856 C CA . ILE A 1 236 ? -22.940 7.061 19.250 1.00 97.44 236 ILE A CA 1
ATOM 1857 C C . ILE A 1 236 ? -24.391 7.205 19.727 1.00 97.44 236 ILE A C 1
ATOM 1859 O O . ILE A 1 236 ? -24.654 7.061 20.926 1.00 97.44 236 ILE A O 1
ATOM 1863 N N . GLU A 1 237 ? -25.317 7.492 18.813 1.00 97.50 237 GLU A N 1
ATOM 1864 C CA . GLU A 1 237 ? -26.740 7.657 19.117 1.00 97.50 237 GLU A CA 1
ATOM 1865 C C . GLU A 1 237 ? -27.380 6.354 19.611 1.00 97.50 237 GLU A C 1
ATOM 1867 O O . GLU A 1 237 ? -28.138 6.376 20.586 1.00 97.50 237 GLU A O 1
ATOM 1872 N N . ASP A 1 238 ? -27.021 5.215 19.020 1.00 96.06 238 ASP A N 1
ATOM 1873 C CA . ASP A 1 238 ? -27.485 3.892 19.441 1.00 96.06 238 ASP A CA 1
ATOM 1874 C C . ASP A 1 238 ? -26.990 3.541 20.847 1.00 96.06 238 ASP A C 1
ATOM 1876 O O . ASP A 1 238 ? -27.791 3.189 21.718 1.00 96.06 238 ASP A O 1
ATOM 1880 N N . LEU A 1 239 ? -25.699 3.735 21.136 1.00 96.19 239 LEU A N 1
ATOM 1881 C CA . LEU A 1 239 ? -25.158 3.540 22.486 1.00 96.19 239 LEU A CA 1
ATOM 1882 C C . LEU A 1 239 ? -25.828 4.455 23.519 1.00 96.19 239 LEU A C 1
ATOM 1884 O O . LEU A 1 239 ? -26.091 4.036 24.652 1.00 96.19 239 LEU A O 1
ATOM 1888 N N . TYR A 1 240 ? -26.117 5.703 23.144 1.00 95.88 240 TYR A N 1
ATOM 1889 C CA . TYR A 1 240 ? -26.834 6.633 24.011 1.00 95.88 240 TYR A CA 1
ATOM 1890 C C . TYR A 1 240 ? -28.263 6.149 24.286 1.00 95.88 240 TYR A C 1
ATOM 1892 O O . TYR A 1 240 ? -28.708 6.163 25.437 1.00 95.88 240 TYR A O 1
ATOM 1900 N N . ARG A 1 241 ? -28.962 5.658 23.256 1.00 95.81 241 ARG A N 1
ATOM 1901 C CA . ARG A 1 241 ? -30.312 5.093 23.365 1.00 95.81 241 ARG A CA 1
ATOM 1902 C C . ARG A 1 241 ? -30.341 3.864 24.265 1.00 95.81 241 ARG A C 1
ATOM 1904 O O . ARG A 1 241 ? -31.184 3.807 25.155 1.00 95.81 241 ARG A O 1
ATOM 1911 N N . MET A 1 242 ? -29.393 2.939 24.108 1.00 93.69 242 MET A N 1
ATOM 1912 C CA . MET A 1 242 ? -29.262 1.764 24.980 1.00 93.69 242 MET A CA 1
ATOM 1913 C C . MET A 1 242 ? -29.117 2.173 26.452 1.00 93.69 242 MET A C 1
ATOM 1915 O O . MET A 1 242 ? -29.825 1.660 27.316 1.00 93.69 242 MET A O 1
ATOM 1919 N N . GLY A 1 243 ? -28.243 3.144 26.740 1.00 91.69 243 GLY A N 1
ATOM 1920 C CA . GLY A 1 243 ? -28.060 3.659 28.099 1.00 91.69 243 GLY A CA 1
ATOM 1921 C C . GLY A 1 243 ? -29.300 4.370 28.654 1.00 91.69 243 GLY A C 1
ATOM 1922 O O . GLY A 1 243 ? -29.610 4.233 29.838 1.00 91.69 243 GLY A O 1
ATOM 1923 N N . TYR A 1 244 ? -30.031 5.108 27.814 1.00 93.50 244 TYR A N 1
ATOM 1924 C CA . TYR A 1 244 ? -31.291 5.746 28.199 1.00 93.50 244 TYR A CA 1
ATOM 1925 C C . TYR A 1 244 ? -32.383 4.711 28.507 1.00 93.50 244 TYR A C 1
ATOM 1927 O O . TYR A 1 244 ? -33.073 4.818 29.520 1.00 93.50 244 TYR A O 1
ATOM 1935 N N . GLU A 1 245 ? -32.511 3.665 27.689 1.00 92.25 245 GLU A N 1
ATOM 1936 C CA . GLU A 1 245 ? -33.464 2.576 27.920 1.00 92.25 245 GLU A CA 1
ATOM 1937 C C . GLU A 1 245 ? -33.188 1.813 29.221 1.00 92.25 245 GLU A C 1
ATOM 1939 O O . GLU A 1 245 ? -34.135 1.450 29.923 1.00 92.25 245 GLU A O 1
ATOM 1944 N N . ASP A 1 246 ? -31.919 1.605 29.584 1.00 90.38 246 ASP A N 1
ATOM 1945 C CA . ASP A 1 246 ? -31.556 1.010 30.875 1.00 90.38 246 ASP A CA 1
ATOM 1946 C C . ASP A 1 246 ? -32.091 1.851 32.049 1.00 90.38 246 ASP A C 1
ATOM 1948 O O . ASP A 1 246 ? -32.655 1.299 32.998 1.00 90.38 246 ASP A O 1
ATOM 1952 N N . GLN A 1 247 ? -31.994 3.185 31.965 1.00 88.75 247 GLN A N 1
ATOM 1953 C CA . GLN A 1 247 ? -32.545 4.088 32.984 1.00 88.75 247 GLN A CA 1
ATOM 1954 C C . GLN A 1 247 ? -34.072 4.000 33.058 1.00 88.75 247 GLN A C 1
ATOM 1956 O O . GLN A 1 247 ? -34.632 3.939 34.153 1.00 88.75 247 GLN A O 1
ATOM 1961 N N . VAL A 1 248 ? -34.752 3.948 31.908 1.00 91.44 248 VAL A N 1
ATOM 1962 C CA . VAL A 1 248 ? -36.218 3.808 31.840 1.00 91.44 248 VAL A CA 1
ATOM 1963 C C . VAL A 1 248 ? -36.684 2.503 32.492 1.00 91.44 248 VAL A C 1
ATOM 1965 O O . VAL A 1 248 ? -37.718 2.482 33.158 1.00 91.44 248 VAL A O 1
ATOM 1968 N N . ARG A 1 249 ? -35.911 1.420 32.357 1.00 89.06 249 ARG A N 1
ATOM 1969 C CA . ARG A 1 249 ? -36.202 0.120 32.989 1.00 89.06 249 ARG A CA 1
ATOM 1970 C C . ARG A 1 249 ? -35.927 0.099 34.499 1.00 89.06 249 ARG A C 1
ATOM 1972 O O . ARG A 1 249 ? -36.206 -0.910 35.140 1.00 89.06 249 ARG A O 1
ATOM 1979 N N . GLY A 1 250 ? -35.407 1.188 35.074 1.00 81.12 250 GLY A N 1
ATOM 1980 C CA . GLY A 1 250 ? -35.019 1.267 36.485 1.00 81.12 250 GLY A CA 1
ATOM 1981 C C . GLY A 1 250 ? -33.729 0.510 36.807 1.00 81.12 250 GLY A C 1
ATOM 1982 O O . GLY A 1 250 ? -33.457 0.237 37.977 1.00 81.12 250 GLY A O 1
ATOM 1983 N N . ASN A 1 251 ? -32.939 0.158 35.789 1.00 77.69 251 ASN A N 1
ATOM 1984 C CA . ASN A 1 251 ? -31.686 -0.561 35.970 1.00 77.69 251 ASN A CA 1
ATOM 1985 C C . ASN A 1 251 ? -30.562 0.399 36.375 1.00 77.69 251 ASN A C 1
ATOM 1987 O O . ASN A 1 251 ? -30.531 1.569 35.987 1.00 77.69 251 ASN A O 1
ATOM 1991 N N . VAL A 1 252 ? -29.583 -0.124 37.115 1.00 79.94 252 VAL A N 1
ATOM 1992 C CA . VAL A 1 252 ? -28.291 0.555 37.276 1.00 79.94 252 VAL A CA 1
ATOM 1993 C C . VAL A 1 252 ? -27.662 0.709 35.882 1.00 79.94 252 VAL A C 1
ATOM 1995 O O . VAL A 1 252 ? -27.694 -0.260 35.119 1.00 79.94 252 VAL A O 1
ATOM 1998 N N . PRO A 1 253 ? -27.087 1.877 35.528 1.00 86.12 253 PRO A N 1
ATOM 1999 C CA . PRO A 1 253 ? -26.484 2.080 34.216 1.00 86.12 253 PRO A CA 1
ATOM 2000 C C . PRO A 1 253 ? -25.448 1.001 33.900 1.00 86.12 253 PRO A C 1
ATOM 2002 O O . PRO A 1 253 ? -24.445 0.861 34.605 1.00 86.12 253 PRO A O 1
ATOM 2005 N N . ARG A 1 254 ? -25.680 0.243 32.824 1.00 94.44 254 ARG A N 1
ATOM 2006 C CA . ARG A 1 254 ? -24.765 -0.825 32.406 1.00 94.44 254 ARG A CA 1
ATOM 2007 C C . ARG A 1 254 ? -23.523 -0.284 31.721 1.00 94.44 254 ARG A C 1
ATOM 2009 O O . ARG A 1 254 ? -22.481 -0.919 31.791 1.00 94.44 254 ARG A O 1
ATOM 2016 N N . LEU A 1 255 ? -23.599 0.895 31.112 1.00 95.81 255 LEU A N 1
ATOM 2017 C CA . LEU A 1 255 ? -22.456 1.598 30.540 1.00 95.81 255 LEU A CA 1
ATOM 2018 C C . LEU A 1 255 ? -22.035 2.760 31.444 1.00 95.81 255 LEU A C 1
ATOM 2020 O O . LEU A 1 255 ? -22.801 3.694 31.670 1.00 95.81 255 LEU A O 1
ATOM 2024 N N . THR A 1 256 ? -20.793 2.725 31.925 1.00 94.75 256 THR A N 1
ATOM 2025 C CA . THR A 1 256 ? -20.191 3.795 32.732 1.00 94.75 256 THR A CA 1
ATOM 2026 C C . THR A 1 256 ? -18.934 4.335 32.059 1.00 94.75 256 THR A C 1
ATOM 2028 O O . THR A 1 256 ? -18.059 3.575 31.652 1.00 94.75 256 THR A O 1
ATOM 2031 N N . PHE A 1 257 ? -18.796 5.659 31.993 1.00 94.81 257 PHE A N 1
ATOM 2032 C CA . PHE A 1 257 ? -17.636 6.312 31.387 1.00 94.81 257 PHE A CA 1
ATOM 2033 C C . PHE A 1 257 ? -16.588 6.711 32.432 1.00 94.81 257 PHE A C 1
ATOM 2035 O O . PHE A 1 257 ? -16.842 7.554 33.292 1.00 94.81 257 PHE A O 1
ATOM 2042 N N . CYS A 1 258 ? -15.375 6.173 32.311 1.00 95.06 258 CYS A N 1
ATOM 2043 C CA . CYS A 1 258 ? -14.177 6.720 32.946 1.00 95.06 258 CYS A CA 1
ATOM 2044 C C . CYS A 1 258 ? -13.594 7.777 31.999 1.00 95.06 258 CYS A C 1
ATOM 2046 O O . CYS A 1 258 ? -12.824 7.459 31.093 1.00 95.06 258 CYS A O 1
ATOM 2048 N N . ARG A 1 259 ? -14.046 9.023 32.161 1.00 94.69 259 ARG A N 1
ATOM 2049 C CA . ARG A 1 259 ? -13.709 10.155 31.285 1.00 94.69 259 ARG A CA 1
ATOM 2050 C C . ARG A 1 259 ? -12.332 10.717 31.613 1.00 94.69 259 ARG A C 1
ATOM 2052 O O . ARG A 1 259 ? -11.894 10.640 32.761 1.00 94.69 259 ARG A O 1
ATOM 2059 N N . SER A 1 260 ? -11.674 11.305 30.617 1.00 95.50 260 SER A N 1
ATOM 2060 C CA . SER A 1 260 ? -10.346 11.921 30.758 1.00 95.50 260 SER A CA 1
ATOM 2061 C C . SER A 1 260 ? -9.342 11.002 31.463 1.00 95.50 260 SER A C 1
ATOM 2063 O O . SER A 1 260 ? -8.531 11.442 32.272 1.00 95.50 260 SER A O 1
ATOM 2065 N N . SER A 1 261 ? -9.456 9.703 31.196 1.00 95.50 261 SER A N 1
ATOM 2066 C CA . SER A 1 261 ? -8.801 8.635 31.931 1.00 95.50 261 SER A CA 1
ATOM 2067 C C . SER A 1 261 ? -7.964 7.760 31.003 1.00 95.50 261 SER A C 1
ATOM 2069 O O . SER A 1 261 ? -8.287 7.571 29.830 1.00 95.50 261 SER A O 1
ATOM 2071 N N . ARG A 1 262 ? -6.881 7.187 31.525 1.00 94.75 262 ARG A N 1
ATOM 2072 C CA . ARG A 1 262 ? -6.014 6.257 30.795 1.00 94.75 262 ARG A CA 1
ATOM 2073 C C . ARG A 1 262 ? -5.764 5.007 31.619 1.00 94.75 262 ARG A C 1
ATOM 2075 O O . ARG A 1 262 ? -5.659 5.073 32.840 1.00 94.75 262 ARG A O 1
ATOM 2082 N N . LEU A 1 263 ? -5.640 3.879 30.931 1.00 95.19 263 LEU A N 1
ATOM 2083 C CA . LEU A 1 263 ? -5.146 2.647 31.529 1.00 95.19 263 LEU A CA 1
ATOM 2084 C C . LEU A 1 263 ? -3.673 2.830 31.921 1.00 95.19 263 LEU A C 1
ATOM 2086 O O . LEU A 1 263 ? -2.881 3.259 31.083 1.00 95.19 263 LEU A O 1
ATOM 2090 N N . LEU A 1 264 ? -3.328 2.520 33.171 1.00 93.94 264 LEU A N 1
ATOM 2091 C CA . LEU A 1 264 ? -1.953 2.570 33.680 1.00 93.94 264 LEU A CA 1
ATOM 2092 C C . LEU A 1 264 ? -1.353 1.171 33.833 1.00 93.94 264 LEU A C 1
ATOM 2094 O O . LEU A 1 264 ? -0.227 0.942 33.406 1.00 93.94 264 LEU A O 1
ATOM 2098 N N . SER A 1 265 ? -2.109 0.244 34.419 1.00 93.62 265 SER A N 1
ATOM 2099 C CA . SER A 1 265 ? -1.733 -1.166 34.536 1.00 93.62 265 SER A CA 1
ATOM 2100 C C . SER A 1 265 ? -2.972 -2.050 34.532 1.00 93.62 265 SER A C 1
ATOM 2102 O O . SER A 1 265 ? -4.091 -1.582 34.777 1.00 93.62 265 SER A O 1
ATOM 2104 N N . ALA A 1 266 ? -2.767 -3.329 34.236 1.00 93.56 266 ALA A N 1
ATOM 2105 C CA . ALA A 1 266 ? -3.775 -4.351 34.448 1.00 93.56 266 ALA A CA 1
ATOM 2106 C C . ALA A 1 266 ? -3.103 -5.646 34.895 1.00 93.56 266 ALA A C 1
ATOM 2108 O O . ALA A 1 266 ? -2.323 -6.244 34.142 1.00 93.56 266 ALA A O 1
ATOM 2109 N N . ASP A 1 267 ? -3.445 -6.060 36.108 1.00 91.69 267 ASP A N 1
ATOM 2110 C CA . ASP A 1 267 ? -2.851 -7.189 36.804 1.00 91.69 267 ASP A CA 1
ATOM 2111 C C . ASP A 1 267 ? -3.913 -8.271 36.985 1.00 91.69 267 ASP A C 1
ATOM 2113 O O . ASP A 1 267 ? -4.945 -8.085 37.632 1.00 91.69 267 ASP A O 1
ATOM 2117 N N . ALA A 1 268 ? -3.691 -9.412 36.340 1.00 89.62 268 ALA A N 1
ATOM 2118 C CA . ALA A 1 268 ? -4.651 -10.499 36.353 1.00 89.62 268 ALA A CA 1
ATOM 2119 C C . ALA A 1 268 ? -4.455 -11.377 37.597 1.00 89.62 268 ALA A C 1
ATOM 2121 O O . ALA A 1 268 ? -3.371 -11.911 37.835 1.00 89.62 268 ALA A O 1
ATOM 2122 N N . GLY A 1 269 ? -5.520 -11.540 38.381 1.00 88.06 269 GLY A N 1
ATOM 2123 C CA . GLY A 1 269 ? -5.569 -12.386 39.570 1.00 88.06 269 GLY A CA 1
ATOM 2124 C C . GLY A 1 269 ? -6.570 -13.541 39.432 1.00 88.06 269 GLY A C 1
ATOM 2125 O O . GLY A 1 269 ? -7.285 -13.644 38.430 1.00 88.06 269 GLY A O 1
ATOM 2126 N N . PRO A 1 270 ? -6.675 -14.422 40.443 1.00 84.31 270 PRO A N 1
ATOM 2127 C CA . PRO A 1 270 ? -7.599 -15.561 40.410 1.00 84.31 270 PRO A CA 1
ATOM 2128 C C . PRO A 1 270 ? -9.078 -15.158 40.322 1.00 84.31 270 PRO A C 1
ATOM 2130 O O . PRO A 1 270 ? -9.884 -15.897 39.772 1.00 84.31 270 PRO A O 1
ATOM 2133 N N . SER A 1 271 ? -9.432 -13.992 40.867 1.00 83.88 271 SER A N 1
ATOM 2134 C CA . SER A 1 271 ? -10.810 -13.502 41.005 1.00 83.88 271 SER A CA 1
ATOM 2135 C C . SER A 1 271 ? -11.213 -12.437 39.982 1.00 83.88 271 SER A C 1
ATOM 2137 O O . SER A 1 271 ? -12.324 -11.928 40.061 1.00 83.88 271 SER A O 1
ATOM 2139 N N . GLY A 1 272 ? -10.322 -12.063 39.062 1.00 91.19 272 GLY A N 1
ATOM 2140 C CA . GLY A 1 272 ? -10.571 -10.996 38.094 1.00 91.19 272 GLY A CA 1
ATOM 2141 C C . GLY A 1 272 ? -9.282 -10.351 37.596 1.00 91.19 272 GLY A C 1
ATOM 2142 O O . GLY A 1 272 ? -8.191 -10.897 37.761 1.00 91.19 272 GLY A O 1
ATOM 2143 N N . ILE A 1 273 ? -9.422 -9.186 36.987 1.00 94.75 273 ILE A N 1
ATOM 2144 C CA . ILE A 1 273 ? -8.357 -8.301 36.539 1.00 94.75 273 ILE A CA 1
ATOM 2145 C C . ILE A 1 273 ? -8.463 -7.022 37.361 1.00 94.75 273 ILE A C 1
ATOM 2147 O O . ILE A 1 273 ? -9.468 -6.311 37.284 1.00 94.75 273 ILE A O 1
ATOM 2151 N N . GLU A 1 274 ? -7.411 -6.705 38.104 1.00 95.06 274 GLU A N 1
ATOM 2152 C CA . GLU A 1 274 ? -7.274 -5.404 38.739 1.00 95.06 274 GLU A CA 1
ATOM 2153 C C . GLU A 1 274 ? -6.754 -4.402 37.704 1.00 95.06 274 GLU A C 1
ATOM 2155 O O . GLU A 1 274 ? -5.622 -4.482 37.231 1.00 95.06 274 GLU A O 1
ATOM 2160 N N . VAL A 1 275 ? -7.612 -3.466 37.314 1.00 95.31 275 VAL A N 1
ATOM 2161 C CA . VAL A 1 275 ? -7.345 -2.443 36.307 1.00 95.31 275 VAL A CA 1
ATOM 2162 C C . VAL A 1 275 ? -7.102 -1.110 36.998 1.00 95.31 275 VAL A C 1
ATOM 2164 O O . VAL A 1 275 ? -8.025 -0.523 37.569 1.00 95.31 275 VAL A O 1
ATOM 2167 N N . THR A 1 276 ? -5.879 -0.591 36.896 1.00 95.56 276 THR A N 1
ATOM 2168 C CA . THR A 1 276 ? -5.535 0.735 37.416 1.00 95.56 276 THR A CA 1
ATOM 2169 C C . THR A 1 276 ? -5.755 1.786 36.339 1.00 95.56 276 THR A C 1
ATOM 2171 O O . THR A 1 276 ? -5.132 1.765 35.273 1.00 95.56 276 THR A O 1
ATOM 2174 N N . VAL A 1 277 ? -6.629 2.745 36.630 1.00 95.50 277 VAL A N 1
ATOM 2175 C CA . VAL A 1 277 ? -6.988 3.840 35.730 1.00 95.50 277 VAL A CA 1
ATOM 2176 C C . VAL A 1 277 ? -6.516 5.158 36.329 1.00 95.50 277 VAL A C 1
ATOM 2178 O O . VAL A 1 277 ? -6.857 5.477 37.464 1.00 95.50 277 VAL A O 1
ATOM 2181 N N . GLY A 1 278 ? -5.748 5.934 35.567 1.00 95.12 278 GLY A N 1
ATOM 2182 C CA . GLY A 1 278 ? -5.332 7.288 35.929 1.00 95.12 278 GLY A CA 1
ATOM 2183 C C . GLY A 1 278 ? -6.250 8.330 35.306 1.00 95.12 278 GLY A C 1
ATOM 2184 O O . GLY A 1 278 ? -6.486 8.279 34.101 1.00 95.12 278 GLY A O 1
ATOM 2185 N N . GLY A 1 279 ? -6.739 9.277 36.102 1.00 93.81 279 GLY A N 1
ATOM 2186 C CA . GLY A 1 279 ? -7.585 10.381 35.652 1.00 93.81 279 GLY A CA 1
ATOM 2187 C C . GLY A 1 279 ? -7.271 11.700 36.371 1.00 93.81 279 GLY A C 1
ATOM 2188 O O . GLY A 1 279 ? -6.271 11.793 37.085 1.00 93.81 279 GLY A O 1
ATOM 2189 N N . PRO A 1 280 ? -8.117 12.733 36.202 1.00 90.69 280 PRO A N 1
ATOM 2190 C CA . PRO A 1 280 ? -7.873 14.071 36.751 1.00 90.69 280 PRO A CA 1
ATOM 2191 C C . PRO A 1 280 ? -7.822 14.120 38.284 1.00 90.69 280 PRO A C 1
ATOM 2193 O O . PRO A 1 280 ? -7.131 14.960 38.848 1.00 90.69 280 PRO A O 1
ATOM 2196 N N . GLU A 1 281 ? -8.534 13.211 38.953 1.00 89.19 281 GLU A N 1
ATOM 2197 C CA . GLU A 1 281 ? -8.611 13.115 40.420 1.00 89.19 281 GLU A CA 1
ATOM 2198 C C . GLU A 1 281 ? -7.567 12.150 41.012 1.00 89.19 281 GLU A C 1
ATOM 2200 O O . GLU A 1 281 ? -7.597 11.849 42.202 1.00 89.19 281 GLU A O 1
ATOM 2205 N N . GLY A 1 282 ? -6.638 11.653 40.188 1.00 93.31 282 GLY A N 1
ATOM 2206 C CA . GLY A 1 282 ? -5.648 10.645 40.565 1.00 93.31 282 GLY A CA 1
ATOM 2207 C C . GLY A 1 282 ? -5.933 9.271 39.960 1.00 93.31 282 GLY A C 1
ATOM 2208 O O . GLY A 1 282 ? -6.704 9.132 39.005 1.00 93.31 282 GLY A O 1
ATOM 2209 N N . SER A 1 283 ? -5.261 8.245 40.482 1.00 95.00 283 SER A N 1
ATOM 2210 C CA . SER A 1 283 ? -5.468 6.859 40.070 1.00 95.00 283 SER A CA 1
ATOM 2211 C C . SER A 1 283 ? -6.522 6.163 40.929 1.00 95.00 283 SER A C 1
ATOM 2213 O O . SER A 1 283 ? -6.676 6.447 42.115 1.00 95.00 283 SER A O 1
ATOM 2215 N N . ARG A 1 284 ? -7.239 5.216 40.325 1.00 94.62 284 ARG A N 1
ATOM 2216 C CA . ARG A 1 284 ? -8.164 4.308 41.012 1.00 94.62 284 ARG A CA 1
ATOM 2217 C C . ARG A 1 284 ? -8.079 2.910 40.412 1.00 94.62 284 ARG A C 1
ATOM 2219 O O . ARG A 1 284 ? -7.862 2.784 39.206 1.00 94.62 284 ARG A O 1
ATOM 2226 N N . SER A 1 285 ? -8.308 1.894 41.234 1.00 94.44 285 SER A N 1
ATOM 2227 C CA . SER A 1 285 ? -8.370 0.495 40.801 1.00 94.44 285 SER A CA 1
ATOM 2228 C C . SER A 1 285 ? -9.815 0.043 40.605 1.00 94.44 285 SER A C 1
ATOM 2230 O O . SER A 1 285 ? -10.701 0.398 41.385 1.00 94.44 285 SER A O 1
ATOM 2232 N N . LEU A 1 286 ? -10.051 -0.749 39.564 1.00 94.62 286 LEU A N 1
ATOM 2233 C CA . LEU A 1 286 ? -11.307 -1.442 39.288 1.00 94.62 286 LEU A CA 1
ATOM 2234 C C . LEU A 1 286 ? -11.007 -2.940 39.246 1.00 94.62 286 LEU A C 1
ATOM 2236 O O . LEU A 1 286 ? -10.116 -3.341 38.507 1.00 94.62 286 LEU A O 1
ATOM 2240 N N . ASN A 1 287 ? -11.734 -3.763 39.999 1.00 95.62 287 ASN A N 1
ATOM 2241 C CA . ASN A 1 287 ? -11.639 -5.215 39.851 1.00 95.62 287 ASN A CA 1
ATOM 2242 C C . ASN A 1 287 ? -12.740 -5.686 38.897 1.00 95.62 287 ASN A C 1
ATOM 2244 O O . ASN A 1 287 ? -13.913 -5.413 39.153 1.00 95.62 287 ASN A O 1
ATOM 2248 N N . LEU A 1 288 ? -12.351 -6.318 37.791 1.00 96.50 288 LEU A N 1
ATOM 2249 C CA . LEU A 1 288 ? -13.221 -6.609 36.649 1.00 96.50 288 LEU A CA 1
ATOM 2250 C C . LEU A 1 288 ? -13.053 -8.052 36.176 1.00 96.50 288 LEU A C 1
ATOM 2252 O O . LEU A 1 288 ? -12.004 -8.655 36.363 1.00 96.50 288 LEU A O 1
ATOM 2256 N N . ASP A 1 289 ? -14.048 -8.604 35.498 1.00 97.12 289 ASP A N 1
ATOM 2257 C CA . ASP A 1 289 ? -13.989 -9.961 34.947 1.00 97.12 289 ASP A CA 1
ATOM 2258 C C . ASP A 1 289 ? -13.180 -10.024 33.643 1.00 97.12 289 ASP A C 1
ATOM 2260 O O . ASP A 1 289 ? -12.523 -11.027 33.361 1.00 97.12 289 ASP A O 1
ATOM 2264 N N . GLY A 1 290 ? -13.187 -8.943 32.855 1.00 96.19 290 GLY A N 1
ATOM 2265 C CA . GLY A 1 290 ? -12.469 -8.874 31.583 1.00 96.19 290 GLY A CA 1
ATOM 2266 C C . GLY A 1 290 ? -12.063 -7.466 31.161 1.00 96.19 290 GLY A C 1
ATOM 2267 O O . GLY A 1 290 ? -12.704 -6.470 31.503 1.00 96.19 290 GLY A O 1
ATOM 2268 N N . LEU A 1 291 ? -10.993 -7.388 30.372 1.00 96.56 291 LEU A N 1
ATOM 2269 C CA . LEU A 1 291 ? -10.428 -6.145 29.860 1.00 96.56 291 LEU A CA 1
ATOM 2270 C C . LEU A 1 291 ? -10.244 -6.242 28.348 1.00 96.56 291 LEU A C 1
ATOM 2272 O O . LEU A 1 291 ? -9.529 -7.111 27.849 1.00 96.56 291 LEU A O 1
ATOM 2276 N N . VAL A 1 292 ? -10.835 -5.298 27.621 1.00 96.94 292 VAL A N 1
ATOM 2277 C CA . VAL A 1 292 ? -10.695 -5.185 26.173 1.00 96.94 292 VAL A CA 1
ATOM 2278 C C . VAL A 1 292 ? -9.885 -3.944 25.807 1.00 96.94 292 VAL A C 1
ATOM 2280 O O . VAL A 1 292 ? -10.240 -2.817 26.153 1.00 96.94 292 VAL A O 1
ATOM 2283 N N . LEU A 1 293 ? -8.790 -4.149 25.080 1.00 96.38 293 LEU A N 1
ATOM 2284 C CA . LEU A 1 293 ? -7.890 -3.100 24.612 1.00 96.38 293 LEU A CA 1
ATOM 2285 C C . LEU A 1 293 ? -8.271 -2.684 23.187 1.00 96.38 293 LEU A C 1
ATOM 2287 O O . LEU A 1 293 ? -7.907 -3.357 22.223 1.00 96.38 293 LEU A O 1
ATOM 2291 N N . ALA A 1 294 ? -8.988 -1.566 23.057 1.00 96.62 294 ALA A N 1
ATOM 2292 C CA . ALA A 1 294 ? -9.311 -0.877 21.802 1.00 96.62 294 ALA A CA 1
ATOM 2293 C C . ALA A 1 294 ? -8.377 0.313 21.559 1.00 96.62 294 ALA A C 1
ATOM 2295 O O . ALA A 1 294 ? -8.786 1.431 21.240 1.00 96.62 294 ALA A O 1
ATOM 2296 N N . THR A 1 295 ? -7.084 0.035 21.701 1.00 94.75 295 THR A N 1
ATOM 2297 C CA . THR A 1 295 ? -5.977 0.998 21.744 1.00 94.75 295 THR A CA 1
ATOM 2298 C C . THR A 1 295 ? -5.339 1.280 20.381 1.00 94.75 295 THR A C 1
ATOM 2300 O O . THR A 1 295 ? -4.371 2.036 20.293 1.00 94.75 295 THR A O 1
ATOM 2303 N N . GLY A 1 296 ? -5.915 0.743 19.304 1.00 93.88 296 GLY A N 1
ATOM 2304 C CA . GLY A 1 296 ? -5.484 0.991 17.930 1.00 93.88 296 GLY A CA 1
ATOM 2305 C C . GLY A 1 296 ? -4.328 0.092 17.492 1.00 93.88 296 GLY A C 1
ATOM 2306 O O . GLY A 1 296 ? -4.141 -1.003 18.013 1.00 93.88 296 GLY A O 1
ATOM 2307 N N . TYR A 1 297 ? -3.576 0.547 16.492 1.00 94.31 297 TYR A N 1
ATOM 2308 C CA . TYR A 1 297 ? -2.532 -0.244 15.844 1.00 94.31 297 TYR A CA 1
ATOM 2309 C C . TYR A 1 297 ? -1.289 0.609 15.585 1.00 94.31 297 TYR A C 1
ATOM 2311 O O . TYR A 1 297 ? -1.421 1.772 15.196 1.00 94.31 297 TYR A O 1
ATOM 2319 N N . HIS A 1 298 ? -0.109 0.015 15.752 1.00 91.88 298 HIS A N 1
ATOM 2320 C CA . HIS A 1 298 ? 1.158 0.564 15.278 1.00 91.88 298 HIS A CA 1
ATOM 2321 C C . HIS A 1 298 ? 1.398 0.174 13.826 1.00 91.88 298 HIS A C 1
ATOM 2323 O O . HIS A 1 298 ? 0.944 -0.870 13.354 1.00 91.88 298 HIS A O 1
ATOM 2329 N N . ARG A 1 299 ? 2.104 1.044 13.112 1.00 91.88 299 ARG A N 1
ATOM 2330 C CA . ARG A 1 299 ? 2.447 0.881 11.703 1.00 91.88 299 ARG A CA 1
ATOM 2331 C C . ARG A 1 299 ? 3.891 1.297 11.542 1.00 91.88 299 ARG A C 1
ATOM 2333 O O . ARG A 1 299 ? 4.194 2.474 11.385 1.00 91.88 299 ARG A O 1
ATOM 2340 N N . GLU A 1 300 ? 4.769 0.317 11.664 1.00 90.75 300 GLU A N 1
ATOM 2341 C CA . GLU A 1 300 ? 6.210 0.512 11.638 1.00 90.75 300 GLU A CA 1
ATOM 2342 C C . GLU A 1 300 ? 6.846 -0.566 10.761 1.00 90.75 300 GLU A C 1
ATOM 2344 O O . GLU A 1 300 ? 6.286 -1.650 10.559 1.00 90.75 300 GLU A O 1
ATOM 2349 N N . LEU A 1 301 ? 8.014 -0.248 10.207 1.00 93.50 301 LEU A N 1
ATOM 2350 C CA . LEU A 1 301 ? 8.834 -1.243 9.533 1.00 93.50 301 LEU A CA 1
ATOM 2351 C C . LEU A 1 301 ? 9.327 -2.246 10.576 1.00 93.50 301 LEU A C 1
ATOM 2353 O O . LEU A 1 301 ? 9.892 -1.832 11.587 1.00 93.50 301 LEU A O 1
ATOM 2357 N N . ASP A 1 302 ? 9.129 -3.539 10.328 1.00 94.75 302 ASP A N 1
ATOM 2358 C CA . ASP A 1 302 ? 9.576 -4.581 11.251 1.00 94.75 302 ASP A CA 1
ATOM 2359 C C . ASP A 1 302 ? 11.120 -4.591 11.310 1.00 94.75 302 ASP A C 1
ATOM 2361 O O . ASP A 1 302 ? 11.773 -4.894 10.302 1.00 94.75 302 ASP A O 1
ATOM 2365 N N . PRO A 1 303 ? 11.728 -4.236 12.461 1.00 94.75 303 PRO A N 1
ATOM 2366 C CA . PRO A 1 303 ? 13.173 -4.084 12.564 1.00 94.75 303 PRO A CA 1
ATOM 2367 C C . PRO A 1 303 ? 13.921 -5.418 12.522 1.00 94.75 303 PRO A C 1
ATOM 2369 O O . PRO A 1 303 ? 15.108 -5.438 12.197 1.00 94.75 303 PRO A O 1
ATOM 2372 N N . GLU A 1 304 ? 13.261 -6.530 12.851 1.00 96.00 304 GLU A N 1
ATOM 2373 C CA . GLU A 1 304 ? 13.864 -7.857 12.775 1.00 96.00 304 GLU A CA 1
ATOM 2374 C C . GLU A 1 304 ? 13.804 -8.391 11.346 1.00 96.00 304 GLU A C 1
ATOM 2376 O O . GLU A 1 304 ? 14.823 -8.851 10.830 1.00 96.00 304 GLU A O 1
ATOM 2381 N N . MET A 1 305 ? 12.649 -8.258 10.685 1.00 97.44 305 MET A N 1
ATOM 2382 C CA . MET A 1 305 ? 12.455 -8.692 9.299 1.00 97.44 305 MET A CA 1
ATOM 2383 C C . MET A 1 305 ? 13.364 -7.935 8.324 1.00 97.44 305 MET A C 1
ATOM 2385 O O . MET A 1 305 ? 13.899 -8.536 7.394 1.00 97.44 305 MET A O 1
ATOM 2389 N N . PHE A 1 306 ? 13.559 -6.632 8.539 1.00 97.81 306 PHE A N 1
ATOM 2390 C CA . PHE A 1 306 ? 14.347 -5.758 7.662 1.00 97.81 306 PHE A CA 1
ATOM 2391 C C . PHE A 1 306 ? 15.709 -5.375 8.253 1.00 97.81 306 PHE A C 1
ATOM 2393 O O . PHE A 1 306 ? 16.294 -4.371 7.844 1.00 97.81 306 PHE A O 1
ATOM 2400 N N . ARG A 1 307 ? 16.238 -6.159 9.202 1.00 98.12 307 ARG A N 1
ATOM 2401 C CA . ARG A 1 307 ? 17.511 -5.876 9.890 1.00 98.12 307 ARG A CA 1
ATOM 2402 C C . ARG A 1 307 ? 18.652 -5.524 8.933 1.00 98.12 307 ARG A C 1
ATOM 2404 O O . ARG A 1 307 ? 19.382 -4.573 9.195 1.00 98.12 307 ARG A O 1
ATOM 2411 N N . ASP A 1 308 ? 18.778 -6.269 7.838 1.00 97.62 308 ASP A N 1
ATOM 2412 C CA . ASP A 1 308 ? 19.869 -6.112 6.868 1.00 97.62 308 ASP A CA 1
ATOM 2413 C C . ASP A 1 308 ? 19.583 -5.018 5.828 1.00 97.62 308 ASP A C 1
ATOM 2415 O O . ASP A 1 308 ? 20.477 -4.581 5.115 1.00 97.62 308 ASP A O 1
ATOM 2419 N N . VAL A 1 309 ? 18.334 -4.560 5.735 1.00 97.81 309 VAL A N 1
ATOM 2420 C CA . VAL A 1 309 ? 17.888 -3.525 4.795 1.00 97.81 309 VAL A CA 1
ATOM 2421 C C . VAL A 1 309 ? 17.957 -2.136 5.423 1.00 97.81 309 VAL A C 1
ATOM 2423 O O . VAL A 1 309 ? 18.414 -1.191 4.786 1.00 97.81 309 VAL A O 1
ATOM 2426 N N . ILE A 1 310 ? 17.515 -2.005 6.678 1.00 97.62 310 ILE A N 1
ATOM 2427 C CA . ILE A 1 310 ? 17.400 -0.728 7.399 1.00 97.62 310 ILE A CA 1
ATOM 2428 C C . ILE A 1 310 ? 18.681 0.123 7.360 1.00 97.62 310 ILE A C 1
ATOM 2430 O O . ILE A 1 310 ? 18.540 1.333 7.177 1.00 97.62 310 ILE A O 1
ATOM 2434 N N . PRO A 1 311 ? 19.903 -0.436 7.495 1.00 97.19 311 PRO A N 1
ATOM 2435 C CA . PRO A 1 311 ? 21.138 0.345 7.417 1.00 97.19 311 PRO A CA 1
ATOM 2436 C C . PRO A 1 311 ? 21.341 1.081 6.087 1.00 97.19 311 PRO A C 1
ATOM 2438 O O . PRO A 1 311 ? 22.046 2.085 6.058 1.00 97.19 311 PRO A O 1
ATOM 2441 N N . HIS A 1 312 ? 20.717 0.608 5.005 1.00 97.12 312 HIS A N 1
ATOM 2442 C CA . HIS A 1 312 ? 20.822 1.199 3.671 1.00 97.12 312 HIS A CA 1
ATOM 2443 C C . HIS A 1 312 ? 19.682 2.171 3.352 1.00 97.12 312 HIS A C 1
ATOM 2445 O O . HIS A 1 312 ? 19.678 2.754 2.270 1.00 97.12 312 HIS A O 1
ATOM 2451 N N . LEU A 1 313 ? 18.702 2.338 4.246 1.00 96.88 313 LEU A N 1
ATOM 2452 C CA . LEU A 1 313 ? 17.578 3.250 4.045 1.00 96.88 313 LEU A CA 1
ATOM 2453 C C . LEU A 1 313 ? 17.872 4.627 4.639 1.00 96.88 313 LEU A C 1
ATOM 2455 O O . LEU A 1 313 ? 18.352 4.753 5.767 1.00 96.88 313 LEU A O 1
ATOM 2459 N N . GLN A 1 314 ? 17.520 5.672 3.897 1.00 96.06 314 GLN A N 1
ATOM 2460 C CA . GLN A 1 314 ? 17.718 7.047 4.334 1.00 96.06 314 GLN A CA 1
ATOM 2461 C C . GLN A 1 314 ? 16.621 7.487 5.308 1.00 96.06 314 GLN A C 1
ATOM 2463 O O . GLN A 1 314 ? 15.459 7.082 5.207 1.00 96.06 314 GLN A O 1
ATOM 2468 N N . ARG A 1 315 ? 16.986 8.350 6.260 1.00 94.31 315 ARG A N 1
ATOM 2469 C CA . ARG A 1 315 ? 16.073 8.927 7.253 1.00 94.31 315 ARG A CA 1
ATOM 2470 C C . ARG A 1 315 ? 16.213 10.442 7.296 1.00 94.31 315 ARG A C 1
ATOM 2472 O O . ARG A 1 315 ? 17.292 10.972 7.050 1.00 94.31 315 ARG A O 1
ATOM 2479 N N . ASN A 1 316 ? 15.131 11.127 7.647 1.00 87.56 316 ASN A N 1
ATOM 2480 C CA . ASN A 1 316 ? 15.177 12.550 7.968 1.00 87.56 316 ASN A CA 1
ATOM 2481 C C . ASN A 1 316 ? 15.707 12.800 9.392 1.00 87.56 316 ASN A C 1
ATOM 2483 O O . ASN A 1 316 ? 15.916 11.869 10.169 1.00 87.56 316 ASN A O 1
ATOM 2487 N N . GLU A 1 317 ? 15.874 14.074 9.756 1.00 86.62 317 GLU A N 1
ATOM 2488 C CA . GLU A 1 317 ? 16.364 14.503 11.078 1.00 86.62 317 GLU A CA 1
ATOM 2489 C C . GLU A 1 317 ? 15.491 14.017 12.247 1.00 86.62 317 GLU A C 1
ATOM 2491 O O . GLU A 1 317 ? 15.977 13.829 13.358 1.00 86.62 317 GLU A O 1
ATOM 2496 N N . SER A 1 318 ? 14.201 13.773 12.002 1.00 84.56 318 SER A N 1
ATOM 2497 C CA . SER A 1 318 ? 13.266 13.223 12.992 1.00 84.56 318 SER A CA 1
ATOM 2498 C C . SER A 1 318 ? 13.293 11.691 13.070 1.00 84.56 318 SER A C 1
ATOM 2500 O O . SER A 1 318 ? 12.492 11.103 13.792 1.00 84.56 318 SER A O 1
ATOM 2502 N N . GLY A 1 319 ? 14.176 11.031 12.314 1.00 86.94 319 GLY A N 1
ATOM 2503 C CA . GLY A 1 319 ? 14.336 9.580 12.299 1.00 86.94 319 GLY A CA 1
ATOM 2504 C C . GLY A 1 319 ? 13.332 8.822 11.427 1.00 86.94 319 GLY A C 1
ATOM 2505 O O . GLY A 1 319 ? 13.372 7.593 11.412 1.00 86.94 319 GLY A O 1
ATOM 2506 N N . ASN A 1 320 ? 12.461 9.496 10.673 1.00 89.25 320 ASN A N 1
ATOM 2507 C CA . ASN A 1 320 ? 11.511 8.835 9.771 1.00 89.25 320 ASN A CA 1
ATOM 2508 C C . ASN A 1 320 ? 12.186 8.464 8.451 1.00 89.25 320 ASN A C 1
ATOM 2510 O O . ASN A 1 320 ? 12.997 9.240 7.946 1.00 89.25 320 ASN A O 1
ATOM 2514 N N . PHE A 1 321 ? 11.832 7.315 7.874 1.00 94.06 321 PHE A N 1
ATOM 2515 C CA . PHE A 1 321 ? 12.340 6.922 6.559 1.00 94.06 321 PHE A CA 1
ATOM 2516 C C . PHE A 1 321 ? 11.917 7.919 5.481 1.00 94.06 321 PHE A C 1
ATOM 2518 O O . PHE A 1 321 ? 10.762 8.351 5.435 1.00 94.06 321 PHE A O 1
ATOM 2525 N N . LEU A 1 322 ? 12.863 8.265 4.612 1.00 94.94 322 LEU A N 1
ATOM 2526 C CA . LEU A 1 322 ? 12.580 9.029 3.408 1.00 94.94 322 LEU A CA 1
ATOM 2527 C C . LEU A 1 322 ? 11.957 8.100 2.367 1.00 94.94 322 LEU A C 1
ATOM 2529 O O . LEU A 1 322 ? 12.422 6.981 2.144 1.00 94.94 322 LEU A O 1
ATOM 2533 N N . VAL A 1 323 ? 10.868 8.563 1.768 1.00 95.94 323 VAL A N 1
ATOM 2534 C CA . VAL A 1 323 ? 10.135 7.849 0.729 1.00 95.94 323 VAL A CA 1
ATOM 2535 C C . VAL A 1 323 ? 9.821 8.814 -0.399 1.00 95.94 323 VAL A C 1
ATOM 2537 O O . VAL A 1 323 ? 9.400 9.948 -0.162 1.00 95.94 323 VAL A O 1
ATOM 2540 N N . SER A 1 324 ? 9.998 8.347 -1.625 1.00 95.62 324 SER A N 1
ATOM 2541 C CA . SER A 1 324 ? 9.562 9.042 -2.829 1.00 95.62 324 SER A CA 1
ATOM 2542 C C . SER A 1 324 ? 8.036 9.126 -2.915 1.00 95.62 324 SER A C 1
ATOM 2544 O O . SER A 1 324 ? 7.310 8.411 -2.218 1.00 95.62 324 SER A O 1
ATOM 2546 N N . ARG A 1 325 ? 7.546 9.951 -3.847 1.00 94.12 325 ARG A N 1
ATOM 2547 C CA . ARG A 1 325 ? 6.114 10.073 -4.149 1.00 94.12 325 ARG A CA 1
ATOM 2548 C C . ARG A 1 325 ? 5.489 8.761 -4.639 1.00 94.12 325 ARG A C 1
ATOM 2550 O O . ARG A 1 325 ? 4.296 8.555 -4.463 1.00 94.12 325 ARG A O 1
ATOM 2557 N N . ALA A 1 326 ? 6.288 7.869 -5.223 1.00 95.88 326 ALA A N 1
ATOM 2558 C CA . ALA A 1 326 ? 5.860 6.537 -5.646 1.00 95.88 326 ALA A CA 1
ATOM 2559 C C . ALA A 1 326 ? 5.977 5.491 -4.521 1.00 95.88 326 ALA A C 1
ATOM 2561 O O . ALA A 1 326 ? 6.025 4.295 -4.794 1.00 95.88 326 ALA A O 1
ATOM 2562 N N . TYR A 1 327 ? 6.058 5.923 -3.257 1.00 97.50 327 TYR A N 1
ATOM 2563 C CA . TYR A 1 327 ? 6.167 5.071 -2.068 1.00 97.50 327 TYR A CA 1
ATOM 2564 C C . TYR A 1 327 ? 7.445 4.219 -1.976 1.00 97.50 327 TYR A C 1
ATOM 2566 O O . TYR A 1 327 ? 7.575 3.406 -1.056 1.00 97.50 327 TYR A O 1
ATOM 2574 N N . ARG A 1 328 ? 8.406 4.398 -2.892 1.00 97.50 328 ARG A N 1
ATOM 2575 C CA . ARG A 1 328 ? 9.727 3.760 -2.818 1.00 97.50 328 ARG A CA 1
ATOM 2576 C C . ARG A 1 328 ? 10.536 4.397 -1.696 1.00 97.50 328 ARG A C 1
ATOM 2578 O O . ARG A 1 328 ? 10.642 5.620 -1.668 1.00 97.50 328 ARG A O 1
ATOM 2585 N N . ALA A 1 329 ? 11.119 3.592 -0.820 1.00 97.31 329 ALA A N 1
ATOM 2586 C CA . ALA A 1 329 ? 12.085 4.043 0.168 1.00 97.31 329 ALA A CA 1
ATOM 2587 C C . ALA A 1 329 ? 13.356 4.556 -0.521 1.00 97.31 329 ALA A C 1
ATOM 2589 O O . ALA A 1 329 ? 13.869 3.929 -1.457 1.00 97.31 329 ALA A O 1
ATOM 2590 N N . ASP A 1 330 ? 13.863 5.687 -0.042 1.00 95.88 330 ASP A N 1
ATOM 2591 C CA . ASP A 1 330 ? 15.141 6.218 -0.493 1.00 95.88 330 ASP A CA 1
ATOM 2592 C C . ASP A 1 330 ? 16.264 5.397 0.140 1.00 95.88 330 ASP A C 1
ATOM 2594 O O . ASP A 1 330 ? 16.292 5.164 1.353 1.00 95.88 330 ASP A O 1
ATOM 2598 N N . SER A 1 331 ? 17.185 4.935 -0.698 1.00 95.62 331 SER A N 1
ATOM 2599 C CA . SER A 1 331 ? 18.254 4.017 -0.320 1.00 95.62 331 SER A CA 1
ATOM 2600 C C . SER A 1 331 ? 19.634 4.594 -0.629 1.00 95.62 331 SER A C 1
ATOM 2602 O O . SER A 1 331 ? 19.772 5.596 -1.337 1.00 95.62 331 SER A O 1
ATOM 2604 N N . ALA A 1 332 ? 20.671 3.991 -0.057 1.00 93.50 332 ALA A N 1
ATOM 2605 C CA . ALA A 1 332 ? 22.053 4.265 -0.422 1.00 93.50 332 ALA A CA 1
ATOM 2606 C C . ALA A 1 332 ? 22.314 3.877 -1.899 1.00 93.50 332 ALA A C 1
ATOM 2608 O O . ALA A 1 332 ? 21.640 2.972 -2.406 1.00 93.50 332 ALA A O 1
ATOM 2609 N N . PRO A 1 333 ? 23.259 4.536 -2.605 1.00 90.50 333 PRO A N 1
ATOM 2610 C CA . PRO A 1 333 ? 23.495 4.317 -4.038 1.00 90.50 333 PRO A CA 1
ATOM 2611 C C . PRO A 1 333 ? 23.785 2.861 -4.422 1.00 90.50 333 PRO A C 1
ATOM 2613 O O . PRO A 1 333 ? 23.447 2.437 -5.524 1.00 90.50 333 PRO A O 1
ATOM 2616 N N . GLU A 1 334 ? 24.384 2.092 -3.513 1.00 91.06 334 GLU A N 1
ATOM 2617 C CA . GLU A 1 334 ? 24.678 0.676 -3.702 1.00 91.06 334 GLU A CA 1
ATOM 2618 C C . GLU A 1 334 ? 23.434 -0.227 -3.691 1.00 91.06 334 GLU A C 1
ATOM 2620 O O . GLU A 1 334 ? 23.474 -1.326 -4.242 1.00 91.06 334 GLU A O 1
ATOM 2625 N N . LEU A 1 335 ? 22.310 0.214 -3.114 1.00 94.50 335 LEU A N 1
ATOM 2626 C CA . LEU A 1 335 ? 21.054 -0.536 -3.086 1.00 94.50 335 LEU A CA 1
ATOM 2627 C C . LEU A 1 335 ? 20.104 -0.040 -4.182 1.00 94.50 335 LEU A C 1
ATOM 2629 O O . LEU A 1 335 ? 19.265 0.842 -3.979 1.00 94.50 335 LEU A O 1
ATOM 2633 N N . THR A 1 336 ? 20.237 -0.649 -5.359 1.00 91.12 336 THR A N 1
ATOM 2634 C CA . THR A 1 336 ? 19.434 -0.331 -6.553 1.00 91.12 336 THR A CA 1
ATOM 2635 C C . THR A 1 336 ? 18.084 -1.054 -6.579 1.00 91.12 336 THR A C 1
ATOM 2637 O O . THR A 1 336 ? 17.112 -0.528 -7.128 1.00 91.12 336 THR A O 1
ATOM 2640 N N . ALA A 1 337 ? 17.997 -2.221 -5.932 1.00 93.81 337 ALA A N 1
ATOM 2641 C CA . ALA A 1 337 ? 16.751 -2.957 -5.728 1.00 93.81 337 ALA A CA 1
ATOM 2642 C C . ALA A 1 337 ? 15.709 -2.095 -4.985 1.00 93.81 337 ALA A C 1
ATOM 2644 O O . ALA A 1 337 ? 16.052 -1.330 -4.081 1.00 93.81 337 A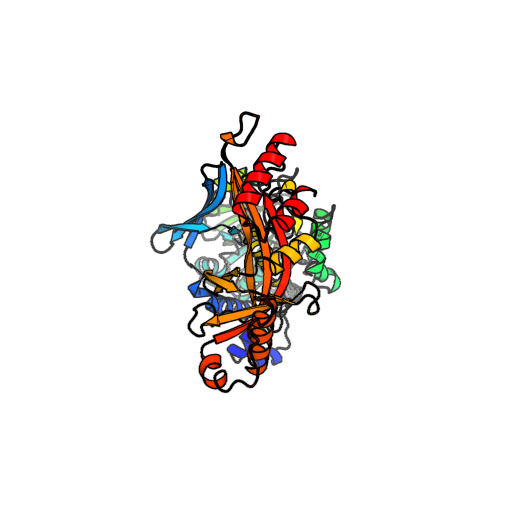LA A O 1
ATOM 2645 N N . GLY A 1 338 ? 14.436 -2.170 -5.382 1.00 96.25 338 GLY A N 1
ATOM 2646 C CA . GLY A 1 338 ? 13.385 -1.297 -4.852 1.00 96.25 338 GLY A CA 1
ATOM 2647 C C . GLY A 1 338 ? 12.695 -1.853 -3.611 1.00 96.25 338 GLY A C 1
ATOM 2648 O O . GLY A 1 338 ? 12.285 -3.009 -3.583 1.00 96.25 338 GLY A O 1
ATOM 2649 N N . ILE A 1 339 ? 12.500 -1.016 -2.594 1.00 97.69 339 ILE A N 1
ATOM 2650 C CA . ILE A 1 339 ? 11.636 -1.324 -1.447 1.00 97.69 339 ILE A CA 1
ATOM 2651 C C . ILE A 1 339 ? 10.532 -0.284 -1.412 1.00 97.69 339 ILE A C 1
ATOM 2653 O O . ILE A 1 339 ? 10.822 0.907 -1.430 1.00 97.69 339 ILE A O 1
ATOM 2657 N N . TYR A 1 340 ? 9.282 -0.725 -1.355 1.00 98.25 340 TYR A N 1
ATOM 2658 C CA . TYR A 1 340 ? 8.108 0.141 -1.340 1.00 98.25 340 TYR A CA 1
ATOM 2659 C C . TYR A 1 340 ? 7.318 -0.074 -0.058 1.00 98.25 340 TYR A C 1
ATOM 2661 O O . TYR A 1 340 ? 7.163 -1.209 0.395 1.00 98.25 340 TYR A O 1
ATOM 2669 N N . PHE A 1 341 ? 6.778 1.002 0.505 1.00 97.12 341 PHE A N 1
ATOM 2670 C CA . PHE A 1 341 ? 5.986 0.947 1.729 1.00 97.12 341 PHE A CA 1
ATOM 2671 C C . PHE A 1 341 ? 4.519 1.275 1.457 1.00 97.12 341 PHE A C 1
ATOM 2673 O O . PHE A 1 341 ? 4.202 2.301 0.867 1.00 97.12 341 PHE A O 1
ATOM 2680 N N . GLN A 1 342 ? 3.606 0.421 1.917 1.00 96.31 342 GLN A N 1
ATOM 2681 C CA . GLN A 1 342 ? 2.170 0.691 1.880 1.00 96.31 342 GLN A CA 1
ATOM 2682 C C . GLN A 1 342 ? 1.586 0.676 3.292 1.00 96.31 342 GLN A C 1
ATOM 2684 O O . GLN A 1 342 ? 1.663 -0.334 3.993 1.00 96.31 342 GLN A O 1
ATOM 2689 N N . GLY A 1 343 ? 0.957 1.784 3.694 1.00 94.12 343 GLY A N 1
ATOM 2690 C CA . GLY A 1 343 ? 0.345 1.913 5.018 1.00 94.12 343 GLY A CA 1
ATOM 2691 C C . GLY A 1 343 ? 1.334 2.273 6.129 1.00 94.12 343 GLY A C 1
ATOM 2692 O O . GLY A 1 343 ? 1.035 2.036 7.293 1.00 94.12 343 GLY A O 1
ATOM 2693 N N . LEU A 1 344 ? 2.511 2.802 5.787 1.00 93.25 344 LEU A N 1
ATOM 2694 C CA . LEU A 1 344 ? 3.571 3.223 6.720 1.00 93.25 344 LEU A CA 1
ATOM 2695 C C . LEU A 1 344 ? 3.991 4.682 6.487 1.00 93.25 344 LEU A C 1
ATOM 2697 O O . LEU A 1 344 ? 4.962 5.167 7.062 1.00 93.25 344 LEU A O 1
ATOM 2701 N N . THR A 1 345 ? 3.289 5.372 5.596 1.00 94.25 345 THR A N 1
ATOM 2702 C CA . THR A 1 345 ? 3.718 6.617 4.966 1.00 94.25 345 THR A CA 1
ATOM 2703 C C . THR A 1 345 ? 2.730 7.751 5.202 1.00 94.25 345 THR A C 1
ATOM 2705 O O . THR A 1 345 ? 2.759 8.746 4.492 1.00 94.25 345 THR A O 1
ATOM 2708 N N . GLU A 1 346 ? 1.893 7.651 6.238 1.00 94.50 346 GLU A N 1
ATOM 2709 C CA . GLU A 1 346 ? 0.922 8.687 6.619 1.00 94.50 346 GLU A CA 1
ATOM 2710 C C . GLU A 1 346 ? 1.573 10.074 6.769 1.00 94.50 346 GLU A C 1
ATOM 2712 O O . GLU A 1 346 ? 1.053 11.071 6.271 1.00 94.50 346 GLU A O 1
ATOM 2717 N N . LEU A 1 347 ? 2.768 10.139 7.372 1.00 93.00 347 LEU A N 1
ATOM 2718 C CA . LEU A 1 347 ? 3.499 11.398 7.535 1.00 93.00 347 LEU A CA 1
ATOM 2719 C C . LEU A 1 347 ? 3.831 12.072 6.193 1.00 93.00 347 LEU A C 1
ATOM 2721 O O . LEU A 1 347 ? 3.746 13.295 6.094 1.00 93.00 347 LEU A O 1
ATOM 2725 N N . SER A 1 348 ? 4.196 11.295 5.171 1.00 93.50 348 SER A N 1
ATOM 2726 C CA . SER A 1 348 ? 4.590 11.806 3.853 1.00 93.50 348 SER A CA 1
ATOM 2727 C C . SER A 1 348 ? 3.443 11.883 2.846 1.00 93.50 348 SER A C 1
ATOM 2729 O O . SER A 1 348 ? 3.474 12.771 2.008 1.00 93.50 348 SER A O 1
ATOM 2731 N N . HIS A 1 349 ? 2.433 11.016 2.928 1.00 95.56 349 HIS A N 1
ATOM 2732 C CA . HIS A 1 349 ? 1.374 10.866 1.916 1.00 95.56 349 HIS A CA 1
ATOM 2733 C C . HIS A 1 349 ? -0.039 11.174 2.439 1.00 95.56 349 HIS A C 1
ATOM 2735 O O . HIS A 1 349 ? -1.003 11.101 1.682 1.00 95.56 349 HIS A O 1
ATOM 2741 N N . GLY A 1 350 ? -0.176 11.541 3.714 1.00 95.38 350 GLY A N 1
ATOM 2742 C CA . GLY A 1 350 ? -1.438 11.985 4.301 1.00 95.38 350 GLY A CA 1
ATOM 2743 C C . GLY A 1 350 ? -2.241 10.867 4.966 1.00 95.38 350 GLY A C 1
ATOM 2744 O O . GLY A 1 350 ? -1.911 9.681 4.893 1.00 95.38 350 GLY A O 1
ATOM 2745 N N . ILE A 1 351 ? -3.332 11.263 5.628 1.00 94.88 351 ILE A N 1
ATOM 2746 C CA . ILE A 1 351 ? -4.141 10.403 6.510 1.00 94.88 351 ILE A CA 1
ATOM 2747 C C . ILE A 1 351 ? -4.793 9.207 5.792 1.00 94.88 351 ILE A C 1
ATOM 2749 O O . ILE A 1 351 ? -5.101 8.191 6.414 1.00 94.88 351 ILE A O 1
ATOM 2753 N N . GLY A 1 352 ? -4.965 9.294 4.470 1.00 93.62 352 GLY A N 1
ATOM 2754 C CA . GLY A 1 352 ? -5.521 8.217 3.650 1.00 93.62 352 GLY A CA 1
ATOM 2755 C C . GLY A 1 352 ? -4.601 7.015 3.442 1.00 93.62 352 GLY A C 1
ATOM 2756 O O . GLY A 1 352 ? -5.075 5.980 2.977 1.00 93.62 352 GLY A O 1
ATOM 2757 N N . ASP A 1 353 ? -3.314 7.113 3.788 1.00 94.75 353 ASP A N 1
ATOM 2758 C CA . ASP A 1 353 ? -2.320 6.065 3.525 1.00 94.75 353 ASP A CA 1
ATOM 2759 C C . ASP A 1 353 ? -2.674 4.715 4.174 1.00 94.75 353 ASP A C 1
ATOM 2761 O O . ASP A 1 353 ? -2.411 3.643 3.629 1.00 94.75 353 ASP A O 1
ATOM 2765 N N . THR A 1 354 ? -3.318 4.730 5.334 1.00 93.31 354 THR A N 1
ATOM 2766 C CA . THR A 1 354 ? -3.636 3.498 6.067 1.00 93.31 354 THR A CA 1
ATOM 2767 C C . THR A 1 354 ? -5.002 2.907 5.709 1.00 93.31 354 THR A C 1
ATOM 2769 O O . THR A 1 354 ? -5.405 1.900 6.299 1.00 93.31 354 THR A O 1
ATOM 2772 N N . LEU A 1 355 ? -5.707 3.520 4.752 1.00 94.62 355 LEU A N 1
ATOM 2773 C CA . LEU A 1 355 ? -7.111 3.268 4.433 1.00 94.62 355 LEU A CA 1
ATOM 2774 C C . LEU A 1 355 ? -7.301 2.792 2.987 1.00 94.62 355 LEU A C 1
ATOM 2776 O O . LEU A 1 355 ? -6.390 2.815 2.162 1.00 94.62 355 LEU A O 1
ATOM 2780 N N . LEU A 1 356 ? -8.529 2.375 2.670 1.00 94.75 356 LEU A N 1
ATOM 2781 C CA . LEU A 1 356 ? -8.900 1.906 1.331 1.00 94.75 356 LEU A CA 1
ATOM 2782 C C . LEU A 1 356 ? -8.935 3.036 0.288 1.00 94.75 356 LEU A C 1
ATOM 2784 O O . LEU A 1 356 ? -8.694 2.777 -0.887 1.00 94.75 356 LEU A O 1
ATOM 2788 N N . SER A 1 357 ? -9.180 4.282 0.719 1.00 91.88 357 SER A N 1
ATOM 2789 C CA . SER A 1 357 ? -9.424 5.446 -0.148 1.00 91.88 357 SER A CA 1
ATOM 2790 C C . SER A 1 357 ? -8.372 5.658 -1.239 1.00 91.88 357 SER A C 1
ATOM 2792 O O . SER A 1 357 ? -8.719 6.061 -2.346 1.00 91.88 357 SER A O 1
ATOM 2794 N N . LEU A 1 358 ? -7.099 5.390 -0.933 1.00 94.12 358 LEU A N 1
ATOM 2795 C CA . LEU A 1 358 ? -5.975 5.649 -1.837 1.00 94.12 358 LEU A CA 1
ATOM 2796 C C . LEU A 1 358 ? -5.425 4.388 -2.517 1.00 94.12 358 LEU A C 1
ATOM 2798 O O . LEU A 1 358 ? -4.570 4.502 -3.393 1.00 94.12 358 LEU A O 1
ATOM 2802 N N . LEU A 1 359 ? -5.910 3.191 -2.169 1.00 95.19 359 LEU A N 1
ATOM 2803 C CA . LEU A 1 359 ? -5.414 1.928 -2.729 1.00 95.19 359 LEU A CA 1
ATOM 2804 C C . LEU A 1 359 ? -5.395 1.855 -4.265 1.00 95.19 359 LEU A C 1
ATOM 2806 O O . LEU A 1 359 ? -4.350 1.464 -4.799 1.00 95.19 359 LEU A O 1
ATOM 2810 N N . PRO A 1 360 ? -6.469 2.211 -5.003 1.00 95.44 360 PRO A N 1
ATOM 2811 C CA . PRO A 1 360 ? -6.453 2.115 -6.464 1.00 95.44 360 PRO A CA 1
ATOM 2812 C C . PRO A 1 360 ? -5.363 2.984 -7.101 1.00 95.44 360 PRO A C 1
ATOM 2814 O O . PRO A 1 360 ? -4.740 2.571 -8.076 1.00 95.44 360 PRO A O 1
ATOM 2817 N N . PHE A 1 361 ? -5.101 4.161 -6.535 1.00 95.25 361 PHE A N 1
ATOM 2818 C CA . PHE A 1 361 ? -4.111 5.106 -7.048 1.00 95.25 361 PHE A CA 1
ATOM 2819 C C . PHE A 1 361 ? -2.693 4.710 -6.638 1.00 95.25 361 PHE A C 1
ATOM 2821 O O . PHE A 1 361 ? -1.834 4.539 -7.499 1.00 95.25 361 PHE A O 1
ATOM 2828 N N . ARG A 1 362 ? -2.478 4.435 -5.346 1.00 96.00 362 ARG A N 1
ATOM 2829 C CA . ARG A 1 362 ? -1.182 3.998 -4.811 1.00 96.00 362 ARG A CA 1
ATOM 2830 C C . ARG A 1 362 ? -0.668 2.736 -5.496 1.00 96.00 362 ARG A C 1
ATOM 2832 O O . ARG A 1 362 ? 0.511 2.645 -5.823 1.00 96.00 362 ARG A O 1
ATOM 2839 N N . SER A 1 363 ? -1.538 1.749 -5.710 1.00 95.44 363 SER A N 1
ATOM 2840 C CA . SER A 1 363 ? -1.144 0.510 -6.393 1.00 95.44 363 SER A CA 1
ATOM 2841 C C . SER A 1 363 ? -0.722 0.759 -7.843 1.00 95.44 363 SER A C 1
ATOM 2843 O O . SER A 1 363 ? 0.229 0.135 -8.306 1.00 95.44 363 SER A O 1
ATOM 2845 N N . ALA A 1 364 ? -1.377 1.692 -8.541 1.00 95.19 364 ALA A N 1
ATOM 2846 C CA . ALA A 1 364 ? -1.005 2.079 -9.898 1.00 95.19 364 ALA A CA 1
ATOM 2847 C C . ALA A 1 364 ? 0.345 2.809 -9.939 1.00 95.19 364 ALA A C 1
ATOM 2849 O O . ALA A 1 364 ? 1.175 2.502 -10.786 1.00 95.19 364 ALA A O 1
ATOM 2850 N N . GLU A 1 365 ? 0.579 3.731 -9.006 1.00 95.12 365 GLU A N 1
ATOM 2851 C CA . GLU A 1 365 ? 1.828 4.493 -8.918 1.00 95.12 365 GLU A CA 1
ATOM 2852 C C . GLU A 1 365 ? 3.031 3.604 -8.587 1.00 95.12 365 GLU A C 1
ATOM 2854 O O . GLU A 1 365 ? 4.066 3.715 -9.243 1.00 95.12 365 GLU A O 1
ATOM 2859 N N . ILE A 1 366 ? 2.889 2.680 -7.628 1.00 97.12 366 ILE A N 1
ATOM 2860 C CA . ILE A 1 366 ? 3.941 1.699 -7.322 1.00 97.12 366 ILE A CA 1
ATOM 2861 C C . ILE A 1 366 ? 4.204 0.808 -8.538 1.00 97.12 366 ILE A C 1
ATOM 2863 O O . ILE A 1 366 ? 5.360 0.599 -8.898 1.00 97.12 366 ILE A O 1
ATOM 2867 N N . ALA A 1 367 ? 3.155 0.296 -9.191 1.00 95.69 367 ALA A N 1
ATOM 2868 C CA . ALA A 1 367 ? 3.316 -0.548 -10.373 1.00 95.69 367 ALA A CA 1
ATOM 2869 C C . ALA A 1 367 ? 4.040 0.189 -11.512 1.00 95.69 367 ALA A C 1
ATOM 2871 O O . ALA A 1 367 ? 4.914 -0.390 -12.155 1.00 95.69 367 ALA A O 1
ATOM 2872 N N . GLU A 1 368 ? 3.722 1.465 -11.733 1.00 94.69 368 GLU A N 1
ATOM 2873 C CA . GLU A 1 368 ? 4.359 2.273 -12.771 1.00 94.69 368 GLU A CA 1
ATOM 2874 C C . GLU A 1 368 ? 5.825 2.597 -12.450 1.00 94.69 368 GLU A C 1
ATOM 2876 O O . GLU A 1 368 ? 6.664 2.513 -13.345 1.00 94.69 368 GLU A O 1
ATOM 2881 N N . ASP A 1 369 ? 6.176 2.912 -11.197 1.00 95.00 369 ASP A N 1
ATOM 2882 C CA . ASP A 1 369 ? 7.584 3.125 -10.816 1.00 95.00 369 ASP A CA 1
ATOM 2883 C C . ASP A 1 369 ? 8.403 1.829 -10.921 1.00 95.00 369 ASP A C 1
ATOM 2885 O O . ASP A 1 369 ? 9.510 1.842 -11.465 1.00 95.00 369 ASP A O 1
ATOM 2889 N N . VAL A 1 370 ? 7.832 0.690 -10.508 1.00 94.31 370 VAL A N 1
ATOM 2890 C CA . VAL A 1 370 ? 8.451 -0.632 -10.704 1.00 94.31 370 VAL A CA 1
ATOM 2891 C C . VAL A 1 370 ? 8.685 -0.908 -12.192 1.00 94.31 370 VAL A C 1
ATOM 2893 O O . VAL A 1 370 ? 9.761 -1.384 -12.559 1.00 94.31 370 VAL A O 1
ATOM 2896 N N . ARG A 1 371 ? 7.713 -0.595 -13.061 1.00 90.00 371 ARG A N 1
ATOM 2897 C CA . ARG A 1 371 ? 7.803 -0.802 -14.515 1.00 90.00 371 ARG A CA 1
ATOM 2898 C C . ARG A 1 371 ? 8.877 0.083 -15.149 1.00 90.00 371 ARG A C 1
ATOM 2900 O O . ARG A 1 371 ? 9.783 -0.451 -15.780 1.00 90.00 371 ARG A O 1
ATOM 2907 N N . LYS A 1 372 ? 8.830 1.400 -14.914 1.00 85.25 372 LYS A N 1
ATOM 2908 C CA . LYS A 1 372 ? 9.795 2.384 -15.446 1.00 85.25 372 LYS A CA 1
ATOM 2909 C C . LYS A 1 372 ? 11.242 2.046 -15.102 1.00 85.25 372 LYS A C 1
ATOM 2911 O O . LYS A 1 372 ? 12.136 2.295 -15.893 1.00 85.25 372 LYS A O 1
ATOM 2916 N N . ARG A 1 373 ? 11.483 1.479 -13.918 1.00 76.06 373 ARG A N 1
ATOM 2917 C CA . ARG A 1 373 ? 12.834 1.115 -13.455 1.00 76.06 373 ARG A CA 1
ATOM 2918 C C . ARG A 1 373 ? 13.253 -0.307 -13.828 1.00 76.06 373 ARG A C 1
ATOM 2920 O O . ARG A 1 373 ? 14.415 -0.659 -13.653 1.00 76.06 373 ARG A O 1
ATOM 2927 N N . SER A 1 374 ? 12.310 -1.125 -14.296 1.00 65.88 374 SER A N 1
ATOM 2928 C CA . SER A 1 374 ? 12.586 -2.445 -14.873 1.00 65.88 374 SER A CA 1
ATOM 2929 C C . SER A 1 374 ? 12.898 -2.363 -16.367 1.00 65.88 374 SER A C 1
ATOM 2931 O O . SER A 1 374 ? 13.479 -3.300 -16.914 1.00 65.88 374 SER A O 1
ATOM 2933 N N . GLU A 1 375 ? 12.535 -1.259 -17.025 1.00 57.66 375 GLU A N 1
ATOM 2934 C CA . GLU A 1 375 ? 13.030 -0.935 -18.358 1.00 57.66 375 GLU A CA 1
ATOM 2935 C C . GLU A 1 375 ? 14.553 -0.763 -18.277 1.00 57.66 375 GLU A C 1
ATOM 2937 O O . GLU A 1 375 ? 15.075 0.019 -17.481 1.00 57.66 375 GLU A O 1
ATOM 2942 N N . VAL A 1 376 ? 15.280 -1.554 -19.071 1.00 51.81 376 VAL A N 1
ATOM 2943 C CA . VAL A 1 376 ? 16.710 -1.328 -19.314 1.00 51.81 376 VAL A CA 1
ATOM 2944 C C . VAL A 1 376 ? 16.849 0.133 -19.747 1.00 51.81 376 VAL A C 1
ATOM 2946 O O . VAL A 1 376 ? 16.044 0.538 -20.594 1.00 51.81 376 VAL A O 1
ATOM 2949 N N . PRO A 1 377 ? 17.817 0.908 -19.209 1.00 46.25 377 PRO A N 1
ATOM 2950 C CA . PRO A 1 377 ? 18.019 2.290 -19.620 1.00 46.25 377 PRO A CA 1
ATOM 2951 C C . PRO A 1 377 ? 17.944 2.361 -21.133 1.00 46.25 377 PRO A C 1
ATOM 2953 O O . PRO A 1 377 ? 18.583 1.553 -21.826 1.00 46.25 377 PRO A O 1
ATOM 2956 N N . SER A 1 378 ? 17.111 3.263 -21.647 1.00 43.09 378 SER A N 1
ATOM 2957 C CA . SER A 1 378 ? 17.033 3.435 -23.091 1.00 43.09 378 SER A CA 1
ATOM 2958 C C . SER A 1 378 ? 18.455 3.686 -23.605 1.00 43.09 378 SER A C 1
ATOM 2960 O O . SER A 1 378 ? 19.296 4.239 -22.893 1.00 43.09 378 SER A O 1
ATOM 2962 N N . ALA A 1 379 ? 18.766 3.267 -24.832 1.00 47.91 379 ALA A N 1
ATOM 2963 C CA . ALA A 1 379 ? 20.096 3.506 -25.398 1.00 47.91 379 ALA A CA 1
ATOM 2964 C C . ALA A 1 379 ? 20.487 5.003 -25.414 1.00 47.91 379 ALA A C 1
ATOM 2966 O O . ALA A 1 379 ? 21.655 5.298 -25.636 1.00 47.91 379 ALA A O 1
ATOM 2967 N N . ASP A 1 380 ? 19.531 5.904 -25.164 1.00 43.94 380 ASP A N 1
ATOM 2968 C CA . ASP A 1 380 ? 19.710 7.350 -25.061 1.00 43.94 380 ASP A CA 1
ATOM 2969 C C . ASP A 1 380 ? 20.102 7.817 -23.637 1.00 43.94 380 ASP A C 1
ATOM 2971 O O . ASP A 1 380 ? 20.623 8.917 -23.479 1.00 43.94 380 ASP A O 1
ATOM 2975 N N . GLU A 1 381 ? 19.901 6.993 -22.598 1.00 44.28 381 GLU A N 1
ATOM 2976 C CA . GLU A 1 381 ? 20.305 7.277 -21.204 1.00 44.28 381 GLU A CA 1
ATOM 2977 C C . GLU A 1 381 ? 21.721 6.786 -20.870 1.00 44.28 381 GLU A C 1
ATOM 2979 O O . GLU A 1 381 ? 22.333 7.228 -19.896 1.00 44.28 381 GLU A O 1
ATOM 2984 N N . VAL A 1 382 ? 22.265 5.880 -21.682 1.00 51.34 382 VAL A N 1
ATOM 2985 C CA . VAL A 1 382 ? 23.674 5.494 -21.621 1.00 51.34 382 VAL A CA 1
ATOM 2986 C C . VAL A 1 382 ? 24.419 6.359 -22.629 1.00 51.34 382 VAL A C 1
ATOM 2988 O O . VAL A 1 382 ? 24.087 6.339 -23.808 1.00 51.34 382 VAL A O 1
ATOM 2991 N N . GLU A 1 383 ? 25.452 7.085 -22.196 1.00 61.72 383 GLU A N 1
ATOM 2992 C CA . GLU A 1 383 ? 26.324 7.890 -23.069 1.00 61.72 383 GLU A CA 1
ATOM 2993 C C . GLU A 1 383 ? 27.213 6.972 -23.949 1.00 61.72 383 GLU A C 1
ATOM 2995 O O . GLU A 1 383 ? 28.441 6.923 -23.830 1.00 61.72 383 GLU A O 1
ATOM 3000 N N . TYR A 1 384 ? 26.578 6.147 -24.792 1.00 64.69 384 TYR A N 1
ATOM 3001 C CA . TYR A 1 384 ? 27.201 5.125 -25.622 1.00 64.69 384 TYR A CA 1
ATOM 3002 C C . TYR A 1 384 ? 26.577 5.027 -27.035 1.00 64.69 384 TYR A C 1
ATOM 3004 O O . TYR A 1 384 ? 25.377 4.792 -27.186 1.00 64.69 384 TYR A O 1
ATOM 3012 N N . PRO A 1 385 ? 27.403 5.038 -28.098 1.00 73.38 385 PRO A N 1
ATOM 3013 C CA . PRO A 1 385 ? 28.849 5.229 -28.053 1.00 73.38 385 PRO A CA 1
ATOM 3014 C C . PRO A 1 385 ? 29.204 6.665 -27.617 1.00 73.38 385 PRO A C 1
ATOM 3016 O O . PRO A 1 385 ? 28.351 7.545 -27.694 1.00 73.38 385 PRO A O 1
ATOM 3019 N N . PRO A 1 386 ? 30.443 6.916 -27.149 1.00 83.19 386 PRO A N 1
ATOM 3020 C CA . PRO A 1 386 ? 30.884 8.257 -26.764 1.00 83.19 386 PRO A CA 1
ATOM 3021 C C . PRO A 1 386 ? 30.538 9.299 -27.834 1.00 83.19 386 PRO A C 1
ATOM 3023 O O . PRO A 1 386 ? 30.679 8.992 -29.016 1.00 83.19 386 PRO A O 1
ATOM 3026 N N . ALA A 1 387 ? 30.185 10.530 -27.442 1.00 84.56 387 ALA A N 1
ATOM 3027 C CA . ALA A 1 387 ? 29.716 11.583 -28.358 1.00 84.56 387 ALA A CA 1
ATOM 3028 C C . ALA A 1 387 ? 30.608 11.791 -29.600 1.00 84.56 387 ALA A C 1
ATOM 3030 O O . ALA A 1 387 ? 30.111 12.005 -30.697 1.00 84.56 387 ALA A O 1
ATOM 3031 N N . ARG A 1 388 ? 31.932 11.630 -29.460 1.00 85.38 388 ARG A N 1
ATOM 3032 C CA . ARG A 1 388 ? 32.910 11.698 -30.567 1.00 85.38 388 ARG A CA 1
ATOM 3033 C C . ARG A 1 388 ? 32.757 10.624 -31.656 1.00 85.38 388 ARG A C 1
ATOM 3035 O O . ARG A 1 388 ? 33.416 10.720 -32.683 1.00 85.38 388 ARG A O 1
ATOM 3042 N N . HIS A 1 389 ? 31.979 9.573 -31.408 1.00 89.25 389 HIS A N 1
ATOM 3043 C CA . HIS A 1 389 ? 31.652 8.527 -32.378 1.00 89.25 389 HIS A CA 1
ATOM 3044 C C . HIS A 1 389 ? 30.216 8.650 -32.907 1.00 89.25 389 HIS A C 1
ATOM 3046 O O . HIS A 1 389 ? 29.768 7.770 -33.640 1.00 89.25 389 HIS A O 1
ATOM 3052 N N . ILE A 1 390 ? 29.477 9.685 -32.506 1.00 91.38 390 ILE A N 1
ATOM 3053 C CA . ILE A 1 390 ? 28.161 9.992 -33.058 1.00 91.38 390 ILE A CA 1
ATOM 3054 C C . ILE A 1 390 ? 28.362 10.939 -34.236 1.00 91.38 390 ILE A C 1
ATOM 3056 O O . ILE A 1 390 ? 29.006 11.972 -34.085 1.00 91.38 390 ILE A O 1
ATOM 3060 N N . GLU A 1 391 ? 27.820 10.582 -35.398 1.00 92.62 391 GLU A N 1
ATOM 3061 C CA . GLU A 1 391 ? 27.796 11.457 -36.573 1.00 92.62 391 GLU A CA 1
ATOM 3062 C C . GLU A 1 391 ? 26.623 12.443 -36.446 1.00 92.62 391 GLU A C 1
ATOM 3064 O O . GLU A 1 391 ? 25.471 11.998 -36.445 1.00 92.62 391 GLU A O 1
ATOM 3069 N N . PRO A 1 392 ? 26.865 13.759 -36.301 1.00 89.44 392 PRO A N 1
ATOM 3070 C CA . PRO A 1 392 ? 25.790 14.739 -36.179 1.00 89.44 392 PRO A CA 1
ATOM 3071 C C . PRO A 1 392 ? 25.171 15.134 -37.528 1.00 89.44 392 PRO A C 1
ATOM 3073 O O . PRO A 1 392 ? 24.042 15.632 -37.550 1.00 89.44 392 PRO A O 1
ATOM 3076 N N . ASP A 1 393 ? 25.874 14.952 -38.653 1.00 92.31 393 ASP A N 1
ATOM 3077 C CA . ASP A 1 393 ? 25.372 15.353 -39.963 1.00 92.31 393 ASP A CA 1
ATOM 3078 C C . ASP A 1 393 ? 24.361 14.338 -40.506 1.00 92.31 393 ASP A C 1
ATOM 3080 O O . ASP A 1 393 ? 24.684 13.271 -41.043 1.00 92.31 393 ASP A O 1
ATOM 3084 N N . ARG A 1 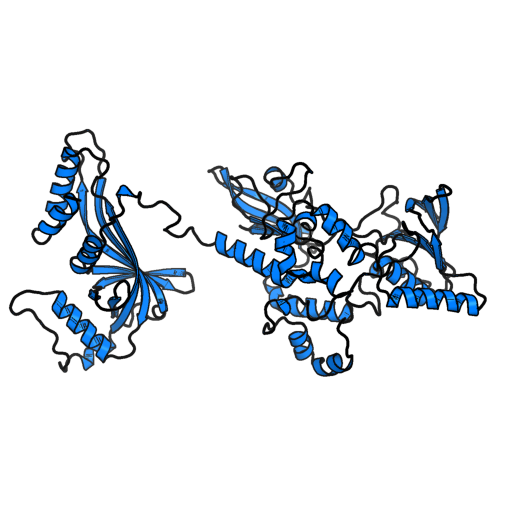394 ? 23.086 14.722 -40.427 1.00 91.50 394 ARG A N 1
ATOM 3085 C CA . ARG A 1 394 ? 21.973 13.951 -40.981 1.00 91.50 394 ARG A CA 1
ATOM 3086 C C . ARG A 1 394 ? 22.168 13.637 -42.466 1.00 91.50 394 ARG A C 1
ATOM 3088 O O . ARG A 1 394 ? 21.771 12.556 -42.897 1.00 91.50 394 ARG A O 1
ATOM 3095 N N . ALA A 1 395 ? 22.751 14.539 -43.260 1.00 92.19 395 ALA A N 1
ATOM 3096 C CA . ALA A 1 395 ? 22.959 14.283 -44.684 1.00 92.19 395 ALA A CA 1
ATOM 3097 C C . ALA A 1 395 ? 23.923 13.105 -44.898 1.00 92.19 395 ALA A C 1
ATOM 3099 O O . ALA A 1 395 ? 23.622 12.214 -45.693 1.00 92.19 395 ALA A O 1
ATOM 3100 N N . THR A 1 396 ? 25.012 13.047 -44.123 1.00 94.31 396 THR A N 1
ATOM 3101 C CA . THR A 1 396 ? 25.951 11.917 -44.101 1.00 94.31 396 THR A CA 1
ATOM 3102 C C . THR A 1 396 ? 25.279 10.611 -43.669 1.00 94.31 396 THR A C 1
ATOM 3104 O O . THR A 1 396 ? 25.501 9.570 -44.293 1.00 94.31 396 THR A O 1
ATOM 3107 N N . ILE A 1 397 ? 24.422 10.647 -42.643 1.00 95.12 397 ILE A N 1
ATOM 3108 C CA . ILE A 1 397 ? 23.674 9.465 -42.188 1.00 95.12 397 ILE A CA 1
ATOM 3109 C C . ILE A 1 397 ? 22.777 8.923 -43.307 1.00 95.12 397 ILE A C 1
ATOM 3111 O O . ILE A 1 397 ? 22.835 7.736 -43.623 1.00 95.12 397 ILE A O 1
ATOM 3115 N N . LEU A 1 398 ? 21.971 9.783 -43.937 1.00 93.50 398 LEU A N 1
ATOM 3116 C CA . LEU A 1 398 ? 21.059 9.369 -45.008 1.00 93.50 398 LEU A CA 1
ATOM 3117 C C . LEU A 1 398 ? 21.815 8.877 -46.248 1.00 93.50 398 LEU A C 1
ATOM 3119 O O . LEU A 1 398 ? 21.394 7.904 -46.868 1.00 93.50 398 LEU A O 1
ATOM 3123 N N . GLU A 1 399 ? 22.947 9.499 -46.589 1.00 92.44 399 GLU A N 1
ATOM 3124 C CA . GLU A 1 399 ? 23.811 9.014 -47.669 1.00 92.44 399 GLU A CA 1
ATOM 3125 C C . GLU A 1 399 ? 24.365 7.615 -47.364 1.00 92.44 399 GLU A C 1
ATOM 3127 O O . GLU A 1 399 ? 24.428 6.777 -48.262 1.00 92.44 399 GLU A O 1
ATOM 3132 N N . THR A 1 400 ? 24.699 7.327 -46.101 1.00 94.44 400 THR A N 1
ATOM 3133 C CA . THR A 1 400 ? 25.159 5.994 -45.681 1.00 94.44 400 THR A CA 1
ATOM 3134 C C . THR A 1 400 ? 24.077 4.939 -45.918 1.00 94.44 400 THR A C 1
ATOM 3136 O O . THR A 1 400 ? 24.366 3.896 -46.498 1.00 94.44 400 THR A O 1
ATOM 3139 N N . LEU A 1 401 ? 22.821 5.226 -45.551 1.00 94.75 401 LEU A N 1
ATOM 3140 C CA . LEU A 1 401 ? 21.690 4.322 -45.811 1.00 94.75 401 LEU A CA 1
ATOM 3141 C C . LEU A 1 401 ? 21.508 4.038 -47.310 1.00 94.75 401 LEU A C 1
ATOM 3143 O O . LEU A 1 401 ? 21.181 2.922 -47.700 1.00 94.75 401 LEU A O 1
ATOM 3147 N N . GLN A 1 402 ? 21.716 5.053 -48.154 1.00 91.00 402 GLN A N 1
ATOM 3148 C CA . GLN A 1 402 ? 21.539 4.942 -49.604 1.00 91.00 402 GLN A CA 1
ATOM 3149 C C . GLN A 1 402 ? 22.690 4.207 -50.299 1.00 91.00 402 GLN A C 1
ATOM 3151 O O . GLN A 1 402 ? 22.439 3.467 -51.247 1.00 91.00 402 GLN A O 1
ATOM 3156 N N . ARG A 1 403 ? 23.938 4.422 -49.861 1.00 90.56 403 ARG A N 1
ATOM 3157 C CA . ARG A 1 403 ? 25.125 3.776 -50.446 1.00 90.56 403 ARG A CA 1
ATOM 3158 C C . ARG A 1 403 ? 25.305 2.333 -49.981 1.00 90.56 403 ARG A C 1
ATOM 3160 O O . ARG A 1 403 ? 25.805 1.522 -50.749 1.00 90.56 403 ARG A O 1
ATOM 3167 N N . PHE A 1 404 ? 24.883 2.014 -48.758 1.00 93.31 404 PHE A N 1
ATOM 3168 C CA . PHE A 1 404 ? 25.083 0.703 -48.138 1.00 93.31 404 PHE A CA 1
ATOM 3169 C C . PHE A 1 404 ? 23.744 0.062 -47.735 1.00 93.31 404 PHE A C 1
ATOM 3171 O O . PHE A 1 404 ? 23.496 -0.123 -46.546 1.00 93.31 404 PHE A O 1
ATOM 3178 N N . PRO A 1 405 ? 22.856 -0.277 -48.691 1.00 93.19 405 PRO A N 1
ATOM 3179 C CA . PRO A 1 405 ? 21.464 -0.635 -48.401 1.00 93.19 405 PRO A CA 1
ATOM 3180 C C . PRO A 1 405 ? 21.275 -2.005 -47.733 1.00 93.19 405 PRO A C 1
ATOM 3182 O O . PRO A 1 405 ? 20.178 -2.300 -47.265 1.00 93.19 405 PRO A O 1
ATOM 3185 N N . LEU A 1 406 ? 22.298 -2.867 -47.703 1.00 94.62 406 LEU A N 1
ATOM 3186 C CA . LEU A 1 406 ? 22.214 -4.164 -47.032 1.00 94.62 406 LEU A CA 1
ATOM 3187 C C . LEU A 1 406 ? 22.272 -3.964 -45.511 1.00 94.62 406 LEU A C 1
ATOM 3189 O O . LEU A 1 406 ? 23.324 -3.654 -44.949 1.00 94.62 406 LEU A O 1
ATOM 3193 N N . ALA A 1 407 ? 21.138 -4.169 -44.850 1.00 97.69 407 ALA A N 1
ATOM 3194 C CA . ALA A 1 407 ? 20.983 -3.983 -43.417 1.00 97.69 407 ALA A CA 1
ATOM 3195 C C . ALA A 1 407 ? 20.758 -5.314 -42.690 1.00 97.69 407 ALA A C 1
ATOM 3197 O O . ALA A 1 407 ? 20.329 -6.310 -43.273 1.00 97.69 407 ALA A O 1
ATOM 3198 N N . THR A 1 408 ? 21.006 -5.315 -41.383 1.00 98.50 408 THR A N 1
ATOM 3199 C CA . THR A 1 408 ? 20.540 -6.354 -40.461 1.00 98.50 408 THR A CA 1
ATOM 3200 C C . THR A 1 408 ? 19.285 -5.857 -39.756 1.00 98.50 408 THR A C 1
ATOM 3202 O O . THR A 1 408 ? 19.372 -4.941 -38.938 1.00 98.50 408 THR A O 1
ATOM 3205 N N . LEU A 1 409 ? 18.129 -6.443 -40.062 1.00 98.19 409 LEU A N 1
ATOM 3206 C CA . LEU A 1 409 ? 16.861 -6.162 -39.393 1.00 98.19 409 LEU A CA 1
ATOM 3207 C C . LEU A 1 409 ? 16.711 -7.060 -38.168 1.00 98.19 409 LEU A C 1
ATOM 3209 O O . LEU A 1 409 ? 16.707 -8.283 -38.290 1.00 98.19 409 LEU A O 1
ATOM 3213 N N . ILE A 1 410 ? 16.551 -6.440 -37.007 1.00 98.19 410 ILE A N 1
ATOM 3214 C CA . ILE A 1 410 ? 16.447 -7.090 -35.706 1.00 98.19 410 ILE A CA 1
ATOM 3215 C C . ILE A 1 410 ? 15.068 -6.793 -35.124 1.00 98.19 410 ILE A C 1
ATOM 3217 O O . ILE A 1 410 ? 14.675 -5.630 -34.990 1.00 98.19 410 ILE A O 1
ATOM 3221 N N . SER A 1 411 ? 14.347 -7.845 -34.755 1.00 96.00 411 SER A N 1
ATOM 3222 C CA . SER A 1 411 ? 13.046 -7.771 -34.085 1.00 96.00 411 SER A CA 1
ATOM 3223 C C . SER A 1 411 ? 12.968 -8.819 -32.979 1.00 96.00 411 SER A C 1
ATOM 3225 O O . SER A 1 411 ? 13.760 -9.760 -32.967 1.00 96.00 411 SER A O 1
ATOM 3227 N N . SER A 1 412 ? 12.001 -8.683 -32.077 1.00 92.38 412 SER A N 1
ATOM 3228 C CA . SER A 1 412 ? 11.671 -9.723 -31.104 1.00 92.38 412 SER A CA 1
ATOM 3229 C C . SER A 1 412 ? 10.192 -10.083 -31.158 1.00 92.38 412 SER A C 1
ATOM 3231 O O . SER A 1 412 ? 9.371 -9.262 -31.582 1.00 92.38 412 SER A O 1
ATOM 3233 N N . ASP A 1 413 ? 9.858 -11.297 -30.735 1.00 88.31 413 ASP A N 1
ATOM 3234 C CA . ASP A 1 413 ? 8.471 -11.690 -30.491 1.00 88.31 413 ASP A CA 1
ATOM 3235 C C . ASP A 1 413 ? 7.995 -11.287 -29.081 1.00 88.31 413 ASP A C 1
ATOM 3237 O O . ASP A 1 413 ? 8.690 -10.582 -28.340 1.00 88.31 413 ASP A O 1
ATOM 3241 N N . ASP A 1 414 ? 6.775 -11.697 -28.731 1.00 80.56 414 ASP A N 1
ATOM 3242 C CA . ASP A 1 414 ? 6.157 -11.411 -27.431 1.00 80.56 414 ASP A CA 1
ATOM 3243 C C . ASP A 1 414 ? 6.764 -12.228 -26.276 1.00 80.56 414 ASP A C 1
ATOM 3245 O O . ASP A 1 414 ? 6.605 -11.854 -25.113 1.00 80.56 414 ASP A O 1
ATOM 3249 N N . GLU A 1 415 ? 7.502 -13.300 -26.578 1.00 81.19 415 GLU A N 1
ATOM 3250 C CA . GLU A 1 415 ? 8.254 -14.103 -25.603 1.00 81.19 415 GLU A CA 1
ATOM 3251 C C . GLU A 1 415 ? 9.687 -13.580 -25.400 1.00 81.19 415 GLU A C 1
ATOM 3253 O O . GLU A 1 415 ? 10.449 -14.125 -24.603 1.00 81.19 415 GLU A O 1
ATOM 3258 N N . SER A 1 416 ? 10.026 -12.452 -26.040 1.00 83.75 416 SER A N 1
ATOM 3259 C CA . SER A 1 416 ? 11.352 -11.821 -26.035 1.00 83.75 416 SER A CA 1
ATOM 3260 C C . SER A 1 416 ? 12.444 -12.606 -26.772 1.00 83.75 416 SER A C 1
ATOM 3262 O O . SER A 1 416 ? 13.626 -12.304 -26.586 1.00 83.75 416 SER A O 1
ATOM 3264 N N . GLU A 1 417 ? 12.084 -13.556 -27.638 1.00 90.94 417 GLU A N 1
ATOM 3265 C CA . GLU A 1 417 ? 13.047 -14.203 -28.531 1.00 90.94 417 GLU A CA 1
ATOM 3266 C C . GLU A 1 417 ? 13.480 -13.217 -29.621 1.00 90.94 417 GLU A C 1
ATOM 3268 O O . GLU A 1 417 ? 12.660 -12.488 -30.184 1.00 90.94 417 GLU A O 1
ATOM 3273 N N . VAL A 1 418 ? 14.784 -13.162 -29.910 1.00 94.88 418 VAL A N 1
ATOM 3274 C CA . VAL A 1 418 ? 15.372 -12.187 -30.841 1.00 94.88 418 VAL A CA 1
ATOM 3275 C C . VAL A 1 418 ? 15.677 -12.837 -32.181 1.00 94.88 418 VAL A C 1
ATOM 3277 O O . VAL A 1 418 ? 16.400 -13.826 -32.270 1.00 94.88 418 VAL A O 1
ATOM 3280 N N . PHE A 1 419 ? 15.218 -12.194 -33.247 1.00 95.88 419 PHE A N 1
ATOM 3281 C CA . PHE A 1 419 ? 15.452 -12.607 -34.621 1.00 95.88 419 PHE A CA 1
ATOM 3282 C C . PHE A 1 419 ? 16.291 -11.569 -35.361 1.00 95.88 419 PHE A C 1
ATOM 3284 O O . PHE A 1 419 ? 16.161 -10.365 -35.126 1.00 95.88 419 PHE A O 1
ATOM 3291 N N . ALA A 1 420 ? 17.124 -12.035 -36.290 1.00 97.50 420 ALA A N 1
ATOM 3292 C CA . ALA A 1 420 ? 17.919 -11.180 -37.157 1.00 97.50 420 ALA A CA 1
ATOM 3293 C C . ALA A 1 420 ? 17.920 -11.712 -38.594 1.00 97.50 420 ALA A C 1
ATOM 3295 O O . ALA A 1 420 ? 18.248 -12.876 -38.823 1.00 97.50 420 ALA A O 1
ATOM 3296 N N . THR A 1 421 ? 17.619 -10.842 -39.558 1.00 97.88 421 THR A N 1
ATOM 3297 C CA . THR A 1 421 ? 17.711 -11.150 -40.992 1.00 97.88 421 THR A CA 1
ATOM 3298 C C . THR A 1 421 ? 18.527 -10.085 -41.710 1.00 97.88 421 THR A C 1
ATOM 3300 O O . THR A 1 421 ? 18.376 -8.891 -41.450 1.00 97.88 421 THR A O 1
ATOM 3303 N N . HIS A 1 422 ? 19.393 -10.511 -42.629 1.00 97.94 422 HIS A N 1
ATOM 3304 C CA . HIS A 1 422 ? 20.110 -9.614 -43.530 1.00 97.94 422 HIS A CA 1
ATOM 3305 C C . HIS A 1 422 ? 19.291 -9.400 -44.801 1.00 97.94 422 HIS A C 1
ATOM 3307 O O . HIS A 1 422 ? 18.981 -10.368 -45.495 1.00 97.94 422 HIS A O 1
ATOM 3313 N N . LEU A 1 423 ? 18.945 -8.152 -45.109 1.00 95.62 423 LEU A N 1
ATOM 3314 C CA . LEU A 1 423 ? 18.187 -7.815 -46.310 1.00 95.62 423 LEU A CA 1
ATOM 3315 C C . LEU A 1 423 ? 18.460 -6.382 -46.790 1.00 95.62 423 LEU A C 1
ATOM 3317 O O . LEU A 1 423 ? 18.825 -5.522 -45.984 1.00 95.62 423 LEU A O 1
ATOM 3321 N N . PRO A 1 424 ? 18.271 -6.099 -48.089 1.00 94.25 424 PRO A N 1
ATOM 3322 C CA . PRO A 1 424 ? 18.267 -4.734 -48.591 1.00 94.25 424 PRO A CA 1
ATOM 3323 C C . PRO A 1 424 ? 17.084 -3.941 -48.028 1.00 94.25 424 PRO A C 1
ATOM 3325 O O . PRO A 1 424 ? 15.938 -4.386 -48.113 1.00 94.25 424 PRO A O 1
ATOM 3328 N N . LEU A 1 425 ? 17.364 -2.749 -47.505 1.00 95.38 425 LEU A N 1
ATOM 3329 C CA . LEU A 1 425 ? 16.366 -1.762 -47.108 1.00 95.38 425 LEU A CA 1
ATOM 3330 C C . LEU A 1 425 ? 16.596 -0.471 -47.884 1.00 95.38 425 LEU A C 1
ATOM 3332 O O . LEU A 1 425 ? 17.672 0.123 -47.833 1.00 95.38 425 LEU A O 1
ATOM 3336 N N . ILE A 1 426 ? 15.572 -0.028 -48.603 1.00 93.06 426 ILE A N 1
ATOM 3337 C CA . ILE A 1 426 ? 15.672 1.105 -49.515 1.00 93.06 426 ILE A CA 1
ATOM 3338 C C . ILE A 1 426 ? 14.966 2.319 -48.936 1.00 93.06 426 ILE A C 1
ATOM 3340 O O . ILE A 1 426 ? 13.770 2.288 -48.662 1.00 93.06 426 ILE A O 1
ATOM 3344 N N . LEU A 1 427 ? 15.719 3.408 -48.794 1.00 93.38 427 LEU A N 1
ATOM 3345 C CA . LEU A 1 427 ? 15.214 4.673 -48.281 1.00 93.38 427 LEU A CA 1
ATOM 3346 C C . LEU A 1 427 ? 14.377 5.420 -49.324 1.00 93.38 427 LEU A C 1
ATOM 3348 O O . LEU A 1 427 ? 14.814 5.665 -50.457 1.00 93.38 427 LEU A O 1
ATOM 3352 N N . ASP A 1 428 ? 13.201 5.845 -48.887 1.00 90.69 428 ASP A N 1
ATOM 3353 C CA . ASP A 1 428 ? 12.398 6.903 -49.473 1.00 90.69 428 ASP A CA 1
ATOM 3354 C C . ASP A 1 428 ? 12.421 8.117 -48.531 1.00 90.69 428 ASP A C 1
ATOM 3356 O O . ASP A 1 428 ? 12.057 8.030 -47.359 1.00 90.69 428 ASP A O 1
ATOM 3360 N N . ARG A 1 429 ? 12.924 9.246 -49.037 1.00 88.31 429 ARG A N 1
ATOM 3361 C CA . ARG A 1 429 ? 13.087 10.489 -48.266 1.00 88.31 429 ARG A CA 1
ATOM 3362 C C . ARG A 1 429 ? 11.866 11.396 -48.346 1.00 88.31 429 ARG A C 1
ATOM 3364 O O . ARG A 1 429 ? 11.788 12.345 -47.575 1.00 88.31 429 ARG A O 1
ATOM 3371 N N . GLU A 1 430 ? 10.980 11.154 -49.306 1.00 86.38 430 GLU A N 1
ATOM 3372 C CA . GLU A 1 430 ? 9.834 12.020 -49.590 1.00 86.38 430 GLU A CA 1
ATOM 3373 C C . GLU A 1 430 ? 8.603 11.614 -48.771 1.00 86.38 430 GLU A C 1
ATOM 3375 O O . GLU A 1 430 ? 7.625 12.357 -48.693 1.00 86.38 430 GLU A O 1
ATOM 3380 N N . ARG A 1 431 ? 8.664 10.443 -48.126 1.00 83.94 431 ARG A N 1
ATOM 3381 C CA . ARG A 1 431 ? 7.605 9.876 -47.294 1.00 83.94 431 ARG A CA 1
ATOM 3382 C C . ARG A 1 431 ? 8.019 9.843 -45.825 1.00 83.94 431 ARG A C 1
ATOM 3384 O O . ARG A 1 431 ? 9.151 9.494 -45.502 1.00 83.94 431 ARG A O 1
ATOM 3391 N N . GLY A 1 432 ? 7.069 10.155 -44.943 1.00 82.56 432 GLY A N 1
ATOM 3392 C CA . GLY A 1 432 ? 7.292 10.230 -43.496 1.00 82.56 432 GLY A CA 1
ATOM 3393 C C . GLY A 1 432 ? 8.126 11.447 -43.076 1.00 82.56 432 GLY A C 1
ATOM 3394 O O . GLY A 1 432 ? 8.804 12.073 -43.884 1.00 82.56 432 GLY A O 1
ATOM 3395 N N . GLU A 1 433 ? 8.085 11.802 -41.792 1.00 81.44 433 GLU A N 1
ATOM 3396 C CA . GLU A 1 433 ? 8.841 12.952 -41.266 1.00 81.44 433 GLU A CA 1
ATOM 3397 C C . GLU A 1 433 ? 10.360 12.701 -41.280 1.00 81.44 433 GLU A C 1
ATOM 3399 O O . GLU A 1 433 ? 11.159 13.593 -41.564 1.00 81.44 433 GLU A O 1
ATOM 3404 N N . GLN A 1 434 ? 10.765 11.458 -41.003 1.00 84.88 434 GLN A N 1
ATOM 3405 C CA . GLN A 1 434 ? 12.166 11.041 -40.916 1.00 84.88 434 GLN A CA 1
ATOM 3406 C C . GLN A 1 434 ? 12.632 10.209 -42.128 1.00 84.88 434 GLN A C 1
ATOM 3408 O O . GLN A 1 434 ? 13.821 9.889 -42.210 1.00 84.88 434 GLN A O 1
ATOM 3413 N N . GLY A 1 435 ? 11.733 9.906 -43.071 1.00 91.81 435 GLY A N 1
ATOM 3414 C CA . GLY A 1 435 ? 11.921 8.922 -44.141 1.00 91.81 435 GLY A CA 1
ATOM 3415 C C . GLY A 1 435 ? 11.210 7.593 -43.856 1.00 91.81 435 GLY A C 1
ATOM 3416 O O . GLY A 1 435 ? 10.862 7.291 -42.713 1.00 91.81 435 GLY A O 1
ATOM 3417 N N . VAL A 1 436 ? 11.037 6.779 -44.897 1.00 94.75 436 VAL A N 1
ATOM 3418 C CA . VAL A 1 436 ? 10.499 5.410 -44.817 1.00 94.75 436 VAL A CA 1
ATOM 3419 C C . VAL A 1 436 ? 11.470 4.452 -45.501 1.00 94.75 436 VAL A C 1
ATOM 3421 O O . VAL A 1 436 ? 12.019 4.763 -46.559 1.00 94.75 436 VAL A O 1
ATOM 3424 N N . LEU A 1 437 ? 11.702 3.284 -44.905 1.00 96.12 437 LEU A N 1
ATOM 3425 C CA . LEU A 1 437 ? 12.484 2.207 -45.517 1.00 96.12 437 LEU A CA 1
ATOM 3426 C C . LEU A 1 437 ? 11.552 1.128 -46.069 1.00 96.12 437 LEU A C 1
ATOM 3428 O O . LEU A 1 437 ? 10.668 0.665 -45.359 1.00 96.12 437 LEU A O 1
ATOM 3432 N N . PHE A 1 438 ? 11.780 0.690 -47.304 1.00 95.50 438 PHE A N 1
ATOM 3433 C CA . PHE A 1 438 ? 11.092 -0.460 -47.893 1.00 95.50 438 PHE A CA 1
ATOM 3434 C C . PHE A 1 438 ? 11.998 -1.694 -47.903 1.00 95.50 438 PHE A C 1
ATOM 3436 O O . PHE A 1 438 ? 13.175 -1.597 -48.261 1.00 95.50 438 PHE A O 1
ATOM 3443 N N . GLY A 1 439 ? 11.436 -2.853 -47.562 1.00 95.00 439 GLY A N 1
ATOM 3444 C CA . GLY A 1 439 ? 12.104 -4.149 -47.622 1.00 95.00 439 GLY A CA 1
ATOM 3445 C C . GLY A 1 439 ? 11.121 -5.291 -47.862 1.00 95.00 439 GLY A C 1
ATOM 3446 O O . GLY A 1 439 ? 9.905 -5.109 -47.833 1.00 95.00 439 GLY A O 1
ATOM 3447 N N . HIS A 1 440 ? 11.649 -6.490 -48.093 1.00 95.50 440 HIS A N 1
ATOM 3448 C CA . HIS A 1 440 ? 10.843 -7.707 -48.143 1.00 95.50 440 HIS A CA 1
ATOM 3449 C C . HIS A 1 440 ? 11.577 -8.879 -47.494 1.00 95.50 440 HIS A C 1
ATOM 3451 O O . HIS A 1 440 ? 12.807 -8.926 -47.474 1.00 95.50 440 HIS A O 1
ATOM 3457 N N . LEU A 1 441 ? 10.806 -9.828 -46.973 1.00 95.88 441 LEU A N 1
ATOM 3458 C CA . LEU A 1 441 ? 11.289 -11.085 -46.407 1.00 95.88 441 LEU A CA 1
ATOM 3459 C C . LEU A 1 441 ? 10.694 -12.263 -47.172 1.00 95.88 441 LEU A C 1
ATOM 3461 O O . LEU A 1 441 ? 9.635 -12.139 -47.781 1.00 95.88 441 LEU A O 1
ATOM 3465 N N . ASP A 1 442 ? 11.355 -13.414 -47.096 1.00 95.56 442 ASP A N 1
ATOM 3466 C CA . ASP A 1 442 ? 10.735 -14.691 -47.452 1.00 95.56 442 ASP A CA 1
ATOM 3467 C C . ASP A 1 442 ? 9.507 -14.933 -46.558 1.00 95.56 442 ASP A C 1
ATOM 3469 O O . ASP A 1 442 ? 9.562 -14.692 -45.349 1.00 95.56 442 ASP A O 1
ATOM 3473 N N . ALA A 1 443 ? 8.398 -15.396 -47.136 1.00 93.88 443 ALA A N 1
ATOM 3474 C CA . ALA A 1 443 ? 7.150 -15.607 -46.403 1.00 93.88 443 ALA A CA 1
ATOM 3475 C C . ALA A 1 443 ? 7.270 -16.648 -45.270 1.00 93.88 443 ALA A C 1
ATOM 3477 O O . ALA A 1 443 ? 6.494 -16.605 -44.317 1.00 93.88 443 ALA A O 1
ATOM 3478 N N . GLY A 1 444 ? 8.242 -17.564 -45.347 1.00 95.56 444 GLY A N 1
ATOM 3479 C CA . GLY A 1 444 ? 8.564 -18.538 -44.305 1.00 95.56 444 GLY A CA 1
ATOM 3480 C C . GLY A 1 444 ? 9.527 -18.027 -43.228 1.00 95.56 444 GLY A C 1
ATOM 3481 O O . GLY A 1 444 ? 9.875 -18.787 -42.323 1.00 95.56 444 GLY A O 1
ATOM 3482 N N . ASN A 1 445 ? 9.988 -16.774 -43.302 1.00 96.44 445 ASN A N 1
ATOM 3483 C CA . ASN A 1 445 ? 10.890 -16.210 -42.302 1.00 96.44 445 ASN A CA 1
ATOM 3484 C C . ASN A 1 445 ? 10.179 -16.080 -40.934 1.00 96.44 445 ASN A C 1
ATOM 3486 O O . ASN A 1 445 ? 9.089 -15.505 -40.870 1.00 96.44 445 ASN A O 1
ATOM 3490 N N . PRO A 1 446 ? 10.789 -16.542 -39.824 1.00 94.31 446 PRO A N 1
ATOM 3491 C CA . PRO A 1 446 ? 10.154 -16.540 -38.503 1.00 94.31 446 PRO A CA 1
ATOM 3492 C C . PRO A 1 446 ? 9.845 -15.139 -37.953 1.00 94.31 446 PRO A C 1
ATOM 3494 O O . PRO A 1 446 ? 9.054 -15.018 -37.021 1.00 94.31 446 PRO A O 1
ATOM 3497 N N . GLN A 1 447 ? 10.410 -14.072 -38.531 1.00 95.56 447 GLN A N 1
ATOM 3498 C CA . GLN A 1 447 ? 10.062 -12.695 -38.174 1.00 95.56 447 GLN A CA 1
ATOM 3499 C C . GLN A 1 447 ? 8.662 -12.297 -38.654 1.00 95.56 447 GLN A C 1
ATOM 3501 O O . GLN A 1 447 ? 8.007 -11.504 -37.984 1.00 95.56 447 GLN A O 1
ATOM 3506 N N . VAL A 1 448 ? 8.190 -12.842 -39.784 1.00 95.12 448 VAL A N 1
ATOM 3507 C CA . VAL A 1 448 ? 6.971 -12.391 -40.483 1.00 95.12 448 VAL A CA 1
ATOM 3508 C C . VAL A 1 448 ? 5.718 -12.379 -39.595 1.00 95.12 448 VAL A C 1
ATOM 3510 O O . VAL A 1 448 ? 5.053 -11.340 -39.570 1.00 95.12 448 VAL A O 1
ATOM 3513 N N . PRO A 1 449 ? 5.387 -13.443 -38.830 1.00 92.81 449 PRO A N 1
ATOM 3514 C CA . PRO A 1 449 ? 4.150 -13.483 -38.045 1.00 92.81 449 PRO A CA 1
ATOM 3515 C C . PRO A 1 449 ? 4.034 -12.361 -37.006 1.00 92.81 449 PRO A C 1
ATOM 3517 O O . PRO A 1 449 ? 2.930 -11.934 -36.687 1.00 92.81 449 PRO A O 1
ATOM 3520 N N . ASN A 1 450 ? 5.171 -11.871 -36.503 1.00 92.00 450 ASN A N 1
ATOM 3521 C CA . ASN A 1 450 ? 5.245 -10.904 -35.407 1.00 92.00 450 ASN A CA 1
ATOM 3522 C C . ASN A 1 450 ? 5.750 -9.522 -35.846 1.00 92.00 450 ASN A C 1
ATOM 3524 O O . ASN A 1 450 ? 6.029 -8.675 -34.991 1.00 92.00 450 ASN A O 1
ATOM 3528 N N . LEU A 1 451 ? 5.902 -9.300 -37.157 1.00 93.38 451 LEU A N 1
ATOM 3529 C CA . LEU A 1 451 ? 6.554 -8.106 -37.688 1.00 93.38 451 LEU A CA 1
ATOM 3530 C C . LEU A 1 451 ? 5.622 -6.888 -37.751 1.00 93.38 451 LEU A C 1
ATOM 3532 O O . LEU A 1 451 ? 6.067 -5.769 -37.518 1.00 93.38 451 LEU A O 1
ATOM 3536 N N . ASN A 1 452 ? 4.338 -7.073 -38.069 1.00 95.25 452 ASN A N 1
ATOM 3537 C CA . ASN A 1 452 ? 3.423 -5.949 -38.287 1.00 95.25 452 ASN A CA 1
ATOM 3538 C C . ASN A 1 452 ? 3.154 -5.154 -36.996 1.00 95.25 452 ASN A C 1
ATOM 3540 O O . ASN A 1 452 ? 2.849 -5.731 -35.956 1.00 95.25 452 ASN A O 1
ATOM 3544 N N . GLY A 1 453 ? 3.253 -3.826 -37.064 1.00 91.12 453 GLY A N 1
ATOM 3545 C CA . GLY A 1 453 ? 3.130 -2.914 -35.923 1.00 91.12 453 GLY A CA 1
ATOM 3546 C C . GLY A 1 453 ? 4.312 -2.953 -34.948 1.00 91.12 453 GLY A C 1
ATOM 3547 O O . GLY A 1 453 ? 4.329 -2.195 -33.977 1.00 91.12 453 GLY A O 1
ATOM 3548 N N . ARG A 1 454 ? 5.309 -3.817 -35.178 1.00 92.50 454 ARG A N 1
ATOM 3549 C CA . ARG A 1 454 ? 6.427 -4.023 -34.256 1.00 92.50 454 ARG A CA 1
ATOM 3550 C C . ARG A 1 454 ? 7.464 -2.919 -34.412 1.00 92.50 454 ARG A C 1
ATOM 3552 O O . ARG A 1 454 ? 7.835 -2.545 -35.525 1.00 92.50 454 ARG A O 1
ATOM 3559 N N . ARG A 1 455 ? 7.989 -2.449 -33.281 1.00 95.25 455 ARG A N 1
ATOM 3560 C CA . ARG A 1 455 ? 9.181 -1.601 -33.246 1.00 95.25 455 ARG A CA 1
ATOM 3561 C C . ARG A 1 455 ? 10.434 -2.453 -33.452 1.00 95.25 455 ARG A C 1
ATOM 3563 O O . ARG A 1 455 ? 10.634 -3.430 -32.734 1.00 95.25 455 ARG A O 1
ATOM 3570 N N . VAL A 1 456 ? 11.282 -2.082 -34.404 1.00 96.94 456 VAL A N 1
ATOM 3571 C CA . VAL A 1 456 ? 12.464 -2.860 -34.820 1.00 96.94 456 VAL A CA 1
ATOM 3572 C C . VAL A 1 456 ? 13.733 -2.008 -34.830 1.00 96.94 456 VAL A C 1
ATOM 3574 O O . VAL A 1 456 ? 13.674 -0.777 -34.782 1.00 96.94 456 VAL A O 1
ATOM 3577 N N . LEU A 1 457 ? 14.890 -2.669 -34.912 1.00 97.69 457 LEU A N 1
ATOM 3578 C CA . LEU A 1 457 ? 16.191 -2.047 -35.158 1.00 97.69 457 LEU A CA 1
ATOM 3579 C C . LEU A 1 457 ? 16.753 -2.554 -36.490 1.00 97.69 457 LEU A C 1
ATOM 3581 O O . LEU A 1 457 ? 17.007 -3.744 -36.632 1.00 97.69 457 LEU A O 1
ATOM 3585 N N . ALA A 1 458 ? 17.015 -1.661 -37.438 1.00 97.94 458 ALA A N 1
ATOM 3586 C CA . ALA A 1 458 ? 17.796 -1.962 -38.632 1.00 97.94 458 ALA A CA 1
ATOM 3587 C C . ALA A 1 458 ? 19.213 -1.387 -38.496 1.00 97.94 458 ALA A C 1
ATOM 3589 O O . ALA A 1 458 ? 19.386 -0.204 -38.200 1.00 97.94 458 ALA A O 1
ATOM 3590 N N . VAL A 1 459 ? 20.234 -2.220 -38.702 1.00 98.19 459 VAL A N 1
ATOM 3591 C CA . VAL A 1 459 ? 21.647 -1.814 -38.666 1.00 98.19 459 VAL A CA 1
ATOM 3592 C C . VAL A 1 459 ? 22.218 -1.851 -40.075 1.00 98.19 459 VAL A C 1
ATOM 3594 O O . VAL A 1 459 ? 22.330 -2.921 -40.667 1.00 98.19 459 VAL A O 1
ATOM 3597 N N . PHE A 1 460 ? 22.591 -0.687 -40.592 1.00 97.81 460 PHE A N 1
ATOM 3598 C CA . PHE A 1 460 ? 23.267 -0.525 -41.875 1.00 97.81 460 PHE A CA 1
ATOM 3599 C C . PHE A 1 460 ? 24.776 -0.511 -41.651 1.00 97.81 460 PHE A C 1
ATOM 3601 O O . PHE A 1 460 ? 25.265 0.166 -40.740 1.00 97.81 460 PHE A O 1
ATOM 3608 N N . HIS A 1 461 ? 25.504 -1.239 -42.495 1.00 94.88 461 HIS A N 1
ATOM 3609 C CA . HIS A 1 461 ? 26.946 -1.444 -42.361 1.00 94.88 461 HIS A CA 1
ATOM 3610 C C . HIS A 1 461 ? 27.676 -0.719 -43.487 1.00 94.88 461 HIS A C 1
ATOM 3612 O O . HIS A 1 461 ? 27.563 -1.099 -44.647 1.00 94.88 461 HIS A O 1
ATOM 3618 N N . GLY A 1 462 ? 28.419 0.330 -43.143 1.00 94.12 462 GLY A N 1
ATOM 3619 C CA . GLY A 1 462 ? 29.300 1.032 -44.068 1.00 94.12 462 GLY A CA 1
ATOM 3620 C C . GLY A 1 462 ? 30.725 0.459 -44.079 1.00 94.12 462 GLY A C 1
ATOM 3621 O O . GLY A 1 462 ? 30.981 -0.633 -43.554 1.00 94.12 462 GLY A O 1
ATOM 3622 N N . PRO A 1 463 ? 31.689 1.209 -44.643 1.00 94.62 463 PRO A N 1
ATOM 3623 C CA . PRO A 1 463 ? 33.081 0.795 -44.701 1.00 94.62 463 PRO A CA 1
ATOM 3624 C C . PRO A 1 463 ? 33.644 0.542 -43.310 1.00 94.62 463 PRO A C 1
ATOM 3626 O O . PRO A 1 463 ? 33.369 1.282 -42.360 1.00 94.62 463 PRO A O 1
ATOM 3629 N N . ASN A 1 464 ? 34.456 -0.501 -43.190 1.00 94.69 464 ASN A N 1
ATOM 3630 C CA . ASN A 1 464 ? 35.104 -0.853 -41.942 1.00 94.69 464 ASN A CA 1
ATOM 3631 C C . ASN A 1 464 ? 36.444 -1.551 -42.204 1.00 94.69 464 ASN A C 1
ATOM 3633 O O . ASN A 1 464 ? 36.570 -2.298 -43.169 1.00 94.69 464 ASN A O 1
ATOM 3637 N N . SER A 1 465 ? 37.430 -1.301 -41.343 1.00 95.06 465 SER A N 1
ATOM 3638 C CA . SER A 1 465 ? 38.777 -1.864 -41.464 1.00 95.06 465 SER A CA 1
ATOM 3639 C C . SER A 1 465 ? 39.441 -2.023 -40.101 1.00 95.06 465 SER A C 1
ATOM 3641 O O . SER A 1 465 ? 39.348 -1.152 -39.229 1.00 95.06 465 SER A O 1
ATOM 3643 N N . TYR A 1 466 ? 40.208 -3.101 -39.954 1.00 94.88 466 TYR A N 1
ATOM 3644 C CA . TYR A 1 466 ? 41.192 -3.235 -38.886 1.00 94.88 466 TYR A CA 1
ATOM 3645 C C . TYR A 1 466 ? 42.385 -2.307 -39.136 1.00 94.88 466 TYR A C 1
ATOM 3647 O O . TYR A 1 466 ? 43.007 -2.349 -40.197 1.00 94.88 466 TYR A O 1
ATOM 3655 N N . ILE A 1 467 ? 42.743 -1.506 -38.136 1.00 94.62 467 ILE A N 1
ATOM 3656 C CA . ILE A 1 467 ? 43.888 -0.602 -38.180 1.00 94.62 467 ILE A CA 1
ATOM 3657 C C . ILE A 1 467 ? 45.010 -1.197 -37.329 1.00 94.62 467 ILE A C 1
ATOM 3659 O O . ILE A 1 467 ? 44.941 -1.240 -36.097 1.00 94.62 467 ILE A O 1
ATOM 3663 N N . SER A 1 468 ? 46.047 -1.677 -38.013 1.00 93.44 468 SER A N 1
ATOM 3664 C CA . SER A 1 468 ? 47.255 -2.213 -37.385 1.00 93.44 468 SER A CA 1
ATOM 3665 C C . SER A 1 468 ? 48.077 -1.092 -36.736 1.00 93.44 468 SER A C 1
ATOM 3667 O O . SER A 1 468 ? 48.204 -0.030 -37.345 1.00 93.44 468 SER A O 1
ATOM 3669 N N . PRO A 1 469 ? 48.747 -1.332 -35.589 1.00 92.94 469 PRO A N 1
ATOM 3670 C CA . PRO A 1 469 ? 49.690 -0.388 -34.987 1.00 92.94 469 PRO A CA 1
ATOM 3671 C C . PRO A 1 469 ? 50.750 0.130 -35.962 1.00 92.94 469 PRO A C 1
ATOM 3673 O O . PRO A 1 469 ? 51.176 1.274 -35.874 1.00 92.94 469 PRO A O 1
ATOM 3676 N N . LYS A 1 470 ? 51.133 -0.694 -36.950 1.00 92.38 470 LYS A N 1
ATOM 3677 C CA . LYS A 1 470 ? 52.106 -0.336 -37.995 1.00 92.38 470 LYS A CA 1
ATOM 3678 C C . LYS A 1 470 ? 51.650 0.812 -38.900 1.00 92.38 470 LYS A C 1
ATOM 3680 O O . LYS A 1 470 ? 52.480 1.382 -39.601 1.00 92.38 470 LYS A O 1
ATOM 3685 N N . ALA A 1 471 ? 50.350 1.105 -38.939 1.00 90.06 471 ALA A N 1
ATOM 3686 C CA . ALA A 1 471 ? 49.810 2.212 -39.714 1.00 90.06 471 ALA A CA 1
ATOM 3687 C C . ALA A 1 471 ? 50.061 3.569 -39.038 1.00 90.06 471 ALA A C 1
ATOM 3689 O O . ALA A 1 471 ? 49.992 4.586 -39.718 1.00 90.06 471 ALA A O 1
ATOM 3690 N N . TYR A 1 472 ? 50.365 3.599 -37.739 1.00 91.75 472 TYR A N 1
ATOM 3691 C CA . TYR A 1 472 ? 50.545 4.827 -36.970 1.00 91.75 472 TYR A CA 1
ATOM 3692 C C . TYR A 1 472 ? 52.013 5.274 -36.914 1.00 91.75 472 TYR A C 1
ATOM 3694 O O . TYR A 1 472 ? 52.936 4.474 -37.068 1.00 91.75 472 TYR A O 1
ATOM 3702 N N . THR A 1 473 ? 52.233 6.570 -36.706 1.00 88.94 473 THR A N 1
ATOM 3703 C CA . THR A 1 473 ? 53.542 7.159 -36.397 1.00 88.94 473 THR A CA 1
ATOM 3704 C C . THR A 1 473 ? 53.837 7.191 -34.905 1.00 88.94 473 THR A C 1
ATOM 3706 O O . THR A 1 473 ? 54.999 7.340 -34.525 1.00 88.94 473 THR A O 1
ATOM 3709 N N . THR A 1 474 ? 52.816 7.024 -34.060 1.00 89.62 474 THR A N 1
ATOM 3710 C CA . THR A 1 474 ? 52.951 6.934 -32.602 1.00 89.62 474 THR A CA 1
ATOM 3711 C C . THR A 1 474 ? 52.673 5.524 -32.075 1.00 89.62 474 THR A C 1
ATOM 3713 O O . THR A 1 474 ? 52.141 4.671 -32.785 1.00 89.62 474 THR A O 1
ATOM 3716 N N . ASP A 1 475 ? 53.052 5.266 -30.820 1.00 89.88 475 ASP A N 1
ATOM 3717 C CA . ASP A 1 475 ? 52.833 3.977 -30.156 1.00 89.88 475 ASP A CA 1
ATOM 3718 C C . ASP A 1 475 ? 51.351 3.805 -29.778 1.00 89.88 475 ASP A C 1
ATOM 3720 O O . ASP A 1 475 ? 50.888 4.290 -28.744 1.00 89.88 475 ASP A O 1
ATOM 3724 N N . GLN A 1 476 ? 50.584 3.176 -30.671 1.00 89.00 476 GLN A N 1
ATOM 3725 C C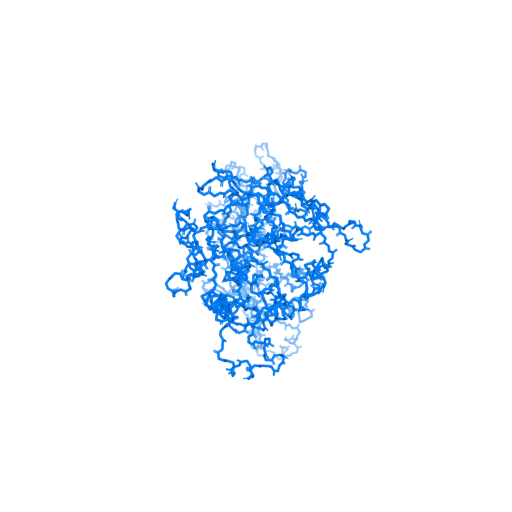A . GLN A 1 476 ? 49.140 2.970 -30.544 1.00 89.00 476 GLN A CA 1
ATOM 3726 C C . GLN A 1 476 ? 48.789 1.482 -30.533 1.00 89.00 476 GLN A C 1
ATOM 3728 O O . GLN A 1 476 ? 49.355 0.675 -31.270 1.00 89.00 476 GLN A O 1
ATOM 3733 N N . LEU A 1 477 ? 47.769 1.127 -29.754 1.00 90.94 477 LEU A N 1
ATOM 3734 C CA . LEU A 1 477 ? 47.153 -0.197 -29.813 1.00 90.94 477 LEU A CA 1
ATOM 3735 C C . LEU A 1 477 ? 46.284 -0.351 -31.077 1.00 90.94 477 LEU A C 1
ATOM 3737 O O . LEU A 1 477 ? 45.776 0.646 -31.601 1.00 90.94 477 LEU A O 1
ATOM 3741 N N . PRO A 1 478 ? 46.077 -1.590 -31.566 1.00 91.25 478 PRO A N 1
ATOM 3742 C CA . PRO A 1 478 ? 45.201 -1.835 -32.707 1.00 91.25 478 PRO A CA 1
ATOM 3743 C C . PRO A 1 478 ? 43.764 -1.374 -32.446 1.00 91.25 478 PRO A C 1
ATOM 3745 O O . PRO A 1 478 ? 43.270 -1.439 -31.320 1.00 91.25 478 PRO A O 1
ATOM 3748 N N . THR A 1 479 ? 43.057 -0.985 -33.505 1.00 92.56 479 THR A N 1
ATOM 3749 C CA . THR A 1 479 ? 41.628 -0.640 -33.436 1.00 92.56 479 THR A CA 1
ATOM 3750 C C . THR A 1 479 ? 40.877 -1.132 -34.671 1.00 92.56 479 THR A C 1
ATOM 3752 O O . THR A 1 479 ? 41.478 -1.551 -35.654 1.00 92.56 479 THR A O 1
ATOM 3755 N N . TRP A 1 480 ? 39.549 -1.077 -34.619 1.00 94.06 480 TRP A N 1
ATOM 3756 C CA . TRP A 1 480 ? 38.673 -1.242 -35.775 1.00 94.06 480 TRP A CA 1
ATOM 3757 C C . TRP A 1 480 ? 37.982 0.088 -36.041 1.00 94.06 480 TRP A C 1
ATOM 3759 O O . TRP A 1 480 ? 37.315 0.617 -35.141 1.00 94.06 480 TRP A O 1
ATOM 3769 N N . ASN A 1 481 ? 38.166 0.624 -37.244 1.00 95.31 481 ASN A N 1
ATOM 3770 C CA . ASN A 1 481 ? 37.398 1.766 -37.717 1.00 95.31 481 ASN A CA 1
ATOM 3771 C C . ASN A 1 481 ? 36.185 1.259 -38.492 1.00 95.31 481 ASN A C 1
ATOM 3773 O O . ASN A 1 481 ? 36.300 0.294 -39.244 1.00 95.31 481 ASN A O 1
ATOM 3777 N N . TYR A 1 482 ? 35.031 1.885 -38.299 1.00 95.31 482 TYR A N 1
ATOM 3778 C CA . TYR A 1 482 ? 33.804 1.507 -38.989 1.00 95.31 482 TYR A CA 1
ATOM 3779 C C . TYR A 1 482 ? 32.823 2.668 -39.099 1.00 95.31 482 TYR A C 1
ATOM 3781 O O . TYR A 1 482 ? 32.814 3.591 -38.279 1.00 95.31 482 TYR A O 1
ATOM 3789 N N . VAL A 1 483 ? 31.959 2.548 -40.099 1.00 96.31 483 VAL A N 1
ATOM 3790 C CA . VAL A 1 483 ? 30.760 3.351 -40.303 1.00 96.31 483 VAL A CA 1
ATOM 3791 C C . VAL A 1 483 ? 29.553 2.437 -40.119 1.00 96.31 483 VAL A C 1
ATOM 3793 O O . VAL A 1 483 ? 29.464 1.397 -40.766 1.00 96.31 483 VAL A O 1
ATOM 3796 N N . ALA A 1 484 ? 28.622 2.806 -39.245 1.00 96.94 484 ALA A N 1
ATOM 3797 C CA . ALA A 1 484 ? 27.347 2.110 -39.104 1.00 96.94 484 ALA A CA 1
ATOM 3798 C C . ALA A 1 484 ? 26.214 3.109 -38.863 1.00 96.94 484 ALA A C 1
ATOM 3800 O O . ALA A 1 484 ? 26.425 4.154 -38.246 1.00 96.94 484 ALA A O 1
ATOM 3801 N N . VAL A 1 485 ? 25.002 2.779 -39.304 1.00 96.94 485 VAL A N 1
ATOM 3802 C CA . VAL A 1 485 ? 23.796 3.553 -38.979 1.00 96.94 485 VAL A CA 1
ATOM 3803 C C . VAL A 1 485 ? 22.766 2.634 -38.351 1.00 96.94 485 VAL A C 1
ATOM 3805 O O . VAL A 1 485 ? 22.408 1.602 -38.910 1.00 96.94 485 VAL A O 1
ATOM 3808 N N . HIS A 1 486 ? 22.294 3.021 -37.172 1.00 96.62 486 HIS A N 1
ATOM 3809 C CA . HIS A 1 486 ? 21.204 2.355 -36.478 1.00 96.62 486 HIS A CA 1
ATOM 3810 C C . HIS A 1 486 ? 19.912 3.116 -36.767 1.00 96.62 486 HIS A C 1
ATOM 3812 O O . HIS A 1 486 ? 19.829 4.315 -36.500 1.00 96.62 486 HIS A O 1
ATOM 3818 N N . VAL A 1 487 ? 18.914 2.414 -37.292 1.00 97.00 487 VAL A N 1
ATOM 3819 C CA . VAL A 1 487 ? 17.579 2.941 -37.574 1.00 97.00 487 VAL A CA 1
ATOM 3820 C C . VAL A 1 487 ? 16.587 2.232 -36.670 1.00 97.00 487 VAL A C 1
ATOM 3822 O O . VAL A 1 487 ? 16.513 1.004 -36.686 1.00 97.00 487 VAL A O 1
ATOM 3825 N N . ARG A 1 488 ? 15.823 2.984 -35.881 1.00 96.88 488 ARG A N 1
ATOM 3826 C CA . ARG A 1 488 ? 14.673 2.445 -35.145 1.00 96.88 488 ARG A CA 1
ATOM 3827 C C . ARG A 1 488 ? 13.392 2.975 -35.749 1.00 96.88 488 ARG A C 1
ATOM 3829 O O . ARG A 1 488 ? 13.354 4.111 -36.215 1.00 96.88 488 ARG A O 1
ATOM 3836 N N . GLY A 1 489 ? 12.356 2.153 -35.735 1.00 96.06 489 GLY A N 1
ATOM 3837 C CA . GLY A 1 489 ? 11.071 2.512 -36.313 1.00 96.06 489 GLY A CA 1
ATOM 3838 C C . GLY A 1 489 ? 10.040 1.410 -36.154 1.00 96.06 489 GLY A C 1
ATOM 3839 O O . GLY A 1 489 ? 10.348 0.347 -35.611 1.00 96.06 489 GLY A O 1
ATOM 3840 N N . HIS A 1 490 ? 8.833 1.668 -36.645 1.00 96.38 490 HIS A N 1
ATOM 3841 C CA . HIS A 1 490 ? 7.725 0.718 -36.604 1.00 96.38 490 HIS A CA 1
ATOM 3842 C C . HIS A 1 490 ? 7.493 0.117 -37.983 1.00 96.38 490 HIS A C 1
ATOM 3844 O O . HIS A 1 490 ? 7.498 0.829 -38.987 1.00 96.38 490 HIS A O 1
ATOM 3850 N N . VAL A 1 491 ? 7.305 -1.199 -38.030 1.00 97.44 491 VAL A N 1
ATOM 3851 C CA . VAL A 1 491 ? 7.049 -1.901 -39.284 1.00 97.44 491 VAL A CA 1
ATOM 3852 C C . VAL A 1 491 ? 5.560 -1.921 -39.596 1.00 97.44 491 VAL A C 1
ATOM 3854 O O . VAL A 1 491 ? 4.734 -2.230 -38.741 1.00 97.44 491 VAL A O 1
ATOM 3857 N N . ARG A 1 492 ? 5.227 -1.671 -40.858 1.00 96.00 492 ARG A N 1
ATOM 3858 C CA . ARG A 1 492 ? 3.918 -1.898 -41.456 1.00 96.00 492 ARG A CA 1
ATOM 3859 C C . ARG A 1 492 ? 4.059 -2.924 -42.571 1.00 96.00 492 ARG A C 1
ATOM 3861 O O . ARG A 1 492 ? 4.676 -2.654 -43.600 1.00 96.00 492 ARG A O 1
ATOM 3868 N N . VAL A 1 493 ? 3.494 -4.108 -42.366 1.00 96.19 493 VAL A N 1
ATOM 3869 C CA . VAL A 1 493 ? 3.445 -5.145 -43.403 1.00 96.19 493 VAL A CA 1
ATOM 3870 C C . VAL A 1 493 ? 2.465 -4.710 -44.493 1.00 96.19 493 VAL A C 1
ATOM 3872 O O . VAL A 1 493 ? 1.405 -4.153 -44.205 1.00 96.19 493 VAL A O 1
ATOM 3875 N N . LEU A 1 494 ? 2.838 -4.918 -45.754 1.00 93.69 494 LEU A N 1
ATOM 3876 C CA . LEU A 1 494 ? 2.022 -4.541 -46.901 1.00 93.69 494 LEU A CA 1
ATOM 3877 C C . LEU A 1 494 ? 1.078 -5.685 -47.267 1.00 93.69 494 LEU A C 1
ATOM 3879 O O . LEU A 1 494 ? 1.513 -6.771 -47.639 1.00 93.69 494 LEU A O 1
ATOM 3883 N N . GLU A 1 495 ? -0.223 -5.424 -47.181 1.00 85.00 495 GLU A N 1
ATOM 3884 C CA . GLU A 1 495 ? -1.265 -6.400 -47.526 1.00 85.00 495 GLU A CA 1
ATOM 3885 C C . GLU A 1 495 ? -1.555 -6.438 -49.035 1.00 85.00 495 GLU A C 1
ATOM 3887 O O . GLU A 1 495 ? -2.029 -7.446 -49.558 1.00 85.00 495 GLU A O 1
ATOM 3892 N N . ASN A 1 496 ? -1.269 -5.343 -49.748 1.00 86.06 496 ASN A N 1
ATOM 3893 C CA . ASN A 1 496 ? -1.508 -5.228 -51.182 1.00 86.06 496 ASN A CA 1
ATOM 3894 C C . ASN A 1 496 ? -0.253 -5.623 -51.980 1.00 86.06 496 ASN A C 1
ATOM 3896 O O . ASN A 1 496 ? 0.794 -4.984 -51.860 1.00 86.06 496 ASN A O 1
ATOM 3900 N N . GLN A 1 497 ? -0.386 -6.635 -52.841 1.00 84.19 497 GLN A N 1
ATOM 3901 C CA . GLN A 1 497 ? 0.690 -7.115 -53.710 1.00 84.19 497 GLN A CA 1
ATOM 3902 C C . GLN A 1 497 ? 1.204 -6.043 -54.680 1.00 84.19 497 GLN A C 1
ATOM 3904 O O . GLN A 1 497 ? 2.410 -5.989 -54.902 1.00 84.19 497 GLN A O 1
ATOM 3909 N N . ASP A 1 498 ? 0.352 -5.137 -55.167 1.00 86.06 498 ASP A N 1
ATOM 3910 C CA . ASP A 1 498 ? 0.768 -4.043 -56.056 1.00 86.06 498 ASP A CA 1
ATOM 3911 C C . ASP A 1 498 ? 1.782 -3.121 -55.360 1.00 86.06 498 ASP A C 1
ATOM 3913 O O . ASP A 1 498 ? 2.769 -2.696 -55.954 1.00 86.06 498 ASP A O 1
ATOM 3917 N N . GLN A 1 499 ? 1.598 -2.873 -54.056 1.00 86.69 499 GLN A N 1
ATOM 3918 C CA . GLN A 1 499 ? 2.534 -2.063 -53.268 1.00 86.69 499 GLN A CA 1
ATOM 3919 C C . GLN A 1 499 ? 3.888 -2.759 -53.103 1.00 86.69 499 GLN A C 1
ATOM 3921 O O . GLN A 1 499 ? 4.929 -2.101 -53.114 1.00 86.69 499 GLN A O 1
ATOM 3926 N N . VAL A 1 500 ? 3.886 -4.090 -52.974 1.00 89.44 500 VAL A N 1
ATOM 3927 C CA . VAL A 1 500 ? 5.120 -4.882 -52.918 1.00 89.44 500 VAL A CA 1
ATOM 3928 C C . VAL A 1 500 ? 5.841 -4.830 -54.266 1.00 89.44 500 VAL A C 1
ATOM 3930 O O . VAL A 1 500 ? 7.053 -4.630 -54.290 1.00 89.44 500 VAL A O 1
ATOM 3933 N N . VAL A 1 501 ? 5.112 -4.942 -55.380 1.00 88.50 501 VAL A N 1
ATOM 3934 C CA . VAL A 1 501 ? 5.670 -4.869 -56.741 1.00 88.50 501 VAL A CA 1
ATOM 3935 C C . VAL A 1 501 ? 6.288 -3.500 -57.026 1.00 88.50 501 VAL A C 1
ATOM 3937 O O . VAL A 1 501 ? 7.450 -3.448 -57.430 1.00 88.50 501 VAL A O 1
ATOM 3940 N N . SER A 1 502 ? 5.588 -2.398 -56.739 1.00 86.12 502 SER A N 1
ATOM 3941 C CA . SER A 1 502 ? 6.157 -1.051 -56.905 1.00 86.12 502 SER A CA 1
ATOM 3942 C C . SER A 1 502 ? 7.367 -0.815 -55.997 1.00 86.12 502 SER A C 1
ATOM 3944 O O . SER A 1 502 ? 8.353 -0.194 -56.400 1.00 86.12 502 SER A O 1
ATOM 3946 N N . GLY A 1 503 ? 7.347 -1.366 -54.779 1.00 85.88 503 GLY A N 1
ATOM 3947 C CA . GLY A 1 503 ? 8.510 -1.358 -53.898 1.00 85.88 503 GLY A CA 1
ATOM 3948 C C . GLY A 1 503 ? 9.707 -2.098 -54.509 1.00 85.88 503 GLY A C 1
ATOM 3949 O O . GLY A 1 503 ? 10.806 -1.545 -54.561 1.00 85.88 503 GLY A O 1
ATOM 3950 N N . LEU A 1 504 ? 9.502 -3.311 -55.041 1.00 86.81 504 LEU A N 1
ATOM 3951 C CA . LEU A 1 504 ? 10.534 -4.095 -55.736 1.00 86.81 504 LEU A CA 1
ATOM 3952 C C . LEU A 1 504 ? 11.089 -3.373 -56.972 1.00 86.81 504 LEU A C 1
ATOM 3954 O O . LEU A 1 504 ? 12.301 -3.406 -57.201 1.00 86.81 504 LEU A O 1
ATOM 3958 N N . ALA A 1 505 ? 10.233 -2.695 -57.741 1.00 85.81 505 ALA A N 1
ATOM 3959 C CA . ALA A 1 505 ? 10.658 -1.873 -58.869 1.00 85.81 505 ALA A CA 1
ATOM 3960 C C . ALA A 1 505 ? 11.593 -0.741 -58.407 1.00 85.81 505 ALA A C 1
ATOM 3962 O O . ALA A 1 505 ? 12.662 -0.551 -58.992 1.00 85.81 505 ALA A O 1
ATOM 3963 N N . SER A 1 506 ? 11.270 -0.081 -57.286 1.00 81.19 506 SER A N 1
ATOM 3964 C CA . SER A 1 506 ? 12.136 0.936 -56.674 1.00 81.19 506 SER A CA 1
ATOM 3965 C C . SER A 1 506 ? 13.484 0.370 -56.203 1.00 81.19 506 SER A C 1
ATOM 3967 O O . SER A 1 506 ? 14.513 1.030 -56.369 1.00 81.19 506 SER A O 1
ATOM 3969 N N . ILE A 1 507 ? 13.518 -0.859 -55.660 1.00 82.00 507 ILE A N 1
ATOM 3970 C CA . ILE A 1 507 ? 14.785 -1.539 -55.328 1.00 82.00 507 ILE A CA 1
ATOM 3971 C C . ILE A 1 507 ? 15.617 -1.739 -56.597 1.00 82.00 507 ILE A C 1
ATOM 3973 O O . ILE A 1 507 ? 16.786 -1.359 -56.621 1.00 82.00 507 ILE A O 1
ATOM 3977 N N . SER A 1 508 ? 15.019 -2.305 -57.651 1.00 82.69 508 SER A N 1
ATOM 3978 C CA . SER A 1 508 ? 15.703 -2.571 -58.923 1.00 82.69 508 SER A CA 1
ATOM 3979 C C . SER A 1 508 ? 16.286 -1.297 -59.534 1.00 82.69 508 SER A C 1
ATOM 3981 O O . SER A 1 508 ? 17.404 -1.323 -60.043 1.00 82.69 508 SER A O 1
ATOM 3983 N N . GLU A 1 509 ? 15.549 -0.186 -59.477 1.00 81.56 509 GLU A N 1
ATOM 3984 C CA . GLU A 1 509 ? 15.997 1.107 -59.991 1.00 81.56 509 GLU A CA 1
ATOM 3985 C C . GLU A 1 509 ? 17.180 1.677 -59.198 1.00 81.56 509 GLU A C 1
ATOM 3987 O O . GLU A 1 509 ? 18.145 2.183 -59.775 1.00 81.56 509 GLU A O 1
ATOM 3992 N N . LYS A 1 510 ? 17.120 1.588 -57.865 1.00 77.25 510 LYS A N 1
ATOM 3993 C CA . LYS A 1 510 ? 18.126 2.181 -56.976 1.00 77.25 510 LYS A CA 1
ATOM 3994 C C . LYS A 1 510 ? 19.386 1.324 -56.825 1.00 77.25 510 LYS A C 1
ATOM 3996 O O . LYS A 1 510 ? 20.441 1.901 -56.565 1.00 77.25 510 LYS A O 1
ATOM 4001 N N . ALA A 1 511 ? 19.284 0.003 -56.987 1.00 76.38 511 ALA A N 1
ATOM 4002 C CA . ALA A 1 511 ? 20.384 -0.942 -56.790 1.00 76.38 511 ALA A CA 1
ATOM 4003 C C . ALA A 1 511 ? 21.409 -0.952 -57.936 1.00 76.38 511 ALA A C 1
ATOM 4005 O O . ALA A 1 511 ? 22.594 -1.136 -57.677 1.00 76.38 511 ALA A O 1
ATOM 4006 N N . ASP A 1 512 ? 20.980 -0.733 -59.182 1.00 77.69 512 ASP A N 1
ATOM 4007 C CA . ASP A 1 512 ? 21.873 -0.705 -60.344 1.00 77.69 512 ASP A CA 1
ATOM 4008 C C . ASP A 1 512 ? 21.597 0.536 -61.199 1.00 77.69 512 ASP A C 1
ATOM 4010 O O . ASP A 1 512 ? 20.526 0.682 -61.790 1.00 77.69 512 ASP A O 1
ATOM 4014 N N . ARG A 1 513 ? 22.564 1.457 -61.247 1.00 71.38 513 ARG A N 1
ATOM 4015 C CA . ARG A 1 513 ? 22.484 2.719 -62.003 1.00 71.38 513 ARG A CA 1
ATOM 4016 C C . ARG A 1 513 ? 23.269 2.681 -63.317 1.00 71.38 513 ARG A C 1
ATOM 4018 O O . ARG A 1 513 ? 23.475 3.733 -63.919 1.00 71.38 513 ARG A O 1
ATOM 4025 N N . SER A 1 514 ? 23.744 1.508 -63.733 1.00 78.56 514 SER A N 1
ATOM 4026 C CA . SER A 1 514 ? 24.479 1.349 -64.987 1.00 78.56 514 SER A CA 1
ATOM 4027 C C . SER A 1 514 ? 23.579 1.544 -66.213 1.00 78.56 514 SER A C 1
ATOM 4029 O O . SER A 1 514 ? 22.354 1.399 -66.157 1.00 78.56 514 SER A O 1
ATOM 4031 N N . ASP A 1 515 ? 24.192 1.918 -67.336 1.00 73.25 515 ASP A N 1
ATOM 4032 C CA . ASP A 1 515 ? 23.469 2.070 -68.597 1.00 73.25 515 ASP A CA 1
ATOM 4033 C C . ASP A 1 515 ? 23.002 0.693 -69.101 1.00 73.25 515 ASP A C 1
ATOM 4035 O O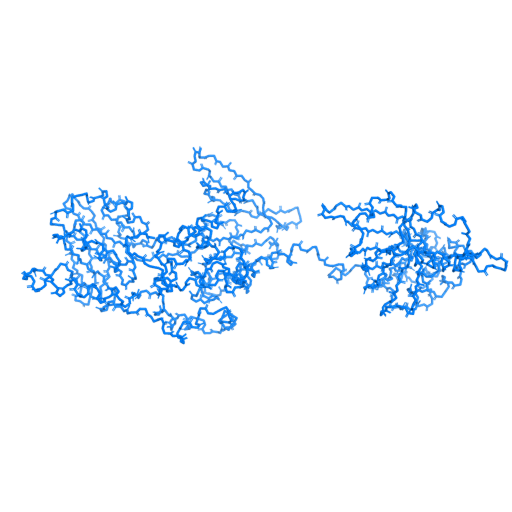 . ASP A 1 515 ? 23.791 -0.249 -69.181 1.00 73.25 515 ASP A O 1
ATOM 4039 N N . GLY A 1 516 ? 21.706 0.562 -69.399 1.00 76.19 516 GLY A N 1
ATOM 4040 C CA . GLY A 1 516 ? 21.076 -0.722 -69.730 1.00 76.19 516 GLY A CA 1
ATOM 4041 C C . GLY A 1 516 ? 20.776 -1.645 -68.537 1.00 76.19 516 GLY A C 1
ATOM 4042 O O . GLY A 1 516 ? 20.458 -2.815 -68.761 1.00 76.19 516 GLY A O 1
ATOM 4043 N N . ALA A 1 517 ? 20.861 -1.149 -67.296 1.00 82.75 517 ALA A N 1
ATOM 4044 C CA . ALA A 1 517 ? 20.516 -1.908 -66.093 1.00 82.75 517 ALA A CA 1
ATOM 4045 C C . ALA A 1 517 ? 19.095 -2.491 -66.148 1.00 82.75 517 ALA A C 1
ATOM 4047 O O . ALA A 1 517 ? 18.165 -1.894 -66.700 1.00 82.75 517 ALA A O 1
ATOM 4048 N N . TYR A 1 518 ? 18.913 -3.650 -65.512 1.00 85.38 518 TYR A N 1
ATOM 4049 C CA . TYR A 1 518 ? 17.595 -4.264 -65.393 1.00 85.38 518 TYR A CA 1
ATOM 4050 C C . TYR A 1 518 ? 16.636 -3.345 -64.624 1.00 85.38 518 TYR A C 1
ATOM 4052 O O . TYR A 1 518 ? 16.964 -2.772 -63.576 1.00 85.38 518 TYR A O 1
ATOM 4060 N N . ARG A 1 519 ? 15.421 -3.228 -65.154 1.00 86.06 519 ARG A N 1
ATOM 4061 C CA . ARG A 1 519 ? 14.288 -2.571 -64.514 1.00 86.06 519 ARG A CA 1
ATOM 4062 C C . ARG A 1 519 ? 13.144 -3.565 -64.506 1.00 86.06 519 ARG A C 1
ATOM 4064 O O . ARG A 1 519 ? 12.826 -4.142 -65.544 1.00 86.06 519 ARG A O 1
ATOM 4071 N N . LEU A 1 520 ? 12.576 -3.795 -63.328 1.00 84.62 520 LEU A N 1
ATOM 4072 C CA . LEU A 1 520 ? 11.403 -4.643 -63.197 1.00 84.62 520 LEU A CA 1
ATOM 4073 C C . LEU A 1 520 ? 10.234 -3.973 -63.928 1.00 84.62 520 LEU A C 1
ATOM 4075 O O . LEU A 1 520 ? 9.825 -2.878 -63.551 1.00 84.62 520 LEU A O 1
ATOM 4079 N N . ASP A 1 521 ? 9.718 -4.624 -64.967 1.00 85.94 521 ASP A N 1
ATOM 4080 C CA . ASP A 1 521 ? 8.417 -4.274 -65.531 1.00 85.94 521 ASP A CA 1
ATOM 4081 C C . ASP A 1 521 ? 7.346 -4.771 -64.560 1.00 85.94 521 ASP A C 1
ATOM 4083 O O . ASP A 1 521 ? 7.234 -5.974 -64.322 1.00 85.94 521 ASP A O 1
ATOM 4087 N N . GLU A 1 522 ? 6.577 -3.851 -63.980 1.00 84.56 522 GLU A N 1
ATOM 4088 C CA . GLU A 1 522 ? 5.509 -4.172 -63.027 1.00 84.56 522 GLU A CA 1
ATOM 4089 C C . GLU A 1 522 ? 4.434 -5.092 -63.639 1.00 84.56 522 GLU A C 1
ATOM 4091 O O . GLU A 1 522 ? 3.733 -5.782 -62.905 1.00 84.56 522 GLU A O 1
ATOM 4096 N N . ASN A 1 523 ? 4.345 -5.166 -64.975 1.00 84.31 523 ASN A N 1
ATOM 4097 C CA . ASN A 1 523 ? 3.417 -6.039 -65.700 1.00 84.31 523 ASN A CA 1
ATOM 4098 C C . ASN A 1 523 ? 4.034 -7.386 -66.119 1.00 84.31 523 ASN A C 1
ATOM 4100 O O . ASN A 1 523 ? 3.432 -8.130 -66.901 1.00 84.31 523 ASN A O 1
ATOM 4104 N N . ASP A 1 524 ? 5.241 -7.722 -65.655 1.00 84.81 524 ASP A N 1
ATOM 4105 C CA . ASP A 1 524 ? 5.879 -8.986 -66.006 1.00 84.81 524 ASP A CA 1
ATOM 4106 C C . ASP A 1 524 ? 5.085 -10.179 -65.449 1.00 84.81 524 ASP A C 1
ATOM 4108 O O . ASP A 1 524 ? 5.003 -10.401 -64.242 1.00 84.81 524 ASP A O 1
ATOM 4112 N N . SER A 1 525 ? 4.558 -11.015 -66.349 1.00 83.75 525 SER A N 1
ATOM 4113 C CA . SER A 1 525 ? 3.770 -12.219 -66.025 1.00 83.75 525 SER A CA 1
ATOM 4114 C C . SER A 1 525 ? 4.439 -13.216 -65.059 1.00 83.75 525 SER A C 1
ATOM 4116 O O . SER A 1 525 ? 3.778 -14.104 -64.519 1.00 83.75 525 SER A O 1
ATOM 4118 N N . ARG A 1 526 ? 5.758 -13.122 -64.838 1.00 84.81 526 ARG A N 1
ATOM 4119 C CA . ARG A 1 526 ? 6.484 -13.949 -63.862 1.00 84.81 526 ARG A CA 1
ATOM 4120 C C . ARG A 1 526 ? 6.248 -13.497 -62.419 1.00 84.81 526 ARG A C 1
ATOM 4122 O O . ARG A 1 526 ? 6.392 -14.326 -61.520 1.00 84.81 526 ARG A O 1
ATOM 4129 N N . ILE A 1 527 ? 5.871 -12.234 -62.198 1.00 85.81 527 ILE A N 1
ATOM 4130 C CA . ILE A 1 527 ? 5.629 -11.648 -60.870 1.00 85.81 527 ILE A CA 1
ATOM 4131 C C . ILE A 1 527 ? 4.513 -12.400 -60.148 1.00 85.81 527 ILE A C 1
ATOM 4133 O O . ILE A 1 527 ? 4.715 -12.820 -59.011 1.00 85.81 527 ILE A O 1
ATOM 4137 N N . GLU A 1 528 ? 3.396 -12.678 -60.828 1.00 81.00 528 GLU A N 1
ATOM 4138 C CA . GLU A 1 528 ? 2.243 -13.393 -60.253 1.00 81.00 528 GLU A CA 1
ATOM 4139 C C . GLU A 1 528 ? 2.627 -14.736 -59.608 1.00 81.00 528 GLU A C 1
ATOM 4141 O O . GLU A 1 528 ? 2.027 -15.159 -58.623 1.00 81.00 528 GLU A O 1
ATOM 4146 N N . LYS A 1 529 ? 3.657 -15.412 -60.138 1.00 81.06 529 LYS A N 1
ATOM 4147 C CA . LYS A 1 529 ? 4.117 -16.718 -59.639 1.00 81.06 529 LYS A CA 1
ATOM 4148 C C . LYS A 1 529 ? 5.089 -16.625 -58.466 1.00 81.06 529 LYS A C 1
ATOM 4150 O O . LYS A 1 529 ? 5.239 -17.607 -57.745 1.00 81.06 529 LYS A O 1
ATOM 4155 N N . LEU A 1 530 ? 5.785 -15.500 -58.312 1.00 83.62 530 LEU A N 1
ATOM 4156 C CA . LEU A 1 530 ? 6.880 -15.335 -57.350 1.00 83.62 530 LEU A CA 1
ATOM 4157 C C . LEU A 1 530 ? 6.489 -14.451 -56.161 1.00 83.62 530 LEU A C 1
ATOM 4159 O O . LEU A 1 530 ? 7.004 -14.653 -55.065 1.00 83.62 530 LEU A O 1
ATOM 4163 N N . ILE A 1 531 ? 5.556 -13.514 -56.354 1.00 86.69 531 ILE A N 1
ATOM 4164 C CA . ILE A 1 531 ? 5.192 -12.505 -55.352 1.00 86.69 531 ILE A CA 1
ATOM 4165 C C . ILE A 1 531 ? 4.616 -13.118 -54.070 1.00 86.69 531 ILE A C 1
ATOM 4167 O O . ILE A 1 531 ? 4.872 -12.618 -52.982 1.00 86.69 531 ILE A O 1
ATOM 4171 N N . GLY A 1 532 ? 3.907 -14.248 -54.173 1.00 85.06 532 GLY A N 1
ATOM 4172 C CA . GLY A 1 532 ? 3.358 -14.959 -53.013 1.00 85.06 532 GLY A CA 1
ATOM 4173 C C . GLY A 1 532 ? 4.413 -15.611 -52.110 1.00 85.06 532 GLY A C 1
ATOM 4174 O O . GLY A 1 532 ? 4.080 -16.032 -51.007 1.00 85.06 532 GLY A O 1
ATOM 4175 N N . GLY A 1 533 ? 5.668 -15.709 -52.562 1.00 90.88 533 GLY A N 1
ATOM 4176 C CA . GLY A 1 533 ? 6.783 -16.234 -51.769 1.00 90.88 533 GLY A CA 1
ATOM 4177 C C . GLY A 1 533 ? 7.432 -15.202 -50.847 1.00 90.88 533 GLY A C 1
ATOM 4178 O O . GLY A 1 533 ? 8.311 -15.562 -50.066 1.00 90.88 533 GLY A O 1
ATOM 4179 N N . ILE A 1 534 ? 7.023 -13.933 -50.922 1.00 93.94 534 ILE A N 1
ATOM 4180 C CA . ILE A 1 534 ? 7.612 -12.852 -50.133 1.00 93.94 534 ILE A CA 1
ATOM 4181 C C . ILE A 1 534 ? 6.550 -12.037 -49.398 1.00 93.94 534 ILE A C 1
ATOM 4183 O O . ILE A 1 534 ? 5.390 -11.973 -49.795 1.00 93.94 534 ILE A O 1
ATOM 4187 N N . VAL A 1 535 ? 6.981 -11.363 -48.337 1.00 95.38 535 VAL A N 1
ATOM 4188 C CA . VAL A 1 535 ? 6.188 -10.393 -47.584 1.00 95.38 535 VAL A CA 1
ATOM 4189 C C . VAL A 1 535 ? 6.918 -9.057 -47.615 1.00 95.38 535 VAL A C 1
ATOM 4191 O O . VAL A 1 535 ? 8.004 -8.918 -47.050 1.00 95.38 535 VAL A O 1
ATOM 4194 N N . GLY A 1 536 ? 6.331 -8.082 -48.311 1.00 95.94 536 GLY A N 1
ATOM 4195 C CA . GLY A 1 536 ? 6.827 -6.709 -48.343 1.00 95.94 536 GLY A CA 1
ATOM 4196 C C . GLY A 1 536 ? 6.410 -5.936 -47.096 1.00 95.94 536 GLY A C 1
ATOM 4197 O O . GLY A 1 536 ? 5.325 -6.145 -46.552 1.00 95.94 536 GLY A O 1
ATOM 4198 N N . PHE A 1 537 ? 7.265 -5.028 -46.645 1.00 97.12 537 PHE A N 1
ATOM 4199 C CA . PHE A 1 537 ? 6.977 -4.170 -45.507 1.00 97.12 537 PHE A CA 1
ATOM 4200 C C . PHE A 1 537 ? 7.622 -2.794 -45.664 1.00 97.12 537 PHE A C 1
ATOM 4202 O O . PHE A 1 537 ? 8.613 -2.611 -46.375 1.00 97.12 537 PHE A O 1
ATOM 4209 N N . GLU A 1 538 ? 7.054 -1.830 -44.954 1.00 96.50 538 GLU A N 1
ATOM 4210 C CA . GLU A 1 538 ? 7.633 -0.511 -44.747 1.00 96.50 538 GLU A CA 1
ATOM 4211 C C . GLU A 1 538 ? 8.052 -0.350 -43.289 1.00 96.50 538 GLU A C 1
ATOM 4213 O O . GLU A 1 538 ? 7.402 -0.869 -42.387 1.00 96.50 538 GLU A O 1
ATOM 4218 N N . LEU A 1 539 ? 9.145 0.362 -43.058 1.00 97.38 539 LEU A N 1
ATOM 4219 C CA . LEU A 1 539 ? 9.637 0.744 -41.745 1.00 97.38 539 LEU A CA 1
ATOM 4220 C C . LEU A 1 539 ? 9.593 2.270 -41.652 1.00 97.38 539 LEU A C 1
ATOM 4222 O O . LEU A 1 539 ? 10.424 2.962 -42.249 1.00 97.38 539 LEU A O 1
ATOM 4226 N N . ASP A 1 540 ? 8.614 2.773 -40.906 1.00 96.44 540 ASP A N 1
ATOM 4227 C CA . ASP A 1 540 ? 8.471 4.191 -40.593 1.00 96.44 540 ASP A CA 1
ATOM 4228 C C . ASP A 1 540 ? 9.558 4.583 -39.588 1.00 96.44 540 ASP A C 1
ATOM 4230 O O . ASP A 1 540 ? 9.591 4.077 -38.460 1.00 96.44 540 ASP A O 1
ATOM 4234 N N . ILE A 1 541 ? 10.482 5.451 -40.008 1.00 96.44 541 ILE A N 1
ATOM 4235 C CA . ILE A 1 541 ? 11.658 5.805 -39.210 1.00 96.44 541 ILE A CA 1
ATOM 4236 C C . ILE A 1 541 ? 11.235 6.667 -38.016 1.00 96.44 541 ILE A C 1
ATOM 4238 O O . ILE A 1 541 ? 10.672 7.747 -38.168 1.00 96.44 541 ILE A O 1
ATOM 4242 N N . GLU A 1 542 ? 11.574 6.205 -36.818 1.00 94.25 542 GLU A N 1
ATOM 4243 C CA . GLU A 1 542 ? 11.410 6.936 -35.560 1.00 94.25 542 GLU A CA 1
ATOM 4244 C C . GLU A 1 542 ? 12.707 7.670 -35.199 1.00 94.25 542 GLU A C 1
ATOM 4246 O O . GLU A 1 542 ? 12.687 8.854 -34.867 1.00 94.25 542 GLU A O 1
ATOM 4251 N N . SER A 1 543 ? 13.854 6.987 -35.295 1.00 92.44 543 SER A N 1
ATOM 4252 C CA . SER A 1 543 ? 15.157 7.580 -34.987 1.00 92.44 543 SER A CA 1
ATOM 4253 C C . SER A 1 543 ? 16.302 7.017 -35.826 1.00 92.44 543 SER A C 1
ATOM 4255 O O . SER A 1 543 ? 16.290 5.868 -36.275 1.00 92.44 543 SER A O 1
ATOM 4257 N N . LEU A 1 544 ? 17.310 7.869 -36.032 1.00 93.12 544 LEU A N 1
ATOM 4258 C CA . LEU A 1 544 ? 18.521 7.601 -36.803 1.00 93.12 544 LEU A CA 1
ATOM 4259 C C . LEU A 1 544 ? 19.747 7.937 -35.959 1.00 93.12 544 LEU A C 1
ATOM 4261 O O . LEU A 1 544 ? 19.868 9.051 -35.455 1.00 93.12 544 LEU A O 1
ATOM 4265 N N . THR A 1 545 ? 20.685 7.001 -35.848 1.00 93.56 545 THR A N 1
ATOM 4266 C CA . THR A 1 545 ? 21.944 7.217 -35.126 1.00 93.56 545 THR A CA 1
ATOM 4267 C C . THR A 1 545 ? 23.122 6.735 -35.964 1.00 93.56 545 THR A C 1
ATOM 4269 O O . THR A 1 545 ? 23.307 5.530 -36.144 1.00 93.56 545 THR A O 1
ATOM 4272 N N . GLY A 1 546 ? 23.943 7.667 -36.455 1.00 94.25 546 GLY A N 1
ATOM 4273 C CA . GLY A 1 546 ? 25.218 7.349 -37.098 1.00 94.25 546 GLY A CA 1
ATOM 4274 C C . GLY A 1 546 ? 26.298 7.061 -36.057 1.00 94.25 546 GLY A C 1
ATOM 4275 O O . GLY A 1 546 ? 26.566 7.893 -35.196 1.00 94.25 546 GLY A O 1
ATOM 4276 N N . ARG A 1 547 ? 26.906 5.874 -36.119 1.00 94.19 547 ARG A N 1
ATOM 4277 C CA . ARG A 1 547 ? 27.985 5.414 -35.233 1.00 94.19 547 ARG A CA 1
ATOM 4278 C C . ARG A 1 547 ? 29.277 5.271 -36.027 1.00 94.19 547 ARG A C 1
ATOM 4280 O O . ARG A 1 547 ? 29.492 4.266 -36.704 1.00 94.19 547 ARG A O 1
ATOM 4287 N N . PHE A 1 548 ? 30.087 6.321 -36.011 1.00 94.81 548 PHE A N 1
ATOM 4288 C CA . PHE A 1 548 ? 31.267 6.474 -36.854 1.00 94.81 548 PHE A CA 1
ATOM 4289 C C . PHE A 1 548 ? 32.498 6.437 -35.954 1.00 94.81 548 PHE A C 1
ATOM 4291 O O . PHE A 1 548 ? 32.799 7.393 -35.241 1.00 94.81 548 PHE A O 1
ATOM 4298 N N . LYS A 1 549 ? 33.226 5.320 -35.958 1.00 93.62 549 LYS A N 1
ATOM 4299 C CA . LYS A 1 549 ? 34.492 5.191 -35.231 1.00 93.62 549 LYS A CA 1
ATOM 4300 C C . LYS A 1 549 ? 35.626 5.272 -36.241 1.00 93.62 549 LYS A C 1
ATOM 4302 O O . LYS A 1 549 ? 35.893 4.311 -36.949 1.00 93.62 549 LYS A O 1
ATOM 4307 N N . LEU A 1 550 ? 36.279 6.424 -36.304 1.00 93.69 550 LEU A N 1
ATOM 4308 C CA . LEU A 1 550 ? 37.241 6.798 -37.344 1.00 93.69 550 LEU A CA 1
ATOM 4309 C C . LEU A 1 550 ? 38.595 7.222 -36.747 1.00 93.69 550 LEU A C 1
ATOM 4311 O O . LEU A 1 550 ? 39.347 7.969 -37.366 1.00 93.69 550 LEU A O 1
ATOM 4315 N N . SER A 1 551 ? 38.922 6.744 -35.538 1.00 90.94 551 SER A N 1
ATOM 4316 C CA . SER A 1 551 ? 40.131 7.126 -34.784 1.00 90.94 551 SER A CA 1
ATOM 4317 C C . SER A 1 551 ? 40.193 8.626 -34.431 1.00 90.94 551 SER A C 1
ATOM 4319 O O . SER A 1 551 ? 41.259 9.238 -34.466 1.00 90.94 551 SER A O 1
ATOM 4321 N N . GLN A 1 552 ? 39.050 9.231 -34.084 1.00 87.31 552 GLN A N 1
ATOM 4322 C CA . GLN A 1 552 ? 38.932 10.656 -33.725 1.00 87.31 552 GLN A CA 1
ATOM 4323 C C . GLN A 1 552 ? 39.704 11.048 -32.451 1.00 87.31 552 GLN A C 1
ATOM 4325 O O . GLN A 1 552 ? 39.902 12.226 -32.182 1.00 87.31 552 GLN A O 1
ATOM 4330 N N . ASP A 1 553 ? 40.132 10.070 -31.657 1.00 86.50 553 ASP A N 1
ATOM 4331 C CA . ASP A 1 553 ? 40.940 10.229 -30.448 1.00 86.50 553 ASP A CA 1
ATOM 4332 C C . ASP A 1 553 ? 42.459 10.182 -30.714 1.00 86.50 553 ASP A C 1
ATOM 4334 O O . ASP A 1 553 ? 43.255 10.159 -29.774 1.00 86.50 553 ASP A O 1
ATOM 4338 N N . ARG A 1 554 ? 42.878 10.130 -31.984 1.00 88.06 554 ARG A N 1
ATOM 4339 C CA . ARG A 1 554 ? 44.287 10.136 -32.408 1.00 88.06 554 ARG A CA 1
ATOM 4340 C C . ARG A 1 554 ? 44.716 11.522 -32.888 1.00 88.06 554 ARG A C 1
ATOM 4342 O O . ARG A 1 554 ? 43.886 12.368 -33.205 1.00 88.06 554 ARG A O 1
ATOM 4349 N N . ASN A 1 555 ? 46.031 11.745 -32.958 1.00 90.75 555 ASN A N 1
ATOM 4350 C CA . ASN A 1 555 ? 46.570 12.952 -33.588 1.00 90.75 555 ASN A CA 1
ATOM 4351 C C . ASN A 1 555 ? 46.239 12.981 -35.096 1.00 90.75 555 ASN A C 1
ATOM 4353 O O . ASN A 1 555 ? 45.882 11.961 -35.691 1.00 90.75 555 ASN A O 1
ATOM 4357 N N . ASP A 1 556 ? 46.385 14.146 -35.725 1.00 90.06 556 ASP A N 1
ATOM 4358 C CA . ASP A 1 556 ? 45.983 14.344 -37.120 1.00 90.06 556 ASP A CA 1
ATOM 4359 C C . ASP A 1 556 ? 46.719 13.450 -38.126 1.00 90.06 556 ASP A C 1
ATOM 4361 O O . ASP A 1 556 ? 46.127 13.048 -39.130 1.00 90.06 556 ASP A O 1
ATOM 4365 N N . GLU A 1 557 ? 47.999 13.146 -37.899 1.00 9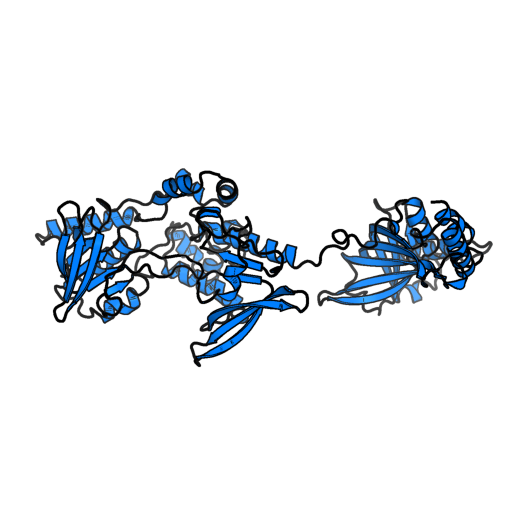2.25 557 GLU A N 1
ATOM 4366 C CA . GLU A 1 557 ? 48.764 12.286 -38.807 1.00 92.25 557 GLU A CA 1
ATOM 4367 C C . GLU A 1 557 ? 48.291 10.831 -38.708 1.00 92.25 557 GLU A C 1
ATOM 4369 O O . GLU A 1 557 ? 48.022 10.189 -39.724 1.00 92.25 557 GLU A O 1
ATOM 4374 N N . ASP A 1 558 ? 48.106 10.337 -37.487 1.00 92.06 558 ASP A N 1
ATOM 4375 C CA . ASP A 1 558 ? 47.626 8.988 -37.208 1.00 92.06 558 ASP A CA 1
ATOM 4376 C C . ASP A 1 558 ? 46.189 8.778 -37.682 1.00 92.06 558 ASP A C 1
ATOM 4378 O O . ASP A 1 558 ? 45.872 7.738 -38.265 1.00 92.06 558 ASP A O 1
ATOM 4382 N N . ARG A 1 559 ? 45.326 9.786 -37.513 1.00 92.44 559 ARG A N 1
ATOM 4383 C CA . ARG A 1 559 ? 43.954 9.767 -38.033 1.00 92.44 559 ARG A CA 1
ATOM 4384 C C . ARG A 1 559 ? 43.940 9.682 -39.561 1.00 92.44 559 ARG A C 1
ATOM 4386 O O . ARG A 1 559 ? 43.241 8.834 -40.113 1.00 92.44 559 ARG A O 1
ATOM 4393 N N . LYS A 1 560 ? 44.771 10.476 -40.251 1.00 92.00 560 LYS A N 1
ATOM 4394 C CA . LYS A 1 560 ? 44.918 10.421 -41.720 1.00 92.00 560 LYS A CA 1
ATOM 4395 C C . LYS A 1 560 ? 45.362 9.043 -42.205 1.00 92.00 560 LYS A C 1
ATOM 4397 O O . LYS A 1 560 ? 44.821 8.540 -43.189 1.00 92.00 560 LYS A O 1
ATOM 4402 N N . ARG A 1 561 ? 46.325 8.419 -41.520 1.00 92.88 561 ARG A N 1
ATOM 4403 C CA . ARG A 1 561 ? 46.814 7.077 -41.876 1.00 92.88 561 ARG A CA 1
ATOM 4404 C C . ARG A 1 561 ? 45.766 5.997 -41.617 1.00 92.88 561 ARG A C 1
ATOM 4406 O O . ARG A 1 561 ? 45.558 5.147 -42.478 1.00 92.88 561 ARG A O 1
ATOM 4413 N N . ALA A 1 562 ? 45.046 6.070 -40.499 1.00 92.56 562 ALA A N 1
ATOM 4414 C CA . ALA A 1 562 ? 43.930 5.165 -40.227 1.00 92.56 562 ALA A CA 1
ATOM 4415 C C . ALA A 1 562 ? 42.810 5.295 -41.272 1.00 92.56 562 ALA A C 1
ATOM 4417 O O . ALA A 1 562 ? 42.242 4.290 -41.698 1.00 92.56 562 ALA A O 1
ATOM 4418 N N . MET A 1 563 ? 42.517 6.514 -41.731 1.00 92.44 563 MET A N 1
ATOM 4419 C CA . MET A 1 563 ? 41.525 6.744 -42.783 1.00 92.44 563 MET A CA 1
ATOM 4420 C C . MET A 1 563 ? 41.989 6.288 -44.165 1.00 92.44 563 MET A C 1
ATOM 4422 O O . MET A 1 563 ? 41.161 5.838 -44.952 1.00 92.44 563 MET A O 1
ATOM 4426 N N . ALA A 1 564 ? 43.292 6.322 -44.458 1.00 91.88 564 ALA A N 1
ATOM 4427 C CA . ALA A 1 564 ? 43.827 5.713 -45.675 1.00 91.88 564 ALA A CA 1
ATOM 4428 C C . ALA A 1 564 ? 43.588 4.192 -45.696 1.00 91.88 564 ALA A C 1
ATOM 4430 O O . ALA A 1 564 ? 43.108 3.674 -46.700 1.00 91.88 564 ALA A O 1
ATOM 4431 N N . VAL A 1 565 ? 43.815 3.508 -44.567 1.00 92.81 565 VAL A N 1
ATOM 4432 C CA . VAL A 1 565 ? 43.536 2.066 -44.418 1.00 92.81 565 VAL A CA 1
ATOM 4433 C C . VAL A 1 565 ? 42.032 1.764 -44.504 1.00 92.81 565 VAL A C 1
ATOM 4435 O O . VAL A 1 565 ? 41.629 0.768 -45.104 1.00 92.81 565 VAL A O 1
ATOM 4438 N N . LEU A 1 566 ? 41.175 2.622 -43.934 1.00 92.69 566 LEU A N 1
ATOM 4439 C CA . LEU A 1 566 ? 39.722 2.487 -44.088 1.00 92.69 566 LEU A CA 1
ATOM 4440 C C . LEU A 1 566 ? 39.292 2.647 -45.550 1.00 92.69 566 LEU A C 1
ATOM 4442 O O . LEU A 1 566 ? 38.460 1.885 -46.030 1.00 92.69 566 LEU A O 1
ATOM 4446 N N . ARG A 1 567 ? 39.878 3.618 -46.258 1.00 92.00 567 ARG A N 1
ATOM 4447 C CA . ARG A 1 567 ? 39.596 3.879 -47.670 1.00 92.00 567 ARG A CA 1
ATOM 4448 C C . ARG A 1 567 ? 39.979 2.687 -48.542 1.00 92.00 567 ARG A C 1
ATOM 4450 O O . ARG A 1 567 ? 39.153 2.253 -49.329 1.00 92.00 567 ARG A O 1
ATOM 4457 N N . GLU A 1 568 ? 41.173 2.129 -48.350 1.00 88.06 568 GLU A N 1
ATOM 4458 C CA . GLU A 1 568 ? 41.625 0.929 -49.071 1.00 88.06 568 GLU A CA 1
ATOM 4459 C C . GLU A 1 568 ? 40.704 -0.280 -48.836 1.00 88.06 568 GLU A C 1
ATOM 4461 O O . GLU A 1 568 ? 40.453 -1.050 -49.759 1.00 88.06 568 GLU A O 1
ATOM 4466 N N . GLY A 1 569 ? 40.162 -0.430 -47.623 1.00 84.12 569 GLY A N 1
ATOM 4467 C CA . GLY A 1 569 ? 39.206 -1.494 -47.301 1.00 84.12 569 GLY A CA 1
ATOM 4468 C C . GLY A 1 569 ? 37.784 -1.270 -47.832 1.00 84.12 569 GLY A C 1
ATOM 4469 O O . GLY A 1 569 ? 37.011 -2.222 -47.887 1.00 84.12 569 GLY A O 1
ATOM 4470 N N . ALA A 1 570 ? 37.429 -0.043 -48.225 1.00 84.00 570 ALA A N 1
ATOM 4471 C CA . ALA A 1 570 ? 36.083 0.316 -48.676 1.00 84.00 570 ALA A CA 1
ATOM 4472 C C . ALA A 1 570 ? 35.793 -0.063 -50.139 1.00 84.00 570 ALA A C 1
ATOM 4474 O O . ALA A 1 570 ? 34.628 -0.129 -50.516 1.00 84.00 570 ALA A O 1
ATOM 4475 N N . GLY A 1 571 ? 36.828 -0.291 -50.954 1.00 80.81 571 GLY A N 1
ATOM 4476 C CA . GLY A 1 571 ? 36.703 -0.457 -52.404 1.00 80.81 571 GLY A CA 1
ATOM 4477 C C . GLY A 1 571 ? 36.630 0.876 -53.165 1.00 80.81 571 GLY A C 1
ATOM 4478 O O . GLY A 1 571 ? 36.198 1.903 -52.632 1.00 80.81 571 GLY A O 1
ATOM 4479 N N . ASP A 1 572 ? 37.056 0.856 -54.434 1.00 80.81 572 ASP A N 1
ATOM 4480 C CA . ASP A 1 572 ? 37.266 2.064 -55.252 1.00 80.81 572 ASP A CA 1
ATOM 4481 C C . ASP A 1 572 ? 36.004 2.935 -55.404 1.00 80.81 572 ASP A C 1
ATOM 4483 O O . ASP A 1 572 ? 36.090 4.164 -55.420 1.00 80.81 572 ASP A O 1
ATOM 4487 N N . GLU A 1 573 ? 34.823 2.315 -55.456 1.00 81.56 573 GLU A N 1
ATOM 4488 C CA . GLU A 1 573 ? 33.519 2.976 -55.624 1.00 81.56 573 GLU A CA 1
ATOM 4489 C C . GLU A 1 573 ? 33.035 3.767 -54.393 1.00 81.56 573 GLU A C 1
ATOM 4491 O O . GLU A 1 573 ? 32.054 4.510 -54.468 1.00 81.56 573 GLU A O 1
ATOM 4496 N N . HIS A 1 574 ? 33.717 3.632 -53.253 1.00 87.50 574 HIS A N 1
ATOM 4497 C CA . HIS A 1 574 ? 33.368 4.311 -52.000 1.00 87.50 574 HIS A CA 1
ATOM 4498 C C . HIS A 1 574 ? 34.477 5.241 -51.489 1.00 87.50 574 HIS A C 1
ATOM 4500 O O . HIS A 1 574 ? 34.361 5.829 -50.409 1.00 87.50 574 HIS A O 1
ATOM 4506 N N . HIS A 1 575 ? 35.553 5.417 -52.263 1.00 88.94 575 HIS A N 1
ATOM 4507 C CA . HIS A 1 575 ? 36.676 6.280 -51.896 1.00 88.94 575 HIS A CA 1
ATOM 4508 C C . HIS A 1 575 ? 36.276 7.747 -51.689 1.00 88.94 575 HIS A C 1
ATOM 4510 O O . HIS A 1 575 ? 36.826 8.410 -50.806 1.00 88.94 575 HIS A O 1
ATOM 4516 N N . ASP A 1 576 ? 35.331 8.255 -52.480 1.00 90.00 576 ASP A N 1
ATOM 4517 C CA . ASP A 1 576 ? 34.805 9.617 -52.367 1.00 90.00 576 ASP A CA 1
ATOM 4518 C C . ASP A 1 576 ? 34.042 9.821 -51.047 1.00 90.00 576 ASP A C 1
ATOM 4520 O O . ASP A 1 576 ? 34.257 10.818 -50.355 1.00 90.00 576 ASP A O 1
ATOM 4524 N N . PHE A 1 577 ? 33.228 8.839 -50.650 1.00 91.69 577 PHE A N 1
ATOM 4525 C CA . PHE A 1 577 ? 32.498 8.841 -49.385 1.00 91.69 577 PHE A CA 1
ATOM 4526 C C . PHE A 1 577 ? 33.454 8.848 -48.191 1.00 91.69 577 PHE A C 1
ATOM 4528 O O . PHE A 1 577 ? 33.345 9.719 -47.327 1.00 91.69 577 PHE A O 1
ATOM 4535 N N . VAL A 1 578 ? 34.443 7.944 -48.174 1.00 90.38 578 VAL A N 1
ATOM 4536 C CA . VAL A 1 578 ? 35.437 7.873 -47.087 1.00 90.38 578 VAL A CA 1
ATOM 4537 C C . VAL A 1 578 ? 36.260 9.165 -46.996 1.00 90.38 578 VAL A C 1
ATOM 4539 O O . VAL A 1 578 ? 36.558 9.637 -45.898 1.00 90.38 578 VAL A O 1
ATOM 4542 N N . ALA A 1 579 ? 36.605 9.776 -48.134 1.00 87.94 579 ALA A N 1
ATOM 4543 C CA . ALA A 1 579 ? 37.317 11.051 -48.158 1.00 87.94 579 ALA A CA 1
ATOM 4544 C C . ALA A 1 579 ? 36.476 12.207 -47.591 1.00 87.94 579 ALA A C 1
ATOM 4546 O O . ALA A 1 579 ? 37.021 13.061 -46.891 1.00 87.94 579 ALA A O 1
ATOM 4547 N N . ARG A 1 580 ? 35.165 12.225 -47.866 1.00 88.81 580 ARG A N 1
ATOM 4548 C CA . ARG A 1 580 ? 34.237 13.256 -47.386 1.00 88.81 580 ARG A CA 1
ATOM 4549 C C . ARG A 1 580 ? 34.040 13.188 -45.871 1.00 88.81 580 ARG A C 1
ATOM 4551 O O . ARG A 1 580 ? 34.201 14.206 -45.206 1.00 88.81 580 ARG A O 1
ATOM 4558 N N . ILE A 1 581 ? 33.775 12.000 -45.319 1.00 89.81 581 ILE A N 1
ATOM 4559 C CA . ILE A 1 581 ? 33.546 11.821 -43.869 1.00 89.81 581 ILE A CA 1
ATOM 4560 C C . ILE A 1 581 ? 34.818 12.018 -43.027 1.00 89.81 581 ILE A C 1
ATOM 4562 O O . ILE A 1 581 ? 34.736 12.211 -41.824 1.00 89.81 581 ILE A O 1
ATOM 4566 N N . HIS A 1 582 ? 36.007 11.981 -43.638 1.00 83.31 582 HIS A N 1
ATOM 4567 C CA . HIS A 1 582 ? 37.265 12.312 -42.958 1.00 83.31 582 HIS A CA 1
ATOM 4568 C C . HIS A 1 582 ? 37.469 13.824 -42.751 1.00 83.31 582 HIS A C 1
ATOM 4570 O O . HIS A 1 582 ? 38.241 14.222 -41.881 1.00 83.31 582 HIS A O 1
ATOM 4576 N N . GLN A 1 583 ? 36.856 14.665 -43.593 1.00 72.06 583 GLN A N 1
ATOM 4577 C CA . GLN A 1 583 ? 37.009 16.127 -43.534 1.00 72.06 583 GLN A CA 1
ATOM 4578 C C . GLN A 1 583 ? 36.064 16.795 -42.523 1.00 72.06 583 GLN A C 1
ATOM 4580 O O . GLN A 1 583 ? 36.222 17.990 -42.266 1.00 72.06 583 GLN A O 1
ATOM 4585 N N . GLN A 1 584 ? 35.105 16.033 -41.991 1.00 59.03 584 GLN A N 1
ATOM 4586 C CA . GLN A 1 584 ? 34.225 16.395 -40.878 1.00 59.03 584 GLN A CA 1
ATOM 4587 C C . GLN A 1 584 ? 34.967 16.177 -39.548 1.00 59.03 584 GLN A C 1
ATOM 4589 O O . GLN A 1 584 ? 34.784 17.023 -38.645 1.00 59.03 584 GLN A O 1
#

Secondary structure (DSSP, 8-state):
---TT-B-SS-TTSSSSTTT-TT-TTSHHHHHHHTT-HHHHHHHT-SS-BHHHHHHHHHHHHHTTGGG--TTEEEEEEEEEE-TTS-EEEEEEEEEETTT--EEEEEESEEEE----EE-PPTTB-TT-TTEEEGGGHHHHHHHH---TTS--EEEEE-SSHHHHHHHHHHHHH-TT-EEEEE-SSSS--B----TTGGGGGSHHHHHHHHT-S-HHHHHHHHGGGTSS-B-HHHHHHHHHHHHHHHHTTPPPSEEEETT-EEEEEEEETTEEEEEEEETTEEEEEEESEEEE---EE----TTTTTTTGGGB-B-TTSPBPB-TTSBBPB-TTB-SEEEESSS-HHHH-GGGGSGGGHHHHHHHHHHHHHHHHS---TTTS--S-GGGEE--HHHHHHHHHH--EEEEEEE-TT--EEEEEEE-EEESSSSSS-EEEEEEETT-TTGGGTTT-EEEEEEEEEEEEE-GGG-SS----EEEEEEEEEEEEEEE---HHHHHHHHHHHHHHH--STT-----TT-TTHHHHGGGEEEEEEEEEEEEEEEES-TTS-HHHHHHHHHHHHHHH-GGGHHHHHHHH--

pLDDT: mean 92.09, std 7.75, range [43.09, 98.69]

Foldseek 3Di:
DQDVPAKAPAFLCLFQACVPPVPDCLRLLVVCVVVVNNVVVVVVVDRIGHPVSSVVSVVVSVVVCPVVDDPQWAWQAWAFDQDPVLFGQWIWIWTQRNVPRDIDIDIGLEAEDDPFFAFDDDPQEPCPDLQEAELVCCVPRVCVLPVPLADAFEEEQEAQEASSLSVVVVNCVRNVNYAYEYEYLAAHAAAQPPDPVLCCLLDPVVLVVLLPDPCLVVQQVVSCSNHHSHHHPVSSVVVVVSQVVCVVVVHDRRYHYPHSKHWDHWDADPQAIWTWIQHPVGIDTDGGNHYYYHPDGHADDDCSRHVNPVVFFDADPVRHFDADSLQWTDGHPSHLRTYGYQLNQCSNRNPNRSDSSCNNPSVVSNVVVVVVSPPDPDPVNDCPPPPLQWDPDPVLLVVLCLVQQFKWKWFAAPVRDIDIDTWGWHWDPVDAPSTKTKTKDFPPGPCVVRQAQTKIKIKTWAFKDWDPCVLAPDRDDIDIWTKMKIWIFHKHWDPDLLVVLVSVQVCQCSVDPDDVGDGDDSPPPVCVVCSVRMIMMMGRTPDMIIRGRQPSVDDPSSSVSSLVRSLVRRDPVCNVSSVVVSVD

Radius of gyration: 36.52 Å; chains: 1; bounding box: 90×49×111 Å

Sequence (584 aa):
MLLDGARMQISFLKDLVTLRNPGSPYSFLAYLKAKGRLEEFANLREFYPSRIEFQDYLRWVAGHFEHQAVFGARVASVSPDFGIDGMARSFTVRAELAHSGEYVTYQARNVVYAPGGTPNRVAGVAPRDERVIHTAEFLERFPKSFPDRSADLSFAVVGGGQSAAEIIEYILAKYPLSRVHAILPGYSFRPADDSPYSNEVFFSAEVDGHFTAHDRAARLAEARSTNYGVVDLDLIEDLYRMGYEDQVRGNVPRLTFCRSSRLLSADAGPSGIEVTVGGPEGSRSLNLDGLVLATGYHRELDPEMFRDVIPHLQRNESGNFLVSRAYRADSAPELTAGIYFQGLTELSHGIGDTLLSLLPFRSAEIAEDVRKRSEVPSADEVEYPPARHIEPDRATILETLQRFPLATLISSDDESEVFATHLPLILDRERGEQGVLFGHLDAGNPQVPNLNGRRVLAVFHGPNSYISPKAYTTDQLPTWNYVAVHVRGHVRVLENQDQVVSGLASISEKADRSDGAYRLDENDSRIEKLIGGIVGFELDIESLTGRFKLSQDRNDEDRKRAMAVLREGAGDEHHDFVARIHQQ